Protein AF-A0A433XCE8-F1 (afdb_monomer)

Solvent-accessible surface area (backbone atoms only — not comparable to full-atom values): 31485 Å² total; per-residue (Å²): 140,58,84,80,73,66,66,45,72,66,54,50,48,50,54,52,51,53,50,48,53,51,51,49,53,52,45,51,51,52,45,55,48,36,56,51,26,46,56,50,13,53,55,25,44,76,70,67,38,55,70,62,14,48,54,23,37,50,55,30,67,71,46,79,85,56,96,69,63,56,68,59,46,50,54,51,48,61,74,36,39,69,58,53,50,51,51,54,51,47,52,53,46,32,51,51,33,70,69,43,47,69,89,35,72,70,36,49,54,50,44,52,50,45,50,52,53,50,52,52,52,46,63,70,40,60,41,91,90,39,93,49,26,68,58,49,51,54,53,46,62,72,66,39,34,69,58,45,43,46,53,47,50,51,48,36,48,51,49,36,51,50,50,53,51,48,26,62,75,71,70,48,81,87,78,65,65,43,59,62,56,59,70,61,57,59,34,75,74,54,71,32,60,70,49,33,53,52,55,51,48,53,54,49,49,56,47,54,49,49,51,42,50,52,30,46,74,69,70,34,54,69,60,28,53,50,48,44,50,51,55,48,50,56,31,55,78,68,74,44,92,62,70,61,48,60,54,47,54,52,52,54,48,52,53,50,43,51,46,22,58,74,71,64,36,44,43,57,29,17,39,54,45,37,53,51,47,52,45,36,58,76,66,71,55,88,61,74,62,56,58,49,45,55,51,51,53,53,47,52,56,50,50,25,54,50,28,45,78,71,68,40,36,70,61,17,38,52,49,38,61,32,36,30,65,50,48,88,32,67,66,60,38,50,54,43,53,51,53,41,34,71,77,41,28,60,54,52,47,38,72,69,46,69,91,59,63,75,40,69,65,38,60,54,62,73,49,55,73,15,51,36,34,22,36,30,25,40,89,79,41,30,37,38,41,28,37,22,39,92,87,67,54,69,48,72,29,51,37,71,58,51,67,86,95,50,54,77,75,47,56,48,71,39,68,89,75,31,40,52,82,33,41,23,45,30,39,35,24,51,47,94,88,38,73,25,24,43,36,34,28,34,40,49,99,79,35,37,45,65,36,42,73,50,39,17,65,45,72,45,73,50,97,87,66,28,37,43,30,33,37,26,71,65,85,35,53,92,34,36,19,35,25,42,76,75,87,71,36,53,41,84,74,47,69,49,77,77,68,85,40,48,81,48,59,50,76,52,50,87,80,42,66,72,38,50,33,26,32,61,39,40,27,78,45,78,51,99,90,35,40,31,26,56,33,80,99,47,55,32,37,44,48,51,96,62,94,82,71,77,42,79,43,35,40,28,29,32,34,50,97,55,63,46,78,44,74,60,90,97,43,80,42,79,26,49,30,32,42,41,76,46,78,99

Secondary structure (DSSP, 8-state):
--GGGS--HHHHHHHHHHHHHHHHHHHHHHHHHHHHHHHHHHHHHHTT-HHHHHHHHHHHHH--S---SHHHHHHHHHHTHHHHHHHHHHHHHHHHHHH--TT-HHHHHHHHHHHHHHHHHHHHH--TT-TTHHHHHHHHHHHTHHHHHHHHHHHHHHHHHHHHHHHHHHT--S--THHHHHHHS-HHHHTSHHHHHHHHHHHHHHHHHHHHHHHHHTT-HHHHHHHHHHHHHHHHHTT---HHHHHHHHHHHHHHHHHHHHTT-HHHHHHHHHHHHHHHHHTT---HHHHHHHHHHHHHHHHHHHHHHTT-HHHHHHHHHHHTTTS--HHHHHHHHHHHHHH-THHHHHHH-TTS--EEEEEEEEETTEEEEEEEE-TT-EEEEEEE-TT--EEEEEEEESSTTPPEEEEEE-TTT--SS--EEEEEE--SSSSEEEEEEEEETTEEEEEEEEEESEEEE-TTS-EEEES-SSTTTTSEEEEEE-SSSEEEEEE-PPPSSEE--GGGGGG-BTSEEEEEEEEEEEETTEEEEEETTEEEEEEESSPP-SEEEEEEEEEEEEEEEEEETTEEEEEEEEEEEEE-

pLDDT: mean 90.45, std 7.75, range [39.0, 98.5]

Radius of gyration: 60.63 Å; Cα contacts (8 Å, |Δi|>4): 881; chains: 1; bounding box: 101×101×177 Å

Nearest PDB structures (foldseek):
  4wnd-assembly1_A  TM=1.588E-01  e=4.595E-02  Homo sapiens
  6hc2-assembly4_S  TM=1.478E-01  e=8.464E-02  Homo sapiens
  7t7t-assembly1_A  TM=1.850E-01  e=3.465E-01  Citrus unshiu
  8glv-assembly1_Lf  TM=2.406E-01  e=1.559E+00  Chlamydomonas reinhardtii

Organism: NCBI:txid2496267

Mean predicted aligned error: 14.82 Å

Structure (mmCIF, N/CA/C/O backbone):
data_AF-A0A433XCE8-F1
#
_entry.id   AF-A0A433XCE8-F1
#
loop_
_atom_site.group_PDB
_atom_site.id
_atom_site.type_symbol
_atom_site.label_atom_id
_atom_site.label_alt_id
_atom_site.label_comp_id
_atom_site.label_asym_id
_atom_site.label_entity_id
_atom_site.label_seq_id
_atom_site.pdbx_PDB_ins_code
_atom_site.Cartn_x
_atom_site.Cartn_y
_atom_site.Cartn_z
_atom_site.occupancy
_atom_site.B_iso_or_equiv
_atom_site.auth_seq_id
_atom_site.auth_comp_id
_atom_site.auth_asym_id
_atom_site.auth_atom_id
_atom_site.pdbx_PDB_model_num
ATOM 1 N N . MET A 1 1 ? 33.746 55.255 -79.746 1.00 39.00 1 MET A N 1
ATOM 2 C CA . MET A 1 1 ? 34.676 54.628 -80.716 1.00 39.00 1 MET A CA 1
ATOM 3 C C . MET A 1 1 ? 35.437 53.525 -79.983 1.00 39.00 1 MET A C 1
ATOM 5 O O . MET A 1 1 ? 35.985 53.828 -78.944 1.00 39.00 1 MET A O 1
ATOM 9 N N . THR A 1 2 ? 35.481 52.243 -80.349 1.00 48.94 2 THR A N 1
ATOM 10 C CA . THR A 1 2 ? 34.931 51.529 -81.512 1.00 48.94 2 THR A CA 1
ATOM 11 C C . THR A 1 2 ? 34.993 50.013 -81.232 1.00 48.94 2 THR A C 1
ATOM 13 O O . THR A 1 2 ? 35.735 49.273 -81.867 1.00 48.94 2 THR A O 1
ATOM 16 N N . ILE A 1 3 ? 34.159 49.510 -80.310 1.00 53.22 3 ILE A N 1
ATOM 17 C CA . ILE A 1 3 ? 33.820 48.066 -80.275 1.00 53.22 3 ILE A CA 1
ATOM 18 C C . ILE A 1 3 ? 33.107 47.663 -81.588 1.00 53.22 3 ILE A C 1
ATOM 20 O O . ILE A 1 3 ? 33.183 46.521 -82.024 1.00 53.22 3 ILE A O 1
ATOM 24 N N . LYS A 1 4 ? 32.536 48.644 -82.306 1.00 51.12 4 LYS A N 1
ATOM 25 C CA . LYS A 1 4 ? 31.921 48.480 -83.630 1.00 51.12 4 LYS A CA 1
ATOM 26 C C . LYS A 1 4 ? 32.883 48.491 -84.843 1.00 51.12 4 LYS A C 1
ATOM 28 O O . LYS A 1 4 ? 32.434 48.100 -85.907 1.00 51.12 4 LYS A O 1
ATOM 33 N N . ASN A 1 5 ? 34.185 48.819 -84.706 1.00 52.44 5 ASN A N 1
ATOM 34 C CA . ASN A 1 5 ? 35.160 48.755 -85.831 1.00 52.44 5 ASN A CA 1
ATOM 35 C C . ASN A 1 5 ? 36.276 47.701 -85.661 1.00 52.44 5 ASN A C 1
ATOM 37 O O . ASN A 1 5 ? 37.230 47.690 -86.434 1.00 52.44 5 ASN A O 1
ATOM 41 N N . LYS A 1 6 ? 36.174 46.789 -84.683 1.00 52.31 6 LYS A N 1
ATOM 42 C CA . LYS A 1 6 ? 37.052 45.600 -84.586 1.00 52.31 6 LYS A CA 1
ATOM 43 C C . LYS A 1 6 ? 36.346 44.275 -84.904 1.00 52.31 6 LYS A C 1
ATOM 45 O O . LYS A 1 6 ? 36.988 43.231 -84.882 1.00 52.31 6 LYS A O 1
ATOM 50 N N . LEU A 1 7 ? 35.069 44.335 -85.279 1.00 53.19 7 LEU A N 1
ATOM 51 C CA . LEU A 1 7 ? 34.287 43.239 -85.856 1.00 53.19 7 LEU A CA 1
ATOM 52 C C . LEU A 1 7 ? 34.249 43.368 -87.388 1.00 53.19 7 LEU A C 1
ATOM 54 O O . LEU A 1 7 ? 33.196 43.459 -88.009 1.00 53.19 7 LEU A O 1
ATOM 58 N N . THR A 1 8 ? 35.417 43.409 -88.027 1.00 62.12 8 THR A N 1
ATOM 59 C CA . THR A 1 8 ? 35.483 43.083 -89.455 1.00 62.12 8 THR A CA 1
ATOM 60 C C . THR A 1 8 ? 35.272 41.578 -89.595 1.00 62.12 8 THR A C 1
ATOM 62 O O . THR A 1 8 ? 35.836 40.806 -88.817 1.00 62.12 8 THR A O 1
ATOM 65 N N . LEU A 1 9 ? 34.472 41.155 -90.581 1.00 60.28 9 LEU A N 1
ATOM 66 C CA . LEU A 1 9 ? 34.153 39.746 -90.866 1.00 60.28 9 LEU A CA 1
ATOM 67 C C . LEU A 1 9 ? 35.406 38.847 -90.776 1.00 60.28 9 LEU A C 1
ATOM 69 O O . LEU A 1 9 ? 35.380 37.780 -90.174 1.00 60.28 9 LEU A O 1
ATOM 73 N N . ARG A 1 10 ? 36.543 39.352 -91.271 1.00 69.81 10 ARG A N 1
ATOM 74 C CA . ARG A 1 10 ? 37.862 38.709 -91.221 1.00 69.81 10 ARG A CA 1
ATOM 75 C C . ARG A 1 10 ? 38.385 38.431 -89.806 1.00 69.81 10 ARG A C 1
ATOM 77 O O . ARG A 1 10 ? 38.878 37.339 -89.556 1.00 69.81 10 ARG A O 1
ATOM 84 N N . ASN A 1 11 ? 38.300 39.386 -88.882 1.00 70.62 11 ASN A N 1
ATOM 85 C CA . ASN A 1 11 ? 38.806 39.202 -87.517 1.00 70.62 11 ASN A CA 1
ATOM 86 C C . ASN A 1 11 ? 37.895 38.274 -86.700 1.00 70.62 11 ASN A C 1
ATOM 88 O O . ASN A 1 11 ? 38.397 37.490 -85.898 1.00 70.62 11 ASN A O 1
ATOM 92 N N . LEU A 1 12 ? 36.580 38.305 -86.953 1.00 74.56 12 LEU A N 1
ATOM 93 C CA . LEU A 1 12 ? 35.645 37.322 -86.402 1.00 74.56 12 LEU A CA 1
ATOM 94 C C . LEU A 1 12 ? 35.960 35.911 -86.931 1.00 74.56 12 LEU A C 1
ATOM 96 O O . LEU A 1 12 ? 36.031 34.976 -86.141 1.00 74.56 12 LEU A O 1
ATOM 100 N N . PHE A 1 13 ? 36.231 35.768 -88.236 1.00 78.69 13 PHE A N 1
ATOM 101 C CA . PHE A 1 13 ? 36.651 34.498 -88.838 1.00 78.69 13 PHE A CA 1
ATOM 102 C C . PHE A 1 13 ? 37.971 33.978 -88.268 1.00 78.69 13 PHE A C 1
ATOM 104 O O . PHE A 1 13 ? 38.070 32.788 -88.003 1.00 78.69 13 PHE A O 1
ATOM 111 N N . ILE A 1 14 ? 38.968 34.834 -88.022 1.00 81.00 14 ILE A N 1
ATOM 112 C CA . ILE A 1 14 ? 40.242 34.408 -87.416 1.00 81.00 14 ILE A CA 1
ATOM 113 C C . ILE A 1 14 ? 40.024 33.894 -85.987 1.00 81.00 14 ILE A C 1
ATOM 115 O O . ILE A 1 14 ? 40.557 32.846 -85.633 1.00 81.00 14 ILE A O 1
ATOM 119 N N . VAL A 1 15 ? 39.216 34.580 -85.174 1.00 81.81 15 VAL A N 1
ATOM 120 C CA . VAL A 1 15 ? 38.887 34.116 -83.814 1.00 81.81 15 VAL A CA 1
ATOM 121 C C . VAL A 1 15 ? 38.091 32.807 -83.852 1.00 81.81 15 VAL A C 1
ATOM 123 O O . VAL A 1 15 ? 38.405 31.892 -83.095 1.00 81.81 15 VAL A O 1
ATOM 126 N N . LEU A 1 16 ? 37.123 32.676 -84.765 1.00 81.75 16 LEU A N 1
ATOM 127 C CA . LEU A 1 16 ? 36.372 31.435 -84.990 1.00 81.75 16 LEU A CA 1
ATOM 128 C C . LEU A 1 16 ? 37.274 30.285 -85.451 1.00 81.75 16 LEU A C 1
ATOM 130 O O . LEU A 1 16 ? 37.146 29.182 -84.933 1.00 81.75 16 LEU A O 1
ATOM 134 N N . CYS A 1 17 ? 38.213 30.529 -86.366 1.00 82.94 17 CYS A N 1
ATOM 135 C CA . CYS A 1 17 ? 39.180 29.530 -86.822 1.00 82.94 17 CYS A CA 1
ATOM 136 C C . CYS A 1 17 ? 40.134 29.102 -85.702 1.00 82.94 17 CYS A C 1
ATOM 138 O O . CYS A 1 17 ? 40.384 27.911 -85.538 1.00 82.94 17 CYS A O 1
ATOM 140 N N . SER A 1 18 ? 40.627 30.041 -84.891 1.00 84.25 18 SER A N 1
ATOM 141 C CA . SER A 1 18 ? 41.446 29.723 -83.716 1.00 84.25 18 SER A CA 1
ATOM 142 C C . SER A 1 18 ? 40.657 28.922 -82.677 1.00 84.25 18 SER A C 1
ATOM 144 O O . SER A 1 18 ? 41.165 27.935 -82.149 1.00 84.25 18 SER A O 1
ATOM 146 N N . ALA A 1 19 ? 39.394 29.280 -82.427 1.00 82.56 19 ALA A N 1
ATOM 147 C CA . ALA A 1 19 ? 38.506 28.515 -81.554 1.00 82.56 19 ALA A CA 1
ATOM 148 C C . ALA A 1 19 ? 38.223 27.109 -82.113 1.00 82.56 19 ALA A C 1
ATOM 150 O O . ALA A 1 19 ? 38.264 26.139 -81.362 1.00 82.56 19 ALA A O 1
ATOM 151 N N . LEU A 1 20 ? 38.010 26.973 -83.426 1.00 83.06 20 LEU A N 1
ATOM 152 C CA . LEU A 1 20 ? 37.844 25.682 -84.101 1.00 83.06 20 LEU A CA 1
ATOM 153 C C . LEU A 1 20 ? 39.099 24.814 -83.988 1.00 83.06 20 LEU A C 1
ATOM 155 O O . LEU A 1 20 ? 38.979 23.629 -83.696 1.00 83.06 20 LEU A O 1
ATOM 159 N N . LEU A 1 21 ? 40.296 25.380 -84.156 1.00 85.94 21 LEU A N 1
ATOM 160 C CA . LEU A 1 21 ? 41.555 24.650 -83.975 1.00 85.94 21 LEU A CA 1
ATOM 161 C C . LEU A 1 21 ? 41.731 24.163 -82.533 1.00 85.94 21 LEU A C 1
ATOM 163 O O . LEU A 1 21 ? 42.124 23.016 -82.322 1.00 85.94 21 LEU A O 1
ATOM 167 N N . ILE A 1 22 ? 41.386 24.991 -81.544 1.00 85.69 22 ILE A N 1
ATOM 168 C CA . ILE A 1 22 ? 41.399 24.590 -80.131 1.00 85.69 22 ILE A CA 1
ATOM 169 C C . ILE A 1 22 ? 40.385 23.466 -79.887 1.00 85.69 22 ILE A C 1
ATOM 171 O O . ILE A 1 22 ? 40.733 22.451 -79.290 1.00 85.69 22 ILE A O 1
ATOM 175 N N . LEU A 1 23 ? 39.155 23.592 -80.393 1.00 84.75 23 LEU A N 1
ATOM 176 C CA . LEU A 1 23 ? 38.128 22.553 -80.272 1.00 84.75 23 LEU A CA 1
ATOM 177 C C . LEU A 1 23 ? 38.541 21.246 -80.962 1.00 84.75 23 LEU A C 1
ATOM 179 O O . LEU A 1 23 ? 38.270 20.171 -80.432 1.00 84.75 23 LEU A O 1
ATOM 183 N N . LEU A 1 24 ? 39.233 21.317 -82.102 1.00 84.12 24 LEU A N 1
ATOM 184 C CA . LEU A 1 24 ? 39.785 20.153 -82.800 1.00 84.12 24 LEU A CA 1
ATOM 185 C C . LEU A 1 24 ? 40.912 19.491 -82.004 1.00 84.12 24 LEU A C 1
ATOM 187 O O . LEU A 1 24 ? 40.929 18.266 -81.897 1.00 84.12 24 LEU A O 1
ATOM 191 N N . ALA A 1 25 ? 41.816 20.271 -81.406 1.00 84.06 25 ALA A N 1
ATOM 192 C CA . ALA A 1 25 ? 42.875 19.747 -80.545 1.00 84.06 25 ALA A CA 1
ATOM 193 C C . ALA A 1 25 ? 42.300 19.072 -79.287 1.00 84.06 25 ALA A C 1
ATOM 195 O O . ALA A 1 25 ? 42.691 17.954 -78.947 1.00 84.06 25 ALA A O 1
ATOM 196 N N . VAL A 1 26 ? 41.315 19.707 -78.643 1.00 85.88 26 VAL A N 1
ATOM 197 C CA . VAL A 1 26 ? 40.586 19.153 -77.490 1.00 85.88 26 VAL A CA 1
ATOM 198 C C . VAL A 1 26 ? 39.858 17.865 -77.880 1.00 85.88 26 VAL A C 1
ATOM 200 O O . VAL A 1 26 ? 40.014 16.842 -77.213 1.00 85.88 26 VAL A O 1
ATOM 203 N N . LYS A 1 27 ? 39.125 17.868 -78.999 1.00 87.38 27 LYS A N 1
ATOM 204 C CA . LYS A 1 27 ? 38.439 16.675 -79.512 1.00 87.38 27 LYS A CA 1
ATOM 205 C C . LYS A 1 27 ? 39.428 15.550 -79.823 1.00 87.38 27 LYS A C 1
ATOM 207 O O . LYS A 1 27 ? 39.199 14.416 -79.414 1.00 87.38 27 LYS A O 1
ATOM 212 N N . GLY A 1 28 ? 40.543 15.851 -80.488 1.00 84.81 28 GLY A N 1
ATOM 213 C CA . GLY A 1 28 ? 41.598 14.881 -80.797 1.00 84.81 28 GLY A CA 1
ATOM 214 C C . GLY A 1 28 ? 42.210 14.249 -79.544 1.00 84.81 28 GLY A C 1
ATOM 215 O O . GLY A 1 28 ? 42.428 13.036 -79.503 1.00 84.81 28 GLY A O 1
ATOM 216 N N . TYR A 1 29 ? 42.412 15.040 -78.487 1.00 88.12 29 TYR A N 1
ATOM 217 C CA . TYR A 1 29 ? 42.865 14.542 -77.190 1.00 88.12 29 TYR A CA 1
ATOM 218 C C . TYR A 1 29 ? 41.861 13.565 -76.558 1.00 88.12 29 TYR A C 1
ATOM 220 O O . TYR A 1 29 ? 42.245 12.454 -76.182 1.00 88.12 29 TYR A O 1
ATOM 228 N N . TYR A 1 30 ? 40.572 13.920 -76.508 1.00 86.56 30 TYR A N 1
ATOM 229 C CA . TYR A 1 30 ? 39.531 13.038 -75.967 1.00 86.56 30 TYR A CA 1
ATOM 230 C C . TYR A 1 30 ? 39.331 11.765 -76.797 1.00 86.56 30 TYR A C 1
ATOM 232 O O . TYR A 1 30 ? 39.074 10.706 -76.223 1.00 86.56 30 TYR A O 1
ATOM 240 N N . ILE A 1 31 ? 39.504 11.826 -78.121 1.00 86.25 31 ILE A N 1
ATOM 241 C CA . ILE A 1 31 ? 39.484 10.643 -78.996 1.00 86.25 31 ILE A CA 1
ATOM 242 C C . ILE A 1 31 ? 40.623 9.688 -78.632 1.00 86.25 31 ILE A C 1
ATOM 244 O O . ILE A 1 31 ? 40.384 8.501 -78.400 1.00 86.25 31 ILE A O 1
ATOM 248 N N . LYS A 1 32 ? 41.856 10.204 -78.521 1.00 89.38 32 LYS A N 1
ATOM 249 C CA . LYS A 1 32 ? 43.025 9.401 -78.135 1.00 89.38 32 LYS A CA 1
ATOM 250 C C . LYS A 1 32 ? 42.825 8.747 -76.767 1.00 89.38 32 LYS A C 1
ATOM 252 O O . LYS A 1 32 ? 43.149 7.573 -76.600 1.00 89.38 32 LYS A O 1
ATOM 257 N N . GLN A 1 33 ? 42.268 9.485 -75.806 1.00 89.00 33 GLN A N 1
ATOM 258 C CA . GLN A 1 33 ? 41.945 8.944 -74.486 1.00 89.00 33 GLN A CA 1
ATOM 259 C C . GLN A 1 33 ? 40.921 7.810 -74.554 1.00 89.00 33 GLN A C 1
ATOM 261 O O . GLN A 1 33 ? 41.145 6.775 -73.935 1.00 89.00 33 GLN A O 1
ATOM 266 N N . LYS A 1 34 ? 39.836 7.961 -75.325 1.00 89.75 34 LYS A N 1
ATOM 267 C CA . LYS A 1 34 ? 38.801 6.922 -75.441 1.00 89.75 34 LYS A CA 1
ATOM 268 C C . LYS A 1 34 ? 39.359 5.609 -75.994 1.00 89.75 34 LYS A C 1
ATOM 270 O O . LYS A 1 34 ? 39.099 4.554 -75.423 1.00 89.75 34 LYS A O 1
ATOM 275 N N . ILE A 1 35 ? 40.174 5.678 -77.050 1.00 88.75 35 ILE A N 1
ATOM 276 C CA . ILE A 1 35 ? 40.831 4.498 -77.638 1.00 88.75 35 ILE A CA 1
ATOM 277 C C . ILE A 1 35 ? 41.761 3.833 -76.612 1.00 88.75 35 ILE A C 1
ATOM 279 O O . ILE A 1 35 ? 41.726 2.613 -76.445 1.00 88.75 35 ILE A O 1
ATOM 283 N N . ALA A 1 36 ? 42.554 4.629 -75.887 1.00 90.56 36 ALA A N 1
ATOM 284 C CA . ALA A 1 36 ? 43.442 4.118 -74.846 1.00 90.56 36 ALA A CA 1
ATOM 285 C C . ALA A 1 36 ? 42.667 3.441 -73.702 1.00 90.56 36 ALA A C 1
ATOM 287 O O . ALA A 1 36 ? 43.055 2.362 -73.262 1.00 90.56 36 ALA A O 1
ATOM 288 N N . TRP A 1 37 ? 41.552 4.027 -73.254 1.00 92.25 37 TRP A N 1
ATOM 289 C CA . TRP A 1 37 ? 40.710 3.448 -72.204 1.00 92.25 37 TRP A CA 1
ATOM 290 C C . TRP A 1 37 ? 40.087 2.121 -72.628 1.00 92.25 37 TRP A C 1
ATOM 292 O O . TRP A 1 37 ? 40.119 1.181 -71.847 1.00 92.25 37 TRP A O 1
ATOM 302 N N . ILE A 1 38 ? 39.593 1.997 -73.862 1.00 91.38 38 ILE A N 1
ATOM 303 C CA . ILE A 1 38 ? 39.033 0.726 -74.356 1.00 91.38 38 ILE A CA 1
ATOM 304 C C . ILE A 1 38 ? 40.118 -0.355 -74.451 1.00 91.38 38 ILE A C 1
ATOM 306 O O . ILE A 1 38 ? 39.893 -1.487 -74.028 1.00 91.38 38 ILE A O 1
ATOM 310 N N . SER A 1 39 ? 41.313 -0.010 -74.942 1.00 90.69 39 SER A N 1
ATOM 311 C CA . SER A 1 39 ? 42.439 -0.954 -74.993 1.00 90.69 39 SER A CA 1
ATOM 312 C C . SER A 1 39 ? 42.856 -1.430 -73.600 1.00 90.69 39 SER A C 1
ATOM 314 O O . SER A 1 39 ? 43.201 -2.598 -73.420 1.00 90.69 39 SER A O 1
ATOM 316 N N . GLU A 1 40 ? 42.851 -0.530 -72.621 1.00 92.94 40 GLU A N 1
ATOM 317 C CA . GLU A 1 40 ? 43.211 -0.846 -71.244 1.00 92.94 40 GLU A CA 1
ATOM 318 C C . GLU A 1 40 ? 42.115 -1.668 -70.544 1.00 92.94 40 GLU A C 1
ATOM 320 O O . GLU A 1 40 ? 42.421 -2.607 -69.807 1.00 92.94 40 GLU A O 1
ATOM 325 N N . ALA A 1 41 ? 40.844 -1.388 -70.847 1.00 92.19 41 ALA A N 1
ATOM 326 C CA . ALA A 1 41 ? 39.700 -2.152 -70.363 1.00 92.19 41 ALA A CA 1
ATOM 327 C C . ALA A 1 41 ? 39.746 -3.615 -70.829 1.00 92.19 41 ALA A C 1
ATOM 329 O O . ALA A 1 41 ? 39.621 -4.522 -70.007 1.00 92.19 41 ALA A O 1
ATOM 330 N N . GLU A 1 42 ? 40.004 -3.860 -72.119 1.00 91.00 42 GLU A N 1
ATOM 331 C CA . GLU A 1 42 ? 40.078 -5.224 -72.668 1.00 91.00 42 GLU A CA 1
ATOM 332 C C . GLU A 1 42 ? 41.275 -6.001 -72.095 1.00 91.00 42 GLU A C 1
ATOM 334 O O . GLU A 1 42 ? 41.186 -7.199 -71.801 1.00 91.00 42 GLU A O 1
ATOM 339 N N . ARG A 1 43 ? 42.399 -5.306 -71.864 1.00 93.25 43 ARG A N 1
ATOM 340 C CA . ARG A 1 43 ? 43.580 -5.880 -71.206 1.00 93.25 43 ARG A CA 1
ATOM 341 C C . ARG A 1 43 ? 43.260 -6.337 -69.784 1.00 93.25 43 ARG A C 1
ATOM 343 O O . ARG A 1 43 ? 43.638 -7.449 -69.409 1.00 93.25 43 ARG A O 1
ATOM 350 N N . ALA A 1 44 ? 42.580 -5.500 -69.003 1.00 91.50 44 ALA A N 1
ATOM 351 C CA . ALA A 1 44 ? 42.156 -5.831 -67.644 1.00 91.50 44 ALA A CA 1
ATOM 352 C C . ALA A 1 44 ? 41.114 -6.965 -67.635 1.00 91.50 44 ALA A C 1
ATOM 354 O O . ALA A 1 44 ? 41.246 -7.920 -66.866 1.00 91.50 44 ALA A O 1
ATOM 355 N N . TYR A 1 45 ? 40.151 -6.932 -68.562 1.00 91.88 45 TYR A N 1
ATOM 356 C CA . TYR A 1 45 ? 39.119 -7.960 -68.709 1.00 91.88 45 TYR A CA 1
ATOM 357 C C . TYR A 1 45 ? 39.728 -9.340 -69.004 1.00 91.88 45 TYR A C 1
ATOM 359 O O . TYR A 1 45 ? 39.409 -10.324 -68.336 1.00 91.88 45 TYR A O 1
ATOM 367 N N . THR A 1 46 ? 40.692 -9.406 -69.928 1.00 91.38 46 THR A N 1
ATOM 368 C CA . THR A 1 46 ? 41.403 -10.649 -70.287 1.00 91.38 46 THR A CA 1
ATOM 369 C C . THR A 1 46 ? 42.206 -11.219 -69.114 1.00 91.38 46 THR A C 1
ATOM 371 O O . THR A 1 46 ? 42.274 -12.433 -68.927 1.00 91.38 46 THR A O 1
ATOM 374 N N . LYS A 1 47 ? 42.774 -10.349 -68.269 1.00 91.69 47 LYS A N 1
ATOM 375 C CA . LYS A 1 47 ? 43.488 -10.735 -67.038 1.00 91.69 47 LYS A CA 1
ATOM 376 C C . LYS A 1 47 ? 42.558 -11.137 -65.888 1.00 91.69 47 LYS A C 1
ATOM 378 O O . LYS A 1 47 ? 43.050 -11.457 -64.809 1.00 91.69 47 LYS A O 1
ATOM 383 N N . LYS A 1 48 ? 41.236 -11.131 -66.102 1.00 88.19 48 LYS A N 1
ATOM 384 C CA . LYS A 1 48 ? 40.203 -11.307 -65.069 1.00 88.19 48 LYS A CA 1
ATOM 385 C C . LYS A 1 48 ? 40.280 -10.258 -63.951 1.00 88.19 48 LYS A C 1
ATOM 387 O O . LYS A 1 48 ? 39.742 -10.482 -62.867 1.00 88.19 48 LYS A O 1
ATOM 392 N N . ASP A 1 49 ? 40.888 -9.102 -64.207 1.00 91.50 49 ASP A N 1
ATOM 393 C CA . ASP A 1 49 ? 40.795 -7.937 -63.324 1.00 91.50 49 ASP A CA 1
ATOM 394 C C . ASP A 1 49 ? 39.521 -7.157 -63.673 1.00 91.50 49 ASP A C 1
ATOM 396 O O . ASP A 1 49 ? 39.536 -6.130 -64.355 1.00 91.50 49 ASP A O 1
ATOM 400 N N . LEU A 1 50 ? 38.380 -7.718 -63.264 1.00 92.31 50 LEU A N 1
ATOM 401 C CA . LEU A 1 50 ? 37.062 -7.201 -63.635 1.00 92.31 50 LEU A CA 1
ATOM 402 C C . LEU A 1 50 ? 36.771 -5.826 -63.016 1.00 92.31 50 LEU A C 1
ATOM 404 O O . LEU A 1 50 ? 35.995 -5.064 -63.584 1.00 92.31 50 LEU A O 1
ATOM 408 N N . VAL A 1 51 ? 37.403 -5.494 -61.885 1.00 91.12 51 VAL A N 1
ATOM 409 C CA . VAL A 1 51 ? 37.258 -4.188 -61.219 1.00 91.12 51 VAL A CA 1
ATOM 410 C C . VAL A 1 51 ? 37.920 -3.099 -62.053 1.00 91.12 51 VAL A C 1
ATOM 412 O O . VAL A 1 51 ? 37.287 -2.087 -62.355 1.00 91.12 51 VAL A O 1
ATOM 415 N N . GLN A 1 52 ? 39.165 -3.324 -62.479 1.00 91.75 52 GLN A N 1
ATOM 416 C CA . GLN A 1 52 ? 39.876 -2.377 -63.332 1.00 91.75 52 GLN A CA 1
ATOM 417 C C . GLN A 1 52 ? 39.262 -2.305 -64.739 1.00 91.75 52 GLN A C 1
ATOM 419 O O . GLN A 1 52 ? 39.179 -1.221 -65.317 1.00 91.75 52 GLN A O 1
ATOM 424 N N . ALA A 1 53 ? 38.787 -3.432 -65.281 1.00 92.94 53 ALA A N 1
ATOM 425 C CA . ALA A 1 53 ? 38.086 -3.457 -66.563 1.00 92.94 53 ALA A CA 1
ATOM 426 C C . ALA A 1 53 ? 36.834 -2.569 -66.539 1.00 92.94 53 ALA A C 1
ATOM 428 O O . ALA A 1 53 ? 36.643 -1.745 -67.434 1.00 92.94 53 ALA A O 1
ATOM 429 N N . GLU A 1 54 ? 36.017 -2.691 -65.489 1.00 94.19 54 GLU A N 1
ATOM 430 C CA . GLU A 1 54 ? 34.808 -1.887 -65.296 1.00 94.19 54 GLU A CA 1
ATOM 431 C C . GLU A 1 54 ? 35.122 -0.387 -65.283 1.00 94.19 54 GLU A C 1
ATOM 433 O O . GLU A 1 54 ? 34.493 0.370 -66.018 1.00 94.19 54 GLU A O 1
ATOM 438 N N . GLU A 1 55 ? 36.159 0.045 -64.561 1.00 92.31 55 GLU A N 1
ATOM 439 C CA . GLU A 1 55 ? 36.555 1.460 -64.500 1.00 92.31 55 GLU A CA 1
ATOM 440 C C . GLU A 1 55 ? 36.911 2.047 -65.859 1.00 92.31 55 GLU A C 1
ATOM 442 O O . GLU A 1 55 ? 36.519 3.172 -66.187 1.00 92.31 55 GLU A O 1
ATOM 447 N N . TRP A 1 56 ? 37.680 1.303 -66.650 1.00 93.56 56 TRP A N 1
ATOM 448 C CA . TRP A 1 56 ? 38.109 1.766 -67.960 1.00 93.56 56 TRP A CA 1
ATOM 449 C C . TRP A 1 56 ? 36.963 1.764 -68.972 1.00 93.56 56 TRP A C 1
ATOM 451 O O . TRP A 1 56 ? 36.829 2.743 -69.712 1.00 93.56 56 TRP A O 1
ATOM 461 N N . TYR A 1 57 ? 36.081 0.756 -68.957 1.00 93.62 57 TYR A N 1
ATOM 462 C CA . TYR A 1 57 ? 34.872 0.776 -69.788 1.00 93.62 57 TYR A CA 1
ATOM 463 C C . TYR A 1 57 ? 33.912 1.907 -69.383 1.00 93.62 57 TYR A C 1
ATOM 465 O O . TYR A 1 57 ? 33.353 2.564 -70.261 1.00 93.62 57 TYR A O 1
ATOM 473 N N . GLN A 1 58 ? 33.762 2.215 -68.089 1.00 91.94 58 GLN A N 1
ATOM 474 C CA . GLN A 1 58 ? 32.962 3.361 -67.629 1.00 91.94 58 GLN A CA 1
ATOM 475 C C . GLN A 1 58 ? 33.537 4.697 -68.112 1.00 91.94 58 GLN A C 1
ATOM 477 O O . GLN A 1 58 ? 32.799 5.544 -68.622 1.00 91.94 58 GLN A O 1
ATOM 482 N N . LYS A 1 59 ? 34.860 4.891 -68.000 1.00 91.12 59 LYS A N 1
ATOM 483 C CA . LYS A 1 59 ? 35.542 6.085 -68.533 1.00 91.12 59 LYS A CA 1
ATOM 484 C C . LYS A 1 59 ? 35.333 6.209 -70.043 1.00 91.12 59 LYS A C 1
ATOM 486 O O . LYS A 1 59 ? 35.011 7.297 -70.521 1.00 91.12 59 LYS A O 1
ATOM 491 N N . ALA A 1 60 ? 35.453 5.104 -70.782 1.00 90.50 60 ALA A N 1
ATOM 492 C CA . ALA A 1 60 ? 35.192 5.062 -72.220 1.00 90.50 60 ALA A CA 1
ATOM 493 C C . ALA A 1 60 ? 33.745 5.446 -72.566 1.00 90.50 60 ALA A C 1
ATOM 495 O O . ALA A 1 60 ? 33.548 6.308 -73.424 1.00 90.50 60 ALA A O 1
ATOM 496 N N . ARG A 1 61 ? 32.752 4.888 -71.857 1.00 91.00 61 ARG A N 1
ATOM 497 C CA . ARG A 1 61 ? 31.322 5.199 -72.037 1.00 91.00 61 ARG A CA 1
ATOM 498 C C . ARG A 1 61 ? 31.000 6.670 -71.767 1.00 91.00 61 ARG A C 1
ATOM 500 O O . ARG A 1 61 ? 30.218 7.282 -72.489 1.00 91.00 61 ARG A O 1
ATOM 507 N N . ASN A 1 62 ? 31.602 7.258 -70.736 1.00 89.19 62 ASN A N 1
ATOM 508 C CA . ASN A 1 62 ? 31.327 8.646 -70.348 1.00 89.19 62 ASN A CA 1
ATOM 509 C C . ASN A 1 62 ? 31.931 9.676 -71.317 1.00 89.19 62 ASN A C 1
ATOM 511 O O . ASN A 1 62 ? 31.543 10.846 -71.304 1.00 89.19 62 ASN A O 1
ATOM 515 N N . ASN A 1 63 ? 32.857 9.264 -72.184 1.00 87.75 63 ASN A N 1
ATOM 516 C CA . ASN A 1 63 ? 33.428 10.127 -73.205 1.00 87.75 63 ASN A CA 1
ATOM 517 C C . ASN A 1 63 ? 32.545 10.165 -74.456 1.00 87.75 63 ASN A C 1
ATOM 519 O O . ASN A 1 63 ? 32.569 9.252 -75.279 1.00 87.75 63 ASN A O 1
ATOM 523 N N . ARG A 1 64 ? 31.800 11.263 -74.612 1.00 84.56 64 ARG A N 1
ATOM 524 C CA . ARG A 1 64 ? 30.862 11.486 -75.725 1.00 84.56 64 ARG A CA 1
ATOM 525 C C . ARG A 1 64 ? 31.468 12.220 -76.929 1.00 84.56 64 ARG A C 1
ATOM 527 O O . ARG A 1 64 ? 30.739 12.608 -77.832 1.00 84.56 64 ARG A O 1
ATOM 534 N N . TRP A 1 65 ? 32.784 12.444 -76.958 1.00 81.75 65 TRP A N 1
ATOM 535 C CA . TRP A 1 65 ? 33.431 13.201 -78.042 1.00 81.75 65 TRP A CA 1
ATOM 536 C C . TRP A 1 65 ? 33.555 12.418 -79.361 1.00 81.75 65 TRP A C 1
ATOM 538 O O . TRP A 1 65 ? 33.785 13.026 -80.411 1.00 81.75 65 TRP A O 1
ATOM 548 N N . LEU A 1 66 ? 33.412 11.089 -79.312 1.00 82.75 66 LEU A N 1
ATOM 549 C CA . LEU A 1 66 ? 33.423 10.181 -80.459 1.00 82.75 66 LEU A CA 1
ATOM 550 C C . LEU A 1 66 ? 32.618 8.920 -80.140 1.00 82.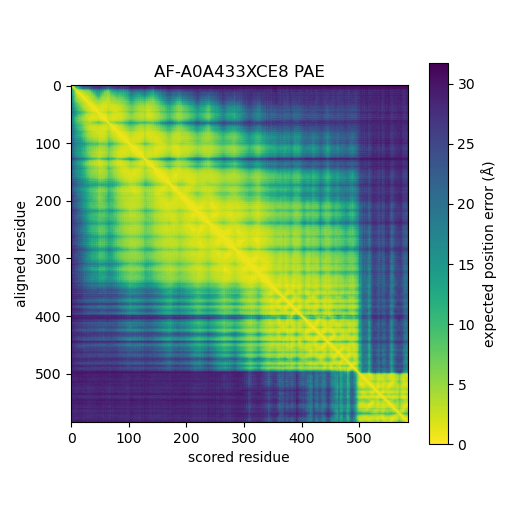75 66 LEU A C 1
ATOM 552 O O . LEU A 1 66 ? 32.783 8.353 -79.061 1.00 82.75 66 LEU A O 1
ATOM 556 N N . GLU A 1 67 ? 31.826 8.463 -81.104 1.00 82.19 67 GLU A N 1
ATOM 557 C CA . GLU A 1 67 ? 31.209 7.137 -81.101 1.00 82.19 67 GLU A CA 1
ATOM 558 C C . GLU A 1 67 ? 32.234 6.122 -81.623 1.00 82.19 67 GLU A C 1
ATOM 560 O O . GLU A 1 67 ? 32.585 6.114 -82.803 1.00 82.19 67 GLU A O 1
ATOM 565 N N . TYR A 1 68 ? 32.796 5.315 -80.728 1.00 82.31 68 TYR A N 1
ATOM 566 C CA . TYR A 1 68 ? 33.807 4.317 -81.062 1.00 82.31 68 TYR A CA 1
ATOM 567 C C . TYR A 1 68 ? 33.616 3.075 -80.197 1.00 82.31 68 TYR A C 1
ATOM 569 O O . TYR A 1 68 ? 33.798 3.129 -78.981 1.00 82.31 68 TYR A O 1
ATOM 577 N N . LYS A 1 69 ? 33.274 1.955 -80.853 1.00 87.38 69 LYS A N 1
ATOM 578 C CA . LYS A 1 69 ? 32.980 0.658 -80.218 1.00 87.38 69 LYS A CA 1
ATOM 579 C C . LYS A 1 69 ? 31.903 0.735 -79.122 1.00 87.38 69 LYS A C 1
ATOM 581 O O . LYS A 1 69 ? 31.962 -0.013 -78.152 1.00 87.38 69 LYS A O 1
ATOM 586 N N . GLU A 1 70 ? 30.910 1.614 -79.270 1.00 87.56 70 GLU A N 1
ATOM 587 C CA . GLU A 1 70 ? 29.878 1.816 -78.239 1.00 87.56 70 GLU A CA 1
ATOM 588 C C . GLU A 1 70 ? 29.123 0.526 -77.900 1.00 87.56 70 GLU A C 1
ATOM 590 O O . GLU A 1 70 ? 28.950 0.219 -76.725 1.00 87.56 70 GLU A O 1
ATOM 595 N N . ASP A 1 71 ? 28.737 -0.265 -78.904 1.00 89.12 71 ASP A N 1
ATOM 596 C CA . ASP A 1 71 ? 28.008 -1.522 -78.687 1.00 89.12 71 ASP A CA 1
ATOM 597 C C . ASP A 1 71 ? 28.842 -2.549 -77.912 1.00 89.12 71 ASP A C 1
ATOM 599 O O . ASP A 1 71 ? 28.337 -3.222 -77.017 1.00 89.12 71 ASP A O 1
ATOM 603 N N . GLU A 1 72 ? 30.141 -2.632 -78.206 1.00 88.31 72 GLU A N 1
ATOM 604 C CA . GLU A 1 72 ? 31.081 -3.527 -77.525 1.00 88.31 72 GLU A CA 1
ATOM 605 C C . GLU A 1 72 ? 31.326 -3.069 -76.081 1.00 88.31 72 GLU A C 1
ATOM 607 O O . GLU A 1 72 ? 31.270 -3.881 -75.158 1.00 88.31 72 GLU A O 1
ATOM 612 N N . VAL A 1 73 ? 31.519 -1.762 -75.864 1.00 89.62 73 VAL A N 1
ATOM 613 C CA . VAL A 1 73 ? 31.642 -1.167 -74.524 1.00 89.62 73 VAL A CA 1
ATOM 614 C C . VAL A 1 73 ? 30.371 -1.418 -73.711 1.00 89.62 73 VAL A C 1
ATOM 616 O O . VAL A 1 73 ? 30.457 -1.843 -72.559 1.00 89.62 73 VAL A O 1
ATOM 619 N N . ASN A 1 74 ? 29.192 -1.223 -74.303 1.00 90.25 74 ASN A N 1
ATOM 620 C CA . ASN A 1 74 ? 27.913 -1.465 -73.641 1.00 90.25 74 ASN A CA 1
ATOM 621 C C . ASN A 1 74 ? 27.713 -2.952 -73.320 1.00 90.25 74 ASN A C 1
ATOM 623 O O . ASN A 1 74 ? 27.366 -3.279 -72.187 1.00 90.25 74 ASN A O 1
ATOM 627 N N . ALA A 1 75 ? 28.004 -3.861 -74.255 1.00 91.00 75 ALA A N 1
ATOM 628 C CA . ALA A 1 75 ? 27.911 -5.303 -74.026 1.00 91.00 75 ALA A CA 1
ATOM 629 C C . ALA A 1 75 ? 28.860 -5.777 -72.910 1.00 91.00 75 ALA A C 1
ATOM 631 O O . ALA A 1 75 ? 28.473 -6.582 -72.059 1.00 91.00 75 ALA A O 1
ATOM 632 N N . ARG A 1 76 ? 30.092 -5.253 -72.865 1.00 90.25 76 ARG A N 1
ATOM 633 C CA . ARG A 1 76 ? 31.056 -5.545 -71.792 1.00 90.25 76 ARG A CA 1
ATOM 634 C C . ARG A 1 76 ? 30.604 -4.988 -70.447 1.00 90.25 76 ARG A C 1
ATOM 636 O O . ARG A 1 76 ? 30.703 -5.691 -69.445 1.00 90.25 76 ARG A O 1
ATOM 643 N N . LEU A 1 77 ? 30.046 -3.780 -70.414 1.00 90.94 77 LEU A N 1
ATOM 644 C CA . LEU A 1 77 ? 29.472 -3.208 -69.193 1.00 90.94 77 LEU A CA 1
ATOM 645 C C . LEU A 1 77 ? 28.245 -3.985 -68.700 1.00 90.94 77 LEU A C 1
ATOM 647 O O . LEU A 1 77 ? 28.096 -4.135 -67.494 1.00 90.94 77 LEU A O 1
ATOM 651 N N . MET A 1 78 ? 27.417 -4.541 -69.593 1.00 91.75 78 MET A N 1
ATOM 652 C CA . MET A 1 78 ? 26.328 -5.448 -69.199 1.00 91.75 78 MET A CA 1
ATOM 653 C C . MET A 1 78 ? 26.865 -6.726 -68.542 1.00 91.75 78 MET A C 1
ATOM 655 O O . MET A 1 78 ? 26.331 -7.172 -67.535 1.00 91.75 78 MET A O 1
ATOM 659 N N . GLN A 1 79 ? 27.960 -7.299 -69.051 1.00 90.19 79 GLN A N 1
ATOM 660 C CA . GLN A 1 79 ? 28.605 -8.461 -68.417 1.00 90.19 79 GLN A CA 1
ATOM 661 C C . GLN A 1 79 ? 29.249 -8.122 -67.061 1.00 90.19 79 GLN A C 1
ATOM 663 O O . GLN A 1 79 ? 29.352 -8.983 -66.185 1.00 90.19 79 GLN A O 1
ATOM 668 N N . LEU A 1 80 ? 29.696 -6.876 -66.890 1.00 93.38 80 LEU A N 1
ATOM 669 C CA . LEU A 1 80 ? 30.292 -6.353 -65.659 1.00 93.38 80 LEU A CA 1
ATOM 670 C C . LEU A 1 80 ? 29.258 -5.743 -64.700 1.00 93.38 80 LEU A C 1
ATOM 672 O O . LEU A 1 80 ? 29.652 -5.227 -63.654 1.00 93.38 80 LEU A O 1
ATOM 676 N N . GLU A 1 81 ? 27.959 -5.849 -65.000 1.00 92.31 81 GLU A N 1
ATOM 677 C CA . GLU A 1 81 ? 26.877 -5.295 -64.178 1.00 92.31 81 GLU A CA 1
ATOM 678 C C . GLU A 1 81 ? 27.013 -5.666 -62.688 1.00 92.31 81 GLU A C 1
ATOM 680 O O . GLU A 1 81 ? 26.925 -4.754 -61.862 1.00 92.31 81 GLU A O 1
ATOM 685 N N . PRO A 1 82 ? 27.332 -6.920 -62.291 1.00 92.56 82 PRO A N 1
ATOM 686 C CA . PRO A 1 82 ? 27.509 -7.244 -60.874 1.00 92.56 82 PRO A CA 1
ATOM 687 C C . PRO A 1 82 ? 28.651 -6.468 -60.201 1.00 92.56 82 PRO A C 1
ATOM 689 O O . PRO A 1 82 ? 28.541 -6.102 -59.033 1.00 92.56 82 PRO A O 1
ATOM 692 N N . ILE A 1 83 ? 29.740 -6.175 -60.922 1.00 93.25 83 ILE A N 1
ATOM 693 C CA . ILE A 1 83 ? 30.865 -5.377 -60.405 1.00 93.25 83 ILE A CA 1
ATOM 694 C C . ILE A 1 83 ? 30.448 -3.913 -60.252 1.00 93.25 83 ILE A C 1
ATOM 696 O O . ILE A 1 83 ? 30.707 -3.312 -59.208 1.00 93.25 83 ILE A O 1
ATOM 700 N N . THR A 1 84 ? 29.756 -3.358 -61.251 1.00 91.56 84 THR A N 1
ATOM 701 C CA . THR A 1 84 ? 29.194 -2.003 -61.184 1.00 91.56 84 THR A CA 1
ATOM 702 C C . THR A 1 84 ? 28.192 -1.874 -60.031 1.00 91.56 84 THR A C 1
ATOM 704 O O . THR A 1 84 ? 28.242 -0.893 -59.291 1.00 91.56 84 THR A O 1
ATOM 707 N N . GLU A 1 85 ? 27.323 -2.869 -59.814 1.00 93.06 85 GLU A N 1
ATOM 708 C CA . GLU A 1 85 ? 26.379 -2.885 -58.689 1.00 93.06 85 GLU A CA 1
ATOM 709 C C . GLU A 1 85 ? 27.117 -2.890 -57.345 1.00 93.06 85 GLU A C 1
ATOM 711 O O . GLU A 1 85 ? 26.795 -2.076 -56.477 1.00 93.06 85 GLU A O 1
ATOM 716 N N . ILE A 1 86 ? 28.118 -3.765 -57.171 1.00 93.69 86 ILE A N 1
ATOM 717 C CA . ILE A 1 86 ? 28.916 -3.831 -55.937 1.00 93.69 86 ILE A CA 1
ATOM 718 C C . ILE A 1 86 ? 29.588 -2.481 -55.667 1.00 93.69 86 ILE A C 1
ATOM 720 O O . ILE A 1 86 ? 29.464 -1.966 -54.558 1.00 93.69 86 ILE A O 1
ATOM 724 N N . LYS A 1 87 ? 30.260 -1.885 -56.661 1.00 93.12 87 LYS A N 1
ATOM 725 C CA . LYS A 1 87 ? 30.947 -0.593 -56.497 1.00 93.12 87 LYS A CA 1
ATOM 726 C C . LYS A 1 87 ? 29.984 0.531 -56.148 1.00 93.12 87 LYS A C 1
ATOM 728 O O . LYS A 1 87 ? 30.210 1.220 -55.161 1.00 93.12 87 LYS A O 1
ATOM 733 N N . ASN A 1 88 ? 28.902 0.690 -56.908 1.00 92.62 88 ASN A N 1
ATOM 734 C CA . ASN A 1 88 ? 27.955 1.784 -56.693 1.00 92.62 88 ASN A CA 1
ATOM 735 C C . ASN A 1 88 ? 27.247 1.662 -55.343 1.00 92.62 88 ASN A C 1
ATOM 737 O O . ASN A 1 88 ? 27.111 2.654 -54.629 1.00 92.62 88 ASN A O 1
ATOM 741 N N . ARG A 1 89 ? 26.825 0.449 -54.963 1.00 94.50 89 ARG A N 1
ATOM 742 C CA . ARG A 1 89 ? 26.179 0.236 -53.665 1.00 94.50 89 ARG A CA 1
ATOM 743 C C . ARG A 1 89 ? 27.153 0.424 -52.510 1.00 94.50 89 ARG A C 1
ATOM 745 O O . ARG A 1 89 ? 26.791 1.087 -51.549 1.00 94.50 89 ARG A O 1
ATOM 752 N N . LEU A 1 90 ? 28.373 -0.112 -52.589 1.00 94.69 90 LEU A N 1
ATOM 753 C CA . LEU A 1 90 ? 29.364 0.071 -51.524 1.00 94.69 90 LEU A CA 1
ATOM 754 C C . LEU A 1 90 ? 29.812 1.528 -51.396 1.00 94.69 90 LEU A C 1
ATOM 756 O O . LEU A 1 90 ? 29.915 1.997 -50.273 1.00 94.69 90 LEU A O 1
ATOM 760 N N . ALA A 1 91 ? 30.001 2.251 -52.503 1.00 93.06 91 ALA A N 1
ATOM 761 C CA . ALA A 1 91 ? 30.317 3.678 -52.474 1.00 93.06 91 ALA A CA 1
ATOM 762 C C . ALA A 1 91 ? 29.186 4.502 -51.838 1.00 93.06 91 ALA A C 1
ATOM 764 O O . ALA A 1 91 ? 29.448 5.332 -50.976 1.00 93.06 91 ALA A O 1
ATOM 765 N N . GLY A 1 92 ? 27.926 4.236 -52.205 1.00 93.25 92 GLY A N 1
ATOM 766 C CA . GLY A 1 92 ? 26.780 4.920 -51.599 1.00 93.25 92 GLY A CA 1
ATOM 767 C C . GLY A 1 92 ? 26.604 4.597 -50.112 1.00 93.25 92 GLY A C 1
ATOM 768 O O . GLY A 1 92 ? 26.285 5.479 -49.320 1.00 93.25 92 GLY A O 1
ATOM 769 N N . LEU A 1 93 ? 26.845 3.345 -49.710 1.00 95.00 93 LEU A N 1
ATOM 770 C CA . LEU A 1 93 ? 26.813 2.931 -48.303 1.00 95.00 93 LEU A CA 1
ATOM 771 C C . LEU A 1 93 ? 27.958 3.548 -47.493 1.00 95.00 93 LEU A C 1
ATOM 773 O O . LEU A 1 93 ? 27.754 3.935 -46.346 1.00 95.00 93 LEU A O 1
ATOM 777 N N . ASP A 1 94 ? 29.142 3.651 -48.090 1.00 93.94 94 ASP A N 1
ATOM 778 C CA . ASP A 1 94 ? 30.305 4.309 -47.503 1.00 93.94 94 ASP A CA 1
ATOM 779 C C . ASP A 1 94 ? 30.056 5.805 -47.278 1.00 93.94 94 ASP A C 1
ATOM 781 O O . ASP A 1 94 ? 30.235 6.313 -46.172 1.00 93.94 94 ASP A O 1
ATOM 785 N N . GLU A 1 95 ? 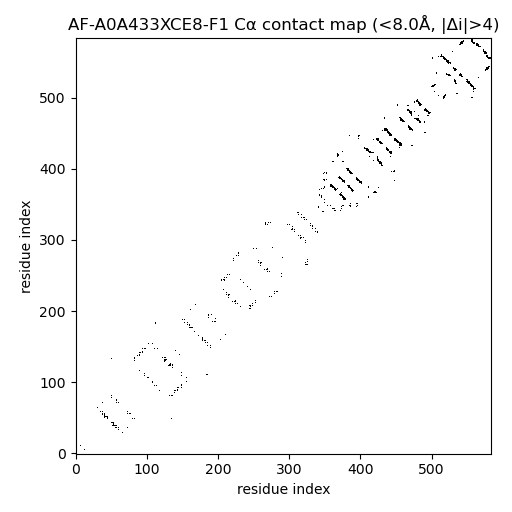29.551 6.501 -48.299 1.00 92.12 95 GLU A N 1
ATOM 786 C CA . GLU A 1 95 ? 29.169 7.911 -48.212 1.00 92.12 95 GLU A CA 1
ATOM 787 C C . GLU A 1 95 ? 28.073 8.135 -47.160 1.00 92.12 95 GLU A C 1
ATOM 789 O O . GLU A 1 95 ? 28.166 9.060 -46.347 1.00 92.12 95 GLU A O 1
ATOM 794 N N . ALA A 1 96 ? 27.061 7.264 -47.114 1.00 91.00 96 ALA A N 1
ATOM 795 C CA . ALA A 1 96 ? 26.006 7.314 -46.104 1.00 91.00 96 ALA A CA 1
ATOM 796 C C . ALA A 1 96 ? 26.557 7.121 -44.682 1.00 91.00 96 ALA A C 1
ATOM 798 O O . ALA A 1 96 ? 26.167 7.850 -43.770 1.00 91.00 96 ALA A O 1
ATOM 799 N N . ALA A 1 97 ? 27.486 6.181 -44.483 1.00 93.19 97 ALA A N 1
ATOM 800 C CA . ALA A 1 97 ? 28.136 5.988 -43.191 1.00 93.19 97 ALA A CA 1
ATOM 801 C C . ALA A 1 97 ? 28.962 7.219 -42.793 1.00 93.19 97 ALA A C 1
ATOM 803 O O . ALA A 1 97 ? 28.819 7.729 -41.684 1.00 93.19 97 ALA A O 1
ATOM 804 N N . GLN A 1 98 ? 29.791 7.744 -43.695 1.00 92.25 98 GLN A N 1
ATOM 805 C CA . GLN A 1 98 ? 30.663 8.885 -43.403 1.00 92.25 98 GLN A CA 1
ATOM 806 C C . GLN A 1 98 ? 29.877 10.172 -43.110 1.00 92.25 98 GLN A C 1
ATOM 808 O O . GLN A 1 98 ? 30.215 10.895 -42.166 1.00 92.25 98 GLN A O 1
ATOM 813 N N . SER A 1 99 ? 28.809 10.425 -43.872 1.00 92.25 99 SER A N 1
ATOM 814 C CA . SER A 1 99 ? 27.953 11.611 -43.736 1.00 92.25 99 SER A CA 1
ATOM 815 C C . SER A 1 99 ? 26.995 11.563 -42.543 1.00 92.25 99 SER A C 1
ATOM 817 O O . SER A 1 99 ? 26.482 12.610 -42.150 1.00 92.25 99 SER A O 1
ATOM 819 N N . ALA A 1 100 ? 26.775 10.393 -41.929 1.00 94.12 100 ALA A N 1
ATOM 820 C CA . ALA A 1 100 ? 25.913 10.274 -40.758 1.00 94.12 100 ALA A CA 1
ATOM 821 C C . ALA A 1 100 ? 26.448 11.124 -39.593 1.00 94.12 100 ALA A C 1
ATOM 823 O O . ALA A 1 100 ? 27.574 10.923 -39.114 1.00 94.12 100 ALA A O 1
ATOM 824 N N . SER A 1 101 ? 25.629 12.068 -39.126 1.00 93.69 101 SER A N 1
ATOM 825 C CA . SER A 1 101 ? 25.956 12.896 -37.968 1.00 93.69 101 SER A CA 1
ATOM 826 C C . SER A 1 101 ? 25.658 12.138 -36.671 1.00 93.69 101 SER A C 1
ATOM 828 O O . SER A 1 101 ? 24.514 11.713 -36.487 1.00 93.69 101 SER A O 1
ATOM 830 N N . PRO A 1 102 ? 26.626 12.002 -35.741 1.00 89.69 102 PRO A N 1
ATOM 831 C CA . PRO A 1 102 ? 26.403 11.310 -34.472 1.00 89.69 102 PRO A CA 1
ATOM 832 C C . PRO A 1 102 ? 25.338 11.999 -33.605 1.00 89.69 102 PRO A C 1
ATOM 834 O O . PRO A 1 102 ? 24.728 11.346 -32.763 1.00 89.69 102 PRO A O 1
ATOM 837 N N . ASP A 1 103 ? 25.038 13.278 -33.846 1.00 91.06 103 ASP A N 1
ATOM 838 C CA . ASP A 1 103 ? 24.058 14.065 -33.086 1.00 91.06 103 ASP A CA 1
ATOM 839 C C . ASP A 1 103 ? 22.616 13.958 -33.618 1.00 91.06 103 ASP A C 1
ATOM 841 O O . ASP A 1 103 ? 21.690 14.514 -33.030 1.00 91.06 103 ASP A O 1
ATOM 845 N N . SER A 1 104 ? 22.393 13.211 -34.704 1.00 93.81 104 SER A N 1
ATOM 846 C CA . SER A 1 104 ? 21.100 13.112 -35.390 1.00 93.81 104 SER A CA 1
ATOM 847 C C . SER A 1 104 ? 20.466 11.730 -35.226 1.00 93.81 104 SER A C 1
ATOM 849 O O . SER A 1 104 ? 20.982 10.719 -35.698 1.00 93.81 104 SER A O 1
ATOM 851 N N . ASP A 1 105 ? 19.299 11.670 -34.583 1.00 92.00 105 ASP A N 1
ATOM 852 C CA . ASP A 1 105 ? 18.533 10.420 -34.432 1.00 92.00 105 ASP A CA 1
ATOM 853 C C . ASP A 1 105 ? 18.010 9.881 -35.774 1.00 92.00 105 ASP A C 1
ATOM 855 O O . ASP A 1 105 ? 17.900 8.667 -35.981 1.00 92.00 105 ASP A O 1
ATOM 859 N N . ALA A 1 106 ? 17.705 10.786 -36.707 1.00 94.00 106 ALA A N 1
ATOM 860 C CA . ALA A 1 106 ? 17.317 10.420 -38.061 1.00 94.00 106 ALA A CA 1
ATOM 861 C C . ALA A 1 106 ? 18.484 9.743 -38.791 1.00 94.00 106 ALA A C 1
ATOM 863 O O . ALA A 1 106 ? 18.282 8.741 -39.478 1.00 94.00 106 ALA A O 1
ATOM 864 N N . ASP A 1 107 ? 19.707 10.243 -38.604 1.00 95.69 107 ASP A N 1
ATOM 865 C CA . ASP A 1 107 ? 20.886 9.651 -39.232 1.00 95.69 107 ASP A CA 1
ATOM 866 C C . ASP A 1 107 ? 21.313 8.352 -38.546 1.00 95.69 107 ASP A C 1
ATOM 868 O O . ASP A 1 107 ? 21.772 7.450 -39.239 1.00 95.69 107 ASP A O 1
ATOM 872 N N . PHE A 1 108 ? 21.053 8.177 -37.243 1.00 96.38 108 PHE A N 1
ATOM 873 C CA . PHE A 1 108 ? 21.176 6.866 -36.593 1.00 96.38 108 PHE A CA 1
ATOM 874 C C . PHE A 1 108 ? 20.283 5.819 -37.270 1.00 96.38 108 PHE A C 1
ATOM 876 O O . PHE A 1 108 ? 20.744 4.738 -37.634 1.00 96.38 108 PHE A O 1
ATOM 883 N N . THR A 1 109 ? 19.009 6.155 -37.494 1.00 95.00 109 THR A N 1
ATOM 884 C CA . THR A 1 109 ? 18.048 5.244 -38.138 1.00 95.00 109 THR A CA 1
ATOM 885 C C . THR A 1 109 ? 18.497 4.885 -39.557 1.00 95.00 109 THR A C 1
ATOM 887 O O . THR A 1 109 ? 18.483 3.714 -39.941 1.00 95.00 109 THR A O 1
ATOM 890 N N . LYS A 1 110 ? 18.965 5.878 -40.327 1.00 94.50 110 LYS A N 1
ATOM 891 C CA . LYS A 1 110 ? 19.544 5.647 -41.659 1.00 94.50 110 LYS A CA 1
ATOM 892 C C . LYS A 1 110 ? 20.803 4.783 -41.599 1.00 94.50 110 LYS A C 1
ATOM 894 O O . LYS A 1 110 ? 20.973 3.934 -42.465 1.00 94.50 110 LYS A O 1
ATOM 899 N N . LEU A 1 111 ? 21.663 4.964 -40.596 1.00 95.69 111 LEU A N 1
ATOM 900 C CA . LEU A 1 111 ? 22.881 4.171 -40.422 1.00 95.69 111 LEU A CA 1
ATOM 901 C C . LEU A 1 111 ? 22.552 2.700 -40.131 1.00 95.69 111 LEU A C 1
ATOM 903 O O . LEU A 1 111 ? 23.134 1.811 -40.749 1.00 95.69 111 LEU A O 1
ATOM 907 N N . VAL A 1 112 ? 21.592 2.430 -39.241 1.00 95.44 112 VAL A N 1
ATOM 908 C CA . VAL A 1 112 ? 21.116 1.064 -38.957 1.00 95.44 112 VAL A CA 1
ATOM 909 C C . VAL A 1 112 ? 20.559 0.413 -40.226 1.00 95.44 112 VAL A C 1
ATOM 911 O O . VAL A 1 112 ? 20.925 -0.720 -40.548 1.00 95.44 112 VAL A O 1
ATOM 914 N N . GLN A 1 113 ? 19.738 1.140 -40.992 1.00 95.00 113 GLN A N 1
ATOM 915 C CA . GLN A 1 113 ? 19.213 0.649 -42.268 1.00 95.00 113 GLN A CA 1
ATOM 916 C C . GLN A 1 113 ? 20.332 0.397 -43.289 1.00 95.00 113 GLN A C 1
ATOM 918 O O . GLN A 1 113 ? 20.386 -0.677 -43.884 1.00 95.00 113 GLN A O 1
ATOM 923 N N . GLY A 1 114 ? 21.271 1.332 -43.442 1.00 95.31 114 GLY A N 1
ATOM 924 C CA . GLY A 1 114 ? 22.421 1.188 -44.335 1.00 95.31 114 GLY A CA 1
ATOM 925 C C . GLY A 1 114 ? 23.294 -0.015 -43.973 1.00 95.31 114 GLY A C 1
ATOM 926 O O . GLY A 1 114 ? 23.765 -0.733 -44.852 1.00 95.31 114 GLY A O 1
ATOM 927 N N . TYR A 1 115 ? 23.449 -0.317 -42.683 1.00 95.19 115 TYR A N 1
ATOM 928 C CA . TYR A 1 115 ? 24.158 -1.519 -42.252 1.00 95.19 115 TYR A CA 1
ATOM 929 C C . TYR A 1 115 ? 23.396 -2.808 -42.597 1.00 95.19 115 TYR A C 1
ATOM 931 O O . TYR A 1 115 ? 24.002 -3.807 -42.995 1.00 95.19 115 TYR A O 1
ATOM 939 N N . SER A 1 116 ? 22.065 -2.801 -42.487 1.00 93.69 116 SER A N 1
ATOM 940 C CA . SER A 1 116 ? 21.221 -3.912 -42.948 1.00 93.69 116 SER A CA 1
ATOM 941 C C . SER A 1 116 ? 21.371 -4.143 -44.457 1.00 93.69 116 SER A C 1
ATOM 943 O O . SER A 1 116 ? 21.556 -5.280 -44.912 1.00 93.69 116 SER A O 1
ATOM 945 N N . ASP A 1 117 ? 21.401 -3.061 -45.237 1.00 94.44 117 ASP A N 1
ATOM 946 C CA . ASP A 1 117 ? 21.613 -3.102 -46.685 1.00 94.44 117 ASP A CA 1
ATOM 947 C C . ASP A 1 117 ? 23.020 -3.619 -47.032 1.00 94.44 117 ASP A C 1
ATOM 949 O O . ASP A 1 117 ? 23.169 -4.454 -47.931 1.00 94.44 117 ASP A O 1
ATOM 953 N N . LEU A 1 118 ? 24.046 -3.212 -46.272 1.00 94.06 118 LEU A N 1
ATOM 954 C CA . LEU A 1 118 ? 25.411 -3.740 -46.371 1.00 94.06 118 LEU A CA 1
ATOM 955 C C . LEU A 1 118 ? 25.452 -5.246 -46.089 1.00 94.06 118 LEU A C 1
ATOM 957 O O . LEU A 1 118 ? 26.072 -6.000 -46.840 1.00 94.06 118 LEU A O 1
ATOM 961 N N . SER A 1 119 ? 24.783 -5.707 -45.030 1.00 91.56 119 SER A N 1
ATOM 962 C CA . SER A 1 119 ? 24.707 -7.132 -44.682 1.00 91.56 119 SER A CA 1
ATOM 963 C C . SER A 1 119 ? 24.002 -7.939 -45.777 1.00 91.56 119 SER A C 1
ATOM 965 O O . SER A 1 119 ? 24.478 -9.005 -46.175 1.00 91.56 119 SER A O 1
ATOM 967 N N . THR A 1 120 ? 22.919 -7.399 -46.338 1.00 92.69 120 THR A N 1
ATOM 968 C CA . THR A 1 120 ? 22.190 -7.999 -47.465 1.00 92.69 120 THR A CA 1
ATOM 969 C C . THR A 1 120 ? 23.075 -8.103 -48.706 1.00 92.69 120 THR A C 1
ATOM 971 O O . THR A 1 120 ? 23.147 -9.163 -49.334 1.00 92.69 120 THR A O 1
ATOM 974 N N . LEU A 1 121 ? 23.807 -7.035 -49.036 1.00 93.06 121 LEU A N 1
ATOM 975 C CA . LEU A 1 121 ? 24.739 -7.011 -50.163 1.00 93.06 121 LEU A CA 1
ATOM 976 C C . LEU A 1 121 ? 25.883 -8.013 -49.971 1.00 93.06 121 LEU A C 1
ATOM 978 O O . LEU A 1 121 ? 26.203 -8.775 -50.888 1.00 93.06 121 LEU A O 1
ATOM 982 N N . ARG A 1 122 ? 26.447 -8.072 -48.759 1.00 91.56 122 ARG A N 1
ATOM 983 C CA . ARG A 1 122 ? 27.446 -9.070 -48.369 1.00 91.56 122 ARG A CA 1
ATOM 984 C C . ARG A 1 122 ? 26.900 -10.478 -48.585 1.00 91.56 122 ARG A C 1
ATOM 986 O O . ARG A 1 122 ? 27.541 -11.267 -49.266 1.00 91.56 122 ARG A O 1
ATOM 993 N N . ASN A 1 123 ? 25.705 -10.788 -48.088 1.00 90.38 123 ASN A N 1
ATOM 994 C CA . ASN A 1 123 ? 25.097 -12.116 -48.226 1.00 90.38 123 ASN A CA 1
ATOM 995 C C . ASN A 1 123 ? 24.792 -12.490 -49.690 1.00 90.38 123 ASN A C 1
ATOM 997 O O . ASN A 1 123 ? 24.876 -13.665 -50.056 1.00 90.38 123 ASN A O 1
ATOM 1001 N N . LYS A 1 124 ? 24.483 -11.507 -50.547 1.00 91.75 124 LYS A N 1
ATOM 1002 C CA . LYS A 1 124 ? 24.287 -11.712 -51.993 1.00 91.75 124 LYS A CA 1
ATOM 1003 C C . LYS A 1 124 ? 25.584 -12.154 -52.683 1.00 91.75 124 LYS A C 1
ATOM 1005 O O . LYS A 1 124 ? 25.550 -13.109 -53.459 1.00 91.75 124 LYS A O 1
ATOM 1010 N N . TYR A 1 125 ? 26.710 -11.504 -52.377 1.00 91.38 125 TYR A N 1
ATOM 1011 C CA . TYR A 1 125 ? 27.963 -11.648 -53.135 1.00 91.38 125 TYR A CA 1
ATOM 1012 C C . TYR A 1 125 ? 29.065 -12.483 -52.457 1.00 91.38 125 TYR A C 1
ATOM 1014 O O . TYR A 1 125 ? 29.992 -12.930 -53.131 1.00 91.38 125 TYR A O 1
ATOM 1022 N N . MET A 1 126 ? 28.959 -12.771 -51.158 1.00 88.38 126 MET A N 1
ATOM 1023 C CA . MET A 1 126 ? 29.934 -13.554 -50.378 1.00 88.38 126 MET A CA 1
ATOM 1024 C C . MET A 1 126 ? 29.522 -15.018 -50.153 1.00 88.38 126 MET A C 1
ATOM 1026 O O . MET A 1 126 ? 29.905 -15.626 -49.155 1.00 88.38 126 MET A O 1
ATOM 1030 N N . LYS A 1 127 ? 28.756 -15.611 -51.075 1.00 85.62 127 LYS A N 1
ATOM 1031 C CA . LYS A 1 127 ? 28.421 -17.044 -51.019 1.00 85.62 127 LYS A CA 1
ATOM 1032 C C . LYS A 1 127 ? 29.670 -17.905 -51.242 1.00 85.62 127 LYS A C 1
ATOM 1034 O O . LYS A 1 127 ? 30.503 -17.586 -52.092 1.00 85.62 127 LYS A O 1
ATOM 1039 N N . THR A 1 128 ? 29.787 -19.013 -50.512 1.00 76.94 128 THR A N 1
ATOM 1040 C CA . THR A 1 128 ? 30.890 -19.978 -50.657 1.00 76.94 128 THR A CA 1
ATOM 1041 C C . THR A 1 128 ? 30.987 -20.472 -52.103 1.00 76.94 128 THR A C 1
ATOM 1043 O O . THR A 1 128 ? 30.004 -20.956 -52.654 1.00 76.94 128 THR A O 1
ATOM 1046 N N . GLY A 1 129 ? 32.159 -20.319 -52.732 1.00 74.12 129 GLY A N 1
ATOM 1047 C CA . GLY A 1 129 ? 32.380 -20.682 -54.140 1.00 74.12 129 GLY A CA 1
ATOM 1048 C C . GLY A 1 129 ? 31.784 -19.710 -55.171 1.00 74.12 129 GLY A C 1
ATOM 1049 O O . GLY A 1 129 ? 31.830 -19.988 -56.365 1.00 74.12 129 GLY A O 1
ATOM 1050 N N . GLY A 1 130 ? 31.229 -18.572 -54.742 1.00 84.12 130 GLY A N 1
ATOM 1051 C CA . GLY A 1 130 ? 30.636 -17.584 -55.641 1.00 84.12 130 GLY A CA 1
ATOM 1052 C C . GLY A 1 130 ? 31.672 -16.876 -56.519 1.00 84.12 130 GLY A C 1
ATOM 1053 O O . GLY A 1 130 ? 32.684 -16.380 -56.021 1.00 84.12 130 GLY A O 1
ATOM 1054 N N . GLN A 1 131 ? 31.367 -16.747 -57.815 1.00 87.06 131 GLN A N 1
ATOM 1055 C CA . GLN A 1 131 ? 32.218 -16.107 -58.831 1.00 87.06 131 GLN A CA 1
ATOM 1056 C C . GLN A 1 131 ? 32.645 -14.668 -58.476 1.00 87.06 131 GLN A C 1
ATOM 1058 O O . GLN A 1 131 ? 33.704 -14.221 -58.908 1.00 87.06 131 GLN A O 1
ATOM 1063 N N . TYR A 1 132 ? 31.847 -13.954 -57.673 1.00 89.50 132 TYR A N 1
ATOM 1064 C CA . TYR A 1 132 ? 32.077 -12.546 -57.330 1.00 89.50 132 TYR A CA 1
ATOM 1065 C C . TYR A 1 132 ? 32.626 -12.302 -55.913 1.00 89.50 132 TYR A C 1
ATOM 1067 O O . TYR A 1 132 ? 32.853 -11.152 -55.538 1.00 89.50 132 TYR A O 1
ATOM 1075 N N . SER A 1 133 ? 32.877 -13.352 -55.119 1.00 90.31 133 SER A N 1
ATOM 1076 C CA . SER A 1 133 ? 33.269 -13.198 -53.707 1.00 90.31 133 SER A CA 1
ATOM 1077 C C . SER A 1 133 ? 34.627 -12.506 -53.528 1.00 90.31 133 SER A C 1
ATOM 1079 O O . SER A 1 133 ? 34.771 -11.650 -52.654 1.00 90.31 133 SER A O 1
ATOM 1081 N N . SER A 1 134 ? 35.621 -12.837 -54.357 1.00 89.62 134 SER A N 1
ATOM 1082 C CA . SER A 1 134 ? 36.945 -12.196 -54.321 1.00 89.62 134 SER A CA 1
ATOM 1083 C C . SER A 1 134 ? 36.870 -10.712 -54.685 1.00 89.62 134 SER A C 1
ATOM 1085 O O . SER A 1 134 ? 37.456 -9.885 -53.988 1.00 89.62 134 SER A O 1
ATOM 1087 N N . TYR A 1 135 ? 36.095 -10.366 -55.717 1.00 91.00 135 TYR A N 1
ATOM 1088 C CA . TYR A 1 135 ? 35.903 -8.980 -56.145 1.00 91.00 135 TYR A CA 1
ATOM 1089 C C . TYR A 1 135 ? 35.139 -8.160 -55.102 1.00 91.00 135 TYR A C 1
ATOM 1091 O O . TYR A 1 135 ? 35.537 -7.036 -54.810 1.00 91.00 135 TYR A O 1
ATOM 1099 N N . TYR A 1 136 ? 34.105 -8.728 -54.468 1.00 92.38 136 TYR A N 1
ATOM 1100 C CA . TYR A 1 136 ? 33.419 -8.065 -53.355 1.00 92.38 136 TYR A CA 1
ATOM 1101 C C . TYR A 1 136 ? 34.391 -7.726 -52.220 1.00 92.38 136 TYR A C 1
ATOM 1103 O O . TYR A 1 136 ? 34.394 -6.594 -51.744 1.00 92.38 136 TYR A O 1
ATOM 1111 N N . LYS A 1 137 ? 35.248 -8.675 -51.808 1.00 89.75 137 LYS A N 1
ATOM 1112 C CA . LYS A 1 137 ? 36.267 -8.428 -50.773 1.00 89.75 137 LYS A CA 1
ATOM 1113 C C . LYS A 1 137 ? 37.216 -7.305 -51.183 1.00 89.75 137 LYS A C 1
ATOM 1115 O O . LYS A 1 137 ? 37.432 -6.393 -50.396 1.00 89.75 137 LYS A O 1
ATOM 1120 N N . GLN A 1 138 ? 37.730 -7.344 -52.413 1.00 90.50 138 GLN A N 1
ATOM 1121 C CA . GLN A 1 138 ? 38.632 -6.317 -52.938 1.00 90.50 138 GLN A CA 1
ATOM 1122 C C . GLN A 1 138 ? 37.992 -4.921 -52.899 1.00 90.50 138 GLN A C 1
ATOM 1124 O O . GLN A 1 138 ? 38.590 -3.990 -52.365 1.00 90.50 138 GLN A O 1
ATOM 1129 N N . ILE A 1 139 ? 36.768 -4.782 -53.419 1.00 91.44 139 ILE A N 1
ATOM 1130 C CA . ILE A 1 139 ? 36.057 -3.498 -53.470 1.00 91.44 139 ILE A CA 1
ATOM 1131 C C . ILE A 1 139 ? 35.701 -3.027 -52.052 1.00 91.44 139 ILE A C 1
ATOM 1133 O O . ILE A 1 139 ? 35.986 -1.890 -51.686 1.00 91.44 139 ILE A O 1
ATOM 1137 N N . SER A 1 140 ? 35.132 -3.907 -51.222 1.00 91.06 140 SER A N 1
ATOM 1138 C CA . SER A 1 140 ? 34.739 -3.587 -49.844 1.00 91.06 140 SER A CA 1
ATOM 1139 C C . SER A 1 140 ? 35.923 -3.166 -48.976 1.00 91.06 140 SER A C 1
ATOM 1141 O O . SER A 1 140 ? 35.769 -2.248 -48.171 1.00 91.06 140 SER A O 1
ATOM 1143 N N . SER A 1 141 ? 37.087 -3.804 -49.127 1.00 88.25 141 SER A N 1
ATOM 1144 C CA . SER A 1 141 ? 38.312 -3.406 -48.427 1.00 88.25 141 SER A CA 1
ATOM 1145 C C . SER A 1 141 ? 38.870 -2.080 -48.940 1.00 88.25 141 SER A C 1
ATOM 1147 O O . SER A 1 141 ? 39.399 -1.312 -48.143 1.00 88.25 141 SER A O 1
ATOM 1149 N N . GLY A 1 142 ? 38.722 -1.783 -50.237 1.00 88.62 142 GLY A N 1
ATOM 1150 C CA . GLY A 1 142 ? 39.129 -0.501 -50.818 1.00 88.62 142 GLY A CA 1
ATOM 1151 C C . GLY A 1 142 ? 38.380 0.691 -50.217 1.00 88.62 142 GLY A C 1
ATOM 1152 O O . GLY A 1 142 ? 39.003 1.699 -49.896 1.00 88.62 142 GLY A O 1
ATOM 1153 N N . TYR A 1 143 ? 37.070 0.551 -50.000 1.00 88.62 143 TYR A N 1
ATOM 1154 C CA . TYR A 1 143 ? 36.242 1.599 -49.390 1.00 88.62 143 TYR A CA 1
ATOM 1155 C C . TYR A 1 143 ? 36.266 1.610 -47.854 1.00 88.62 143 TYR A C 1
ATOM 1157 O O . TYR A 1 143 ? 35.831 2.582 -47.254 1.00 88.62 143 TYR A O 1
ATOM 1165 N N . LYS A 1 144 ? 36.734 0.539 -47.195 1.00 90.75 144 LYS A N 1
ATOM 1166 C CA . LYS A 1 144 ? 36.659 0.375 -45.726 1.00 90.75 144 LYS A CA 1
ATOM 1167 C C . LYS A 1 144 ? 35.244 0.563 -45.148 1.00 90.75 144 LYS A C 1
ATOM 1169 O O . LYS A 1 144 ? 35.090 0.934 -43.988 1.00 90.75 144 LYS A O 1
ATOM 1174 N N . VAL A 1 145 ? 34.211 0.238 -45.935 1.00 89.44 145 VAL A N 1
ATOM 1175 C CA . VAL A 1 145 ? 32.794 0.494 -45.604 1.00 89.44 145 VAL A CA 1
ATOM 1176 C C . VAL A 1 145 ? 32.439 -0.014 -44.208 1.00 89.44 145 VAL A C 1
ATOM 1178 O O . VAL A 1 145 ? 31.900 0.722 -43.389 1.00 89.44 145 VAL A O 1
ATOM 1181 N N . THR A 1 146 ? 32.790 -1.268 -43.909 1.00 88.88 146 THR A N 1
ATOM 1182 C CA . THR A 1 146 ? 32.521 -1.879 -42.602 1.00 88.88 146 THR A CA 1
ATOM 1183 C C . THR A 1 146 ? 33.155 -1.084 -41.461 1.00 88.88 146 THR A C 1
ATOM 1185 O O . THR A 1 146 ? 32.478 -0.841 -40.468 1.00 88.88 146 THR A O 1
ATOM 1188 N N . ASP A 1 147 ? 34.407 -0.643 -41.602 1.00 91.06 147 ASP A N 1
ATOM 1189 C CA . ASP A 1 147 ? 35.118 0.088 -40.548 1.00 91.06 147 ASP A CA 1
ATOM 1190 C C . ASP A 1 147 ? 34.450 1.440 -40.271 1.00 91.06 147 ASP A C 1
ATOM 1192 O O . ASP A 1 147 ? 34.277 1.808 -39.110 1.00 91.06 147 ASP A O 1
ATOM 1196 N N . HIS A 1 148 ? 33.996 2.147 -41.311 1.00 93.50 148 HIS A N 1
ATOM 1197 C CA . HIS A 1 148 ? 33.270 3.410 -41.150 1.00 93.50 148 HIS A CA 1
ATOM 1198 C C . HIS A 1 148 ? 31.912 3.224 -40.459 1.00 93.50 148 HIS A C 1
ATOM 1200 O O . HIS A 1 148 ? 31.568 4.013 -39.579 1.00 93.50 148 HIS A O 1
ATOM 1206 N N . PHE A 1 149 ? 31.159 2.163 -40.776 1.00 94.56 149 PHE A N 1
ATOM 1207 C CA . PHE A 1 149 ? 29.937 1.837 -40.026 1.00 94.56 149 PHE A CA 1
ATOM 1208 C C . PHE A 1 149 ? 30.237 1.549 -38.551 1.00 94.56 149 PHE A C 1
ATOM 1210 O O . PHE A 1 149 ? 29.541 2.061 -37.676 1.00 94.56 149 PHE A O 1
ATOM 1217 N N . LEU A 1 150 ? 31.268 0.746 -38.262 1.00 93.38 150 LEU A N 1
ATOM 1218 C CA . LEU A 1 150 ? 31.643 0.398 -36.888 1.00 93.38 150 LEU A CA 1
ATOM 1219 C C . LEU A 1 150 ? 32.098 1.624 -36.085 1.00 93.38 150 LEU A C 1
ATOM 1221 O O . LEU A 1 150 ? 31.693 1.777 -34.933 1.00 93.38 150 LEU A O 1
ATOM 1225 N N . ASP A 1 151 ? 32.885 2.516 -36.688 1.00 94.19 151 ASP A N 1
ATOM 1226 C CA . ASP A 1 151 ? 33.301 3.766 -36.047 1.00 94.19 151 ASP A CA 1
ATOM 1227 C C . ASP A 1 151 ? 32.101 4.676 -35.749 1.00 94.19 151 ASP A C 1
ATOM 1229 O O . ASP A 1 151 ? 31.977 5.217 -34.650 1.00 94.19 151 ASP A O 1
ATOM 1233 N N . LYS A 1 152 ? 31.142 4.775 -36.674 1.00 94.81 152 LYS A N 1
ATOM 1234 C CA . LYS A 1 152 ? 29.920 5.557 -36.447 1.00 94.81 152 LYS A CA 1
ATOM 1235 C C . LYS A 1 152 ? 29.029 4.947 -35.374 1.00 94.81 152 LYS A C 1
ATOM 1237 O O . LYS A 1 152 ? 28.535 5.687 -34.525 1.00 94.81 152 LYS A O 1
ATOM 1242 N N . PHE A 1 153 ? 28.866 3.623 -35.339 1.00 96.50 153 PHE A N 1
ATOM 1243 C CA . PHE A 1 153 ? 28.149 2.963 -34.243 1.00 96.50 153 PHE A CA 1
ATOM 1244 C C . PHE A 1 153 ? 28.798 3.235 -32.889 1.00 96.50 153 PHE A C 1
ATOM 1246 O O . PHE A 1 153 ? 28.076 3.503 -31.933 1.00 96.50 153 PHE A O 1
ATOM 1253 N N . LYS A 1 154 ? 30.133 3.263 -32.813 1.00 95.62 154 LYS A N 1
ATOM 1254 C CA . LYS A 1 154 ? 30.854 3.647 -31.593 1.00 95.62 154 LYS A CA 1
ATOM 1255 C C . LYS A 1 154 ? 30.529 5.075 -31.151 1.00 95.62 154 LYS A C 1
ATOM 1257 O O . LYS A 1 154 ? 30.281 5.305 -29.970 1.00 95.62 154 LYS A O 1
ATOM 1262 N N . GLN A 1 155 ? 30.503 6.031 -32.080 1.00 96.00 155 GLN A N 1
ATOM 1263 C CA . GLN A 1 155 ? 30.156 7.424 -31.770 1.00 96.00 155 GLN A CA 1
ATOM 1264 C C . GLN A 1 155 ? 28.701 7.555 -31.283 1.00 96.00 155 GLN A C 1
ATOM 1266 O O . GLN A 1 155 ? 28.442 8.225 -30.282 1.00 96.00 155 GLN A O 1
ATOM 1271 N N . PHE A 1 156 ? 27.755 6.872 -31.938 1.00 97.00 156 PHE A N 1
ATOM 1272 C CA . PHE A 1 156 ? 26.354 6.835 -31.505 1.00 97.00 156 PHE A CA 1
ATOM 1273 C C . PHE A 1 156 ? 26.179 6.150 -30.145 1.00 97.00 156 PHE A C 1
ATOM 1275 O O . PHE A 1 156 ? 25.479 6.683 -29.286 1.00 97.00 156 PHE A O 1
ATOM 1282 N N . GLU A 1 157 ? 26.840 5.012 -29.913 1.00 96.25 157 GLU A N 1
ATOM 1283 C CA . GLU A 1 157 ? 26.849 4.337 -28.611 1.00 96.25 157 GLU A CA 1
ATOM 1284 C C . GLU A 1 157 ? 27.343 5.289 -27.521 1.00 96.25 157 GLU A C 1
ATOM 1286 O O . GLU A 1 157 ? 26.667 5.459 -26.508 1.00 96.25 157 GLU A O 1
ATOM 1291 N N . GLN A 1 158 ? 28.473 5.967 -27.746 1.00 95.88 158 GLN A N 1
ATOM 1292 C CA . GLN A 1 158 ? 29.020 6.927 -26.792 1.00 95.88 158 GLN A CA 1
ATOM 1293 C C . GLN A 1 158 ? 28.016 8.042 -26.479 1.00 95.88 158 GLN A C 1
ATOM 1295 O O . GLN A 1 158 ? 27.776 8.324 -25.305 1.00 95.88 158 GLN A O 1
ATOM 1300 N N . ARG A 1 159 ? 27.372 8.629 -27.497 1.00 95.94 159 ARG A N 1
ATOM 1301 C CA . ARG A 1 159 ? 26.333 9.652 -27.299 1.00 95.94 159 ARG A CA 1
ATOM 1302 C C . ARG A 1 159 ? 25.161 9.122 -26.475 1.00 95.94 159 ARG A C 1
ATOM 1304 O O . ARG A 1 159 ? 24.733 9.798 -25.542 1.00 95.94 159 ARG A O 1
ATOM 1311 N N . PHE A 1 160 ? 24.642 7.937 -26.788 1.00 96.69 160 PHE A N 1
ATOM 1312 C CA . PHE A 1 160 ? 23.498 7.357 -26.076 1.00 96.69 160 PHE A CA 1
ATOM 1313 C C . PHE A 1 160 ? 23.839 6.970 -24.635 1.00 96.69 160 PHE A C 1
ATOM 1315 O O . PHE A 1 160 ? 23.020 7.183 -23.742 1.00 96.69 160 PHE A O 1
ATOM 1322 N N . ILE A 1 161 ? 25.053 6.479 -24.376 1.00 95.38 161 ILE A N 1
ATOM 1323 C CA . ILE A 1 161 ? 25.544 6.235 -23.014 1.00 95.38 161 ILE A CA 1
ATOM 1324 C C . ILE A 1 161 ? 25.710 7.555 -22.251 1.00 95.38 161 ILE A C 1
ATOM 1326 O O . ILE A 1 161 ? 25.273 7.651 -21.108 1.00 95.38 161 ILE A O 1
ATOM 1330 N N . THR A 1 162 ? 26.251 8.604 -22.878 1.00 94.81 162 THR A N 1
ATOM 1331 C CA . THR A 1 162 ? 26.330 9.941 -22.266 1.00 94.81 162 THR A CA 1
ATOM 1332 C C . THR A 1 162 ? 24.945 10.525 -21.988 1.00 94.81 162 THR A C 1
ATOM 1334 O O . THR A 1 162 ? 24.733 11.111 -20.930 1.00 94.81 162 THR A O 1
ATOM 1337 N N . GLN A 1 163 ? 23.975 10.349 -22.889 1.00 94.69 163 GLN A N 1
ATOM 1338 C CA . GLN A 1 163 ? 22.583 10.742 -22.655 1.00 94.69 163 GLN A CA 1
ATOM 1339 C C . GLN A 1 163 ? 21.995 10.000 -21.446 1.00 94.69 163 GLN A C 1
ATOM 1341 O O . GLN A 1 163 ? 21.398 10.622 -20.569 1.00 94.69 163 GLN A O 1
ATOM 1346 N N . MET A 1 164 ? 22.206 8.686 -21.376 1.00 95.25 164 MET A N 1
ATOM 1347 C CA . MET A 1 164 ? 21.771 7.841 -20.266 1.00 95.25 164 MET A CA 1
ATOM 1348 C C . MET A 1 164 ? 22.385 8.287 -18.927 1.00 95.25 164 MET A C 1
ATOM 1350 O O . MET A 1 164 ? 21.661 8.438 -17.943 1.00 95.25 164 MET A O 1
ATOM 1354 N N . ASP A 1 165 ? 23.696 8.538 -18.875 1.00 94.31 165 ASP A N 1
ATOM 1355 C CA . ASP A 1 165 ? 24.373 9.020 -17.663 1.00 94.31 165 ASP A CA 1
ATOM 1356 C C . ASP A 1 165 ? 23.891 10.438 -17.272 1.00 94.31 165 ASP A C 1
ATOM 1358 O O . ASP A 1 165 ? 23.580 10.678 -16.104 1.00 94.31 165 ASP A O 1
ATOM 1362 N N . ASN A 1 166 ? 23.715 11.346 -18.242 1.00 94.81 166 ASN A N 1
ATOM 1363 C CA . ASN A 1 166 ? 23.179 12.697 -18.013 1.00 94.81 166 ASN A CA 1
ATOM 1364 C C . ASN A 1 166 ? 21.768 12.677 -17.410 1.00 94.81 166 ASN A C 1
ATOM 1366 O O . ASN A 1 166 ? 21.461 13.497 -16.543 1.00 94.81 166 ASN A O 1
ATOM 1370 N N . ASN A 1 167 ? 20.907 11.754 -17.847 1.00 95.12 167 ASN A N 1
ATOM 1371 C CA . ASN A 1 167 ? 19.565 11.600 -17.288 1.00 95.12 167 ASN A CA 1
ATOM 1372 C C . ASN A 1 167 ? 19.608 11.247 -15.794 1.00 95.12 167 ASN A C 1
ATOM 1374 O O . ASN A 1 167 ? 18.818 11.781 -15.015 1.00 95.12 167 ASN A O 1
ATOM 1378 N N . VAL A 1 168 ? 20.546 10.387 -15.378 1.00 94.12 168 VAL A N 1
ATOM 1379 C CA . VAL A 1 168 ? 20.743 10.024 -13.963 1.00 94.12 168 VAL A CA 1
ATOM 1380 C C . VAL A 1 168 ? 21.315 11.191 -13.166 1.00 94.12 168 VAL A C 1
ATOM 1382 O O . VAL A 1 168 ? 20.860 11.447 -12.050 1.00 94.12 168 VAL A O 1
ATOM 1385 N N . GLU A 1 169 ? 22.302 11.898 -13.717 1.00 93.81 169 GLU A N 1
ATOM 1386 C CA . GLU A 1 169 ? 22.962 13.024 -13.048 1.00 93.81 169 GLU A CA 1
ATOM 1387 C C . GLU A 1 169 ? 21.993 14.192 -12.821 1.00 93.81 169 GLU A C 1
ATOM 1389 O O . GLU A 1 169 ? 21.875 14.707 -11.709 1.00 93.81 169 GLU A O 1
ATOM 1394 N N . LYS A 1 170 ? 21.234 14.560 -13.858 1.00 93.31 170 LYS A N 1
ATOM 1395 C CA . LYS A 1 170 ? 20.271 15.673 -13.826 1.00 93.31 170 LYS A CA 1
ATOM 1396 C C . LYS A 1 170 ? 18.906 15.281 -13.265 1.00 93.31 170 LYS A C 1
ATOM 1398 O O . LYS A 1 170 ? 18.064 16.152 -13.061 1.00 93.31 170 LYS A O 1
ATOM 1403 N N . ARG A 1 171 ? 18.680 13.988 -13.005 1.00 91.50 171 ARG A N 1
ATOM 1404 C CA . ARG A 1 171 ? 17.395 13.412 -12.566 1.00 91.50 171 ARG A CA 1
ATOM 1405 C C . ARG A 1 171 ? 16.240 13.707 -13.532 1.00 91.50 171 ARG A C 1
ATOM 1407 O O . ARG A 1 171 ? 15.102 13.914 -13.113 1.00 91.50 171 ARG A O 1
ATOM 1414 N N . THR A 1 172 ? 16.531 13.741 -14.829 1.00 90.38 172 THR A N 1
ATOM 1415 C CA . THR A 1 172 ? 15.561 14.022 -15.893 1.00 90.38 172 THR A CA 1
ATOM 1416 C C . THR A 1 172 ? 15.310 12.762 -16.706 1.00 90.38 172 THR A C 1
ATOM 1418 O O . THR A 1 172 ? 16.185 12.311 -17.437 1.00 90.38 172 THR A O 1
ATOM 1421 N N . TYR A 1 173 ? 14.102 12.211 -16.604 1.00 91.31 173 TYR A N 1
ATOM 1422 C CA . TYR A 1 173 ? 13.748 10.904 -17.175 1.00 91.31 173 TYR A CA 1
ATOM 1423 C C . TYR A 1 173 ? 12.732 10.984 -18.323 1.00 91.31 173 TYR A C 1
ATOM 1425 O O . TYR A 1 173 ? 12.021 10.023 -18.590 1.00 91.31 173 TYR A O 1
ATOM 1433 N N . GLN A 1 174 ? 12.627 12.147 -18.970 1.00 87.12 174 GLN A N 1
ATOM 1434 C CA . GLN A 1 174 ? 11.627 12.405 -20.013 1.00 87.12 174 GLN A CA 1
ATOM 1435 C C . GLN A 1 174 ? 11.973 11.725 -21.344 1.00 87.12 174 GLN A C 1
ATOM 1437 O O . GLN A 1 174 ? 11.078 11.240 -22.029 1.00 87.12 174 GLN A O 1
ATOM 1442 N N . ASP A 1 175 ? 13.261 11.671 -21.697 1.00 88.94 175 ASP A N 1
ATOM 1443 C CA . ASP A 1 175 ? 13.741 11.011 -22.912 1.00 88.94 175 ASP A CA 1
ATOM 1444 C C . ASP A 1 175 ? 14.627 9.812 -22.561 1.00 88.94 175 ASP A C 1
ATOM 1446 O O . ASP A 1 175 ? 15.803 9.961 -22.228 1.00 88.94 175 ASP A O 1
ATOM 1450 N N . GLU A 1 176 ? 14.051 8.614 -22.658 1.00 93.44 176 GLU A N 1
ATOM 1451 C CA . GLU A 1 176 ? 14.767 7.337 -22.537 1.00 93.44 176 GLU A CA 1
ATOM 1452 C C . GLU A 1 176 ? 14.888 6.595 -23.880 1.00 93.44 176 GLU A C 1
ATOM 1454 O O . GLU A 1 176 ? 15.101 5.379 -23.922 1.00 93.44 176 GLU A O 1
ATOM 1459 N N . SER A 1 177 ? 14.775 7.317 -25.002 1.00 91.62 177 SER A N 1
ATOM 1460 C CA . SER A 1 177 ? 14.863 6.735 -26.349 1.00 91.62 177 SER A CA 1
ATOM 1461 C C . SER A 1 177 ? 16.200 6.033 -26.616 1.00 91.62 177 SER A C 1
ATOM 1463 O O . SER A 1 177 ? 16.253 5.105 -27.429 1.00 91.62 177 SER A O 1
ATOM 1465 N N . PHE A 1 178 ? 17.259 6.408 -25.885 1.00 93.56 178 PHE A N 1
ATOM 1466 C CA . PHE A 1 178 ? 18.573 5.763 -25.926 1.00 93.56 178 PHE A CA 1
ATOM 1467 C C . PHE A 1 178 ? 18.499 4.242 -25.722 1.00 93.56 178 PHE A C 1
ATOM 1469 O O . PHE A 1 178 ? 19.297 3.523 -26.315 1.00 93.56 178 PHE A O 1
ATOM 1476 N N . ARG A 1 179 ? 17.534 3.720 -24.945 1.00 92.06 179 ARG A N 1
ATOM 1477 C CA . ARG A 1 179 ? 17.406 2.272 -24.682 1.00 92.06 179 ARG A CA 1
ATOM 1478 C C . ARG A 1 179 ? 17.164 1.483 -25.963 1.00 92.06 179 ARG A C 1
ATOM 1480 O O . ARG A 1 179 ? 17.896 0.545 -26.266 1.00 92.06 179 ARG A O 1
ATOM 1487 N N . ASN A 1 180 ? 16.142 1.883 -26.720 1.00 91.12 180 ASN A N 1
ATOM 1488 C CA . ASN A 1 180 ? 15.787 1.230 -27.977 1.00 91.12 180 ASN A CA 1
ATOM 1489 C C . ASN A 1 180 ? 16.897 1.428 -29.017 1.00 91.12 180 ASN A C 1
ATOM 1491 O O . ASN A 1 180 ? 17.274 0.488 -29.706 1.00 91.12 180 ASN A O 1
ATOM 1495 N N . LYS A 1 181 ? 17.482 2.630 -29.080 1.00 93.94 181 LYS A N 1
ATOM 1496 C CA . LYS A 1 181 ? 18.570 2.929 -30.020 1.00 93.94 181 LYS A CA 1
ATOM 1497 C C . LYS A 1 181 ? 19.809 2.067 -29.755 1.00 93.94 181 LYS A C 1
ATOM 1499 O O . LYS A 1 181 ? 20.332 1.459 -30.680 1.00 93.94 181 LYS A O 1
ATOM 1504 N N . LEU A 1 182 ? 20.225 1.910 -28.497 1.00 94.94 182 LEU A N 1
ATOM 1505 C CA . LEU A 1 182 ? 21.325 1.011 -28.125 1.00 94.94 182 LEU A CA 1
ATOM 1506 C C . LEU A 1 182 ? 21.029 -0.453 -28.492 1.00 94.94 182 LEU A C 1
ATOM 1508 O O . LEU A 1 182 ? 21.905 -1.155 -28.989 1.00 94.94 182 LEU A O 1
ATOM 1512 N N . LEU A 1 183 ? 19.783 -0.906 -28.321 1.00 92.25 183 LEU A N 1
ATOM 1513 C CA . LEU A 1 183 ? 19.356 -2.254 -28.714 1.00 92.25 183 LEU A CA 1
ATOM 1514 C C . LEU A 1 183 ? 19.304 -2.475 -30.236 1.00 92.25 183 LEU A C 1
ATOM 1516 O O . LEU A 1 183 ? 19.291 -3.628 -30.663 1.00 92.25 183 LEU A O 1
ATOM 1520 N N . GLN A 1 184 ? 19.296 -1.419 -31.049 1.00 93.31 184 GLN A N 1
ATOM 1521 C CA . GLN A 1 184 ? 19.342 -1.512 -32.514 1.00 93.31 184 GLN A CA 1
ATOM 1522 C C . GLN A 1 184 ? 20.769 -1.578 -33.071 1.00 93.31 184 GLN A C 1
ATOM 1524 O O . GLN A 1 184 ? 20.941 -1.888 -34.250 1.00 93.31 184 GLN A O 1
ATOM 1529 N N . ILE A 1 185 ? 21.796 -1.315 -32.251 1.00 94.38 185 ILE A N 1
ATOM 1530 C CA . ILE A 1 185 ? 23.187 -1.442 -32.692 1.00 94.38 185 ILE A CA 1
ATOM 1531 C C . ILE A 1 185 ? 23.474 -2.925 -33.002 1.00 94.38 185 ILE A C 1
ATOM 1533 O O . ILE A 1 185 ? 23.258 -3.779 -32.134 1.00 94.38 185 ILE A O 1
ATOM 1537 N N . PRO A 1 186 ? 23.957 -3.258 -34.215 1.00 92.62 186 PRO A N 1
ATOM 1538 C CA . PRO A 1 186 ? 24.150 -4.642 -34.640 1.00 92.62 186 PRO A CA 1
ATOM 1539 C C . PRO A 1 186 ? 25.136 -5.424 -33.763 1.00 92.62 186 PRO A C 1
ATOM 1541 O O . PRO A 1 186 ? 26.180 -4.910 -33.365 1.00 92.62 186 PRO A O 1
ATOM 1544 N N . GLU A 1 187 ? 24.879 -6.718 -33.558 1.00 92.44 187 GLU A N 1
ATOM 1545 C CA . GLU A 1 187 ? 25.778 -7.622 -32.817 1.00 92.44 187 GLU A CA 1
ATOM 1546 C C . GLU A 1 187 ? 27.208 -7.676 -33.364 1.00 92.44 187 GLU A C 1
ATOM 1548 O O . GLU A 1 187 ? 28.159 -7.873 -32.608 1.00 92.44 187 GLU A O 1
ATOM 1553 N N . ALA A 1 188 ? 27.373 -7.452 -34.668 1.00 89.12 188 ALA A N 1
ATOM 1554 C CA . ALA A 1 188 ? 28.663 -7.470 -35.338 1.00 89.12 188 ALA A CA 1
ATOM 1555 C C . ALA A 1 188 ? 29.615 -6.389 -34.804 1.00 89.12 188 ALA A C 1
ATOM 1557 O O . ALA A 1 188 ? 30.823 -6.611 -34.800 1.00 89.12 188 ALA A O 1
ATOM 1558 N N . TYR A 1 189 ? 29.087 -5.264 -34.307 1.00 93.38 189 TYR A N 1
ATOM 1559 C CA . TYR A 1 189 ? 29.886 -4.236 -33.638 1.00 93.38 189 TYR A CA 1
ATOM 1560 C C . TYR A 1 189 ? 30.456 -4.729 -32.302 1.00 93.38 189 TYR A C 1
ATOM 1562 O O . TYR A 1 189 ? 31.626 -4.510 -31.998 1.00 93.38 189 TYR A O 1
ATOM 1570 N N . TYR A 1 190 ? 29.669 -5.494 -31.547 1.00 92.88 190 TYR A N 1
ATOM 1571 C CA . TYR A 1 190 ? 30.090 -6.100 -30.281 1.00 92.88 190 TYR A CA 1
ATOM 1572 C C . TYR A 1 190 ? 30.887 -7.404 -30.464 1.00 92.88 190 TYR A C 1
ATOM 1574 O O . TYR A 1 190 ? 31.426 -7.963 -29.505 1.00 92.88 190 TYR A O 1
ATOM 1582 N N . GLY A 1 191 ? 30.951 -7.916 -31.693 1.00 92.06 191 GLY A N 1
ATOM 1583 C CA . GLY A 1 191 ? 31.591 -9.172 -32.073 1.00 92.06 191 GLY A CA 1
ATOM 1584 C C . GLY A 1 191 ? 30.728 -10.424 -31.871 1.00 92.06 191 GLY A C 1
ATOM 1585 O O . GLY A 1 191 ? 31.045 -11.457 -32.453 1.00 92.06 191 GLY A O 1
ATOM 1586 N N . SER A 1 192 ? 29.661 -10.360 -31.070 1.00 93.00 192 SER A N 1
ATOM 1587 C CA . SER A 1 192 ? 28.623 -11.397 -30.969 1.00 93.00 192 SER A CA 1
ATOM 1588 C C . SER A 1 192 ? 27.398 -10.889 -30.209 1.00 93.00 192 SER A C 1
ATOM 1590 O O . SER A 1 192 ? 27.519 -9.989 -29.372 1.00 93.00 192 SER A O 1
ATOM 1592 N N . GLU A 1 193 ? 26.239 -11.524 -30.412 1.00 91.94 193 GLU A N 1
ATOM 1593 C CA . GLU A 1 193 ? 25.024 -11.229 -29.640 1.00 91.94 193 GLU A CA 1
ATOM 1594 C C . GLU A 1 193 ? 25.244 -11.351 -28.126 1.00 91.94 193 GLU A C 1
ATOM 1596 O O . GLU A 1 193 ? 24.815 -10.498 -27.353 1.00 91.94 193 GLU A O 1
ATOM 1601 N N . ALA A 1 194 ? 25.993 -12.367 -27.685 1.00 91.94 194 ALA A N 1
ATOM 1602 C CA . ALA A 1 194 ? 26.295 -12.557 -26.267 1.00 91.94 194 ALA A CA 1
ATOM 1603 C C . ALA A 1 194 ? 27.091 -11.378 -25.677 1.00 91.94 194 ALA A C 1
ATOM 1605 O O . ALA A 1 194 ? 26.795 -10.919 -24.573 1.00 91.94 194 ALA A O 1
ATOM 1606 N N . LYS A 1 195 ? 28.083 -10.855 -26.415 1.00 94.25 195 LYS A N 1
ATOM 1607 C CA . LYS A 1 195 ? 28.860 -9.680 -25.989 1.00 94.25 195 LYS A CA 1
ATOM 1608 C C . LYS A 1 195 ? 28.017 -8.409 -26.009 1.00 94.25 195 LYS A C 1
ATOM 1610 O O . LYS A 1 195 ? 28.130 -7.605 -25.084 1.00 94.25 195 LYS A O 1
ATOM 1615 N N . ARG A 1 196 ? 27.150 -8.257 -27.015 1.00 94.06 196 ARG A N 1
ATOM 1616 C CA . ARG A 1 196 ? 26.194 -7.148 -27.110 1.00 94.06 196 ARG A CA 1
ATOM 1617 C C . ARG A 1 196 ? 25.287 -7.102 -25.891 1.00 94.06 196 ARG A C 1
ATOM 1619 O O . ARG A 1 196 ? 25.277 -6.107 -25.170 1.00 94.06 196 ARG A O 1
ATOM 1626 N N . LEU A 1 197 ? 24.573 -8.194 -25.626 1.00 92.12 197 LEU A N 1
ATOM 1627 C CA . LEU A 1 197 ? 23.638 -8.277 -24.508 1.00 92.12 197 LEU A CA 1
ATOM 1628 C C . LEU A 1 197 ? 24.342 -8.085 -23.164 1.00 92.12 197 LEU A C 1
ATOM 1630 O O . LEU A 1 197 ? 23.801 -7.393 -22.306 1.00 92.12 197 LEU A O 1
ATOM 1634 N N . ALA A 1 198 ? 25.552 -8.623 -22.980 1.00 91.81 198 ALA A N 1
ATOM 1635 C CA . ALA A 1 198 ? 26.326 -8.421 -21.757 1.00 91.81 198 ALA A CA 1
ATOM 1636 C C . ALA A 1 198 ? 26.710 -6.945 -21.541 1.00 91.81 198 ALA A C 1
ATOM 1638 O O . ALA A 1 198 ? 26.513 -6.422 -20.441 1.00 91.81 198 ALA A O 1
ATOM 1639 N N . SER A 1 199 ? 27.213 -6.267 -22.582 1.00 91.69 199 SER A N 1
ATOM 1640 C CA . SER A 1 199 ? 27.600 -4.849 -22.511 1.00 91.69 199 SER A CA 1
ATOM 1641 C C . SER A 1 199 ? 26.392 -3.956 -22.215 1.00 91.69 199 SER A C 1
ATOM 1643 O O . SER A 1 199 ? 26.390 -3.188 -21.249 1.00 91.69 199 SER A O 1
ATOM 1645 N N . LEU A 1 200 ? 25.314 -4.127 -22.986 1.00 94.12 200 LEU A N 1
ATOM 1646 C CA . LEU A 1 200 ? 24.096 -3.332 -22.837 1.00 94.12 200 LEU A CA 1
ATOM 1647 C C . LEU A 1 200 ? 23.411 -3.589 -21.491 1.00 94.12 200 LEU A C 1
ATOM 1649 O O . LEU A 1 200 ? 23.020 -2.642 -20.814 1.00 94.12 200 LEU A O 1
ATOM 1653 N N . SER A 1 201 ? 23.332 -4.846 -21.044 1.00 93.25 201 SER A N 1
ATOM 1654 C CA . SER A 1 201 ? 22.736 -5.183 -19.743 1.00 93.25 201 SER A CA 1
ATOM 1655 C C . SER A 1 201 ? 23.501 -4.559 -18.577 1.00 93.25 201 SER A C 1
ATOM 1657 O O . SER A 1 201 ? 22.885 -4.150 -17.594 1.00 93.25 201 SER A O 1
ATOM 1659 N N . ALA A 1 202 ? 24.830 -4.448 -18.664 1.00 93.25 202 ALA A N 1
ATOM 1660 C CA . ALA A 1 202 ? 25.626 -3.775 -17.640 1.00 93.25 202 ALA A CA 1
ATOM 1661 C C . ALA A 1 202 ? 25.310 -2.269 -17.567 1.00 93.25 202 ALA A C 1
ATOM 1663 O O . ALA A 1 202 ? 25.079 -1.744 -16.473 1.00 93.25 202 ALA A O 1
ATOM 1664 N N . ALA A 1 203 ? 25.239 -1.599 -18.722 1.00 94.56 203 ALA A N 1
ATOM 1665 C CA . ALA A 1 203 ? 24.880 -0.184 -18.835 1.00 94.56 203 ALA A CA 1
ATOM 1666 C C . ALA A 1 203 ? 23.463 0.088 -18.298 1.00 94.56 203 ALA A C 1
ATOM 1668 O O . ALA A 1 203 ? 23.261 0.916 -17.406 1.00 94.56 203 ALA A O 1
ATOM 1669 N N . PHE A 1 204 ? 22.497 -0.699 -18.762 1.00 95.88 204 PHE A N 1
ATOM 1670 C CA . PHE A 1 204 ? 21.103 -0.657 -18.339 1.00 95.88 204 PHE A CA 1
ATOM 1671 C C . PHE A 1 204 ? 20.922 -0.913 -16.847 1.00 95.88 204 PHE A C 1
ATOM 1673 O O . PHE A 1 204 ? 20.254 -0.140 -16.164 1.00 95.88 204 PHE A O 1
ATOM 1680 N N . LYS A 1 205 ? 21.594 -1.926 -16.294 1.00 96.38 205 LYS A N 1
ATOM 1681 C CA . LYS A 1 205 ? 21.559 -2.208 -14.856 1.00 96.38 205 LYS A CA 1
ATOM 1682 C C . LYS A 1 205 ? 22.031 -1.023 -14.017 1.00 96.38 205 LYS A C 1
ATOM 1684 O O . LYS A 1 205 ? 21.407 -0.733 -12.992 1.00 96.38 205 LYS A O 1
ATOM 1689 N N . LYS A 1 206 ? 23.117 -0.353 -14.421 1.00 95.62 206 LYS A N 1
ATOM 1690 C CA . LYS A 1 206 ? 23.642 0.841 -13.733 1.00 95.62 206 LYS A CA 1
ATOM 1691 C C . LYS A 1 206 ? 22.612 1.973 -13.746 1.00 95.62 206 LYS A C 1
ATOM 1693 O O . LYS A 1 206 ? 22.344 2.554 -12.692 1.00 95.62 206 LYS A O 1
ATOM 1698 N N . TYR A 1 207 ? 22.015 2.243 -14.906 1.00 96.62 207 TYR A N 1
ATOM 1699 C CA . TYR A 1 207 ? 20.992 3.274 -15.069 1.00 96.62 207 TYR A CA 1
ATOM 1700 C C . TYR A 1 207 ? 19.737 2.979 -14.244 1.00 96.62 207 TYR A C 1
ATOM 1702 O O . TYR A 1 207 ? 19.357 3.776 -13.388 1.00 96.62 207 TYR A O 1
ATOM 1710 N N . ASP A 1 208 ? 19.135 1.804 -14.441 1.00 97.06 208 ASP A N 1
ATOM 1711 C CA . ASP A 1 208 ? 17.875 1.416 -13.802 1.00 97.06 208 ASP A CA 1
ATOM 1712 C C . ASP A 1 208 ? 18.008 1.414 -12.281 1.00 97.06 208 ASP A C 1
ATOM 1714 O O . ASP A 1 208 ? 17.153 1.936 -11.569 1.00 97.06 208 ASP A O 1
ATOM 1718 N N . THR A 1 209 ? 19.116 0.867 -11.770 1.00 97.31 209 THR A N 1
ATOM 1719 C CA . THR A 1 209 ? 19.362 0.833 -10.325 1.00 97.31 209 THR A CA 1
ATOM 1720 C C . THR A 1 209 ? 19.496 2.244 -9.763 1.00 97.31 209 THR A C 1
ATOM 1722 O O . THR A 1 209 ? 18.915 2.535 -8.717 1.00 97.31 209 THR A O 1
ATOM 1725 N N . SER A 1 210 ? 20.199 3.136 -10.465 1.00 96.88 210 SER A N 1
ATOM 1726 C CA . SER A 1 210 ? 20.340 4.538 -10.058 1.00 96.88 210 SER A CA 1
ATOM 1727 C C . SER A 1 210 ? 18.999 5.271 -10.065 1.00 96.88 210 SER A C 1
ATOM 1729 O O . SER A 1 210 ? 18.653 5.895 -9.062 1.00 96.88 210 SER A O 1
ATOM 1731 N N . LYS A 1 211 ? 18.207 5.141 -11.138 1.00 97.25 211 LYS A N 1
ATOM 1732 C CA . LYS A 1 211 ? 16.882 5.770 -11.258 1.00 97.25 211 LYS A CA 1
ATOM 1733 C C . LYS A 1 211 ? 15.941 5.314 -10.143 1.00 97.25 211 LYS A C 1
ATOM 1735 O O . LYS A 1 211 ? 15.381 6.149 -9.436 1.00 97.25 211 LYS A O 1
ATOM 1740 N N . LEU A 1 212 ? 15.816 4.002 -9.923 1.00 97.94 212 LEU A N 1
ATOM 1741 C CA . LEU A 1 212 ? 14.961 3.460 -8.860 1.00 97.94 212 LEU A CA 1
ATOM 1742 C C . LEU A 1 212 ? 15.428 3.903 -7.466 1.00 97.94 212 LEU A C 1
ATOM 1744 O O . LEU A 1 212 ? 14.603 4.282 -6.635 1.00 97.94 212 LEU A O 1
ATOM 1748 N N . THR A 1 213 ? 16.742 3.920 -7.221 1.00 97.06 213 THR A N 1
ATOM 1749 C CA . THR A 1 213 ? 17.307 4.374 -5.938 1.00 97.06 213 THR A CA 1
ATOM 1750 C C . THR A 1 213 ? 17.000 5.849 -5.685 1.00 97.06 213 THR A C 1
ATOM 1752 O O . THR A 1 213 ? 16.600 6.208 -4.581 1.00 97.06 213 THR A O 1
ATOM 1755 N N . GLN A 1 214 ? 17.131 6.708 -6.698 1.00 96.00 214 GLN A N 1
ATOM 1756 C CA . GLN A 1 214 ? 16.822 8.133 -6.567 1.00 96.00 214 GLN A CA 1
ATOM 1757 C C . GLN A 1 214 ? 15.330 8.392 -6.331 1.00 96.00 214 GLN A C 1
ATOM 1759 O O . GLN A 1 214 ? 14.993 9.218 -5.485 1.00 96.00 214 GLN A O 1
ATOM 1764 N N . LEU A 1 215 ? 14.442 7.674 -7.029 1.00 96.06 215 LEU A N 1
ATOM 1765 C CA . LEU A 1 215 ? 12.996 7.759 -6.793 1.00 96.06 215 LEU A CA 1
ATOM 1766 C C . LEU A 1 215 ? 12.649 7.341 -5.359 1.00 96.06 215 LEU A C 1
ATOM 1768 O O . LEU A 1 215 ? 11.915 8.048 -4.671 1.00 96.06 215 LEU A O 1
ATOM 1772 N N . SER A 1 216 ? 13.238 6.242 -4.878 1.00 95.69 216 SER A N 1
ATOM 1773 C CA . SER A 1 216 ? 13.059 5.786 -3.497 1.00 95.69 216 SER A CA 1
ATOM 1774 C C . SER A 1 216 ? 13.575 6.809 -2.480 1.00 95.69 216 SER A C 1
ATOM 1776 O O . SER A 1 216 ? 12.884 7.104 -1.510 1.00 95.69 216 SER A O 1
ATOM 1778 N N . ALA A 1 217 ? 14.765 7.377 -2.697 1.00 93.56 217 ALA A N 1
ATOM 1779 C CA . ALA A 1 217 ? 15.355 8.382 -1.808 1.00 93.56 217 ALA A CA 1
ATOM 1780 C C . ALA A 1 217 ? 14.568 9.705 -1.793 1.00 93.56 217 ALA A C 1
ATOM 1782 O O . ALA A 1 217 ? 14.588 10.420 -0.796 1.00 93.56 217 ALA A O 1
ATOM 1783 N N . GLY A 1 218 ? 13.857 10.024 -2.879 1.00 93.25 218 GLY A N 1
ATOM 1784 C CA . GLY A 1 218 ? 12.943 11.165 -2.963 1.00 93.25 218 GLY A CA 1
ATOM 1785 C C . GLY A 1 218 ? 11.568 10.932 -2.327 1.00 93.25 218 GLY A C 1
ATOM 1786 O O . GLY A 1 218 ? 10.696 11.779 -2.487 1.00 93.25 218 GLY A O 1
ATOM 1787 N N . GLY A 1 219 ? 11.338 9.789 -1.666 1.00 92.56 219 GLY A N 1
ATOM 1788 C CA . GLY A 1 219 ? 10.033 9.431 -1.095 1.00 92.56 219 GLY A CA 1
ATOM 1789 C C . GLY A 1 219 ? 8.971 9.068 -2.141 1.00 92.56 219 GLY A C 1
ATOM 1790 O O . GLY A 1 219 ? 7.796 8.946 -1.811 1.00 92.56 219 GLY A O 1
ATOM 1791 N N . MET A 1 220 ? 9.358 8.877 -3.406 1.00 94.62 220 MET A N 1
ATOM 1792 C CA . MET A 1 220 ? 8.444 8.580 -4.513 1.00 94.62 220 MET A CA 1
ATOM 1793 C C . MET A 1 220 ? 8.237 7.067 -4.665 1.00 94.62 220 MET A C 1
ATOM 1795 O O . MET A 1 220 ? 8.543 6.485 -5.708 1.00 94.62 220 MET A O 1
ATOM 1799 N N . PHE A 1 221 ? 7.748 6.412 -3.609 1.00 96.44 221 PHE A N 1
ATOM 1800 C CA . PHE A 1 221 ? 7.651 4.950 -3.534 1.00 96.44 221 PHE A CA 1
ATOM 1801 C C . PHE A 1 221 ? 6.782 4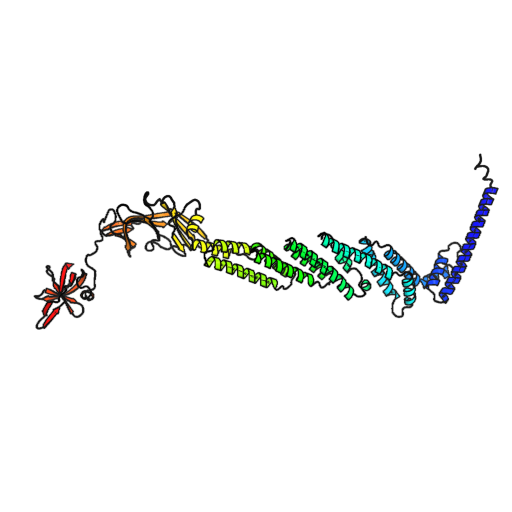.341 -4.645 1.00 96.44 221 PHE A C 1
ATOM 1803 O O . PHE A 1 221 ? 7.238 3.462 -5.381 1.00 96.44 221 PHE A O 1
ATOM 1810 N N . THR A 1 222 ? 5.565 4.854 -4.831 1.00 95.50 222 THR A N 1
ATOM 1811 C CA . THR A 1 222 ? 4.644 4.408 -5.886 1.00 95.50 222 THR A CA 1
ATOM 1812 C C . THR A 1 222 ? 5.262 4.586 -7.274 1.00 95.50 222 THR A C 1
ATOM 1814 O O . THR A 1 222 ? 5.224 3.674 -8.100 1.00 95.50 222 THR A O 1
ATOM 1817 N N . SER A 1 223 ? 5.895 5.739 -7.528 1.00 95.81 223 SER A N 1
ATOM 1818 C CA . SER A 1 223 ? 6.571 6.020 -8.799 1.00 95.81 223 SER A CA 1
ATOM 1819 C C . SER A 1 223 ? 7.740 5.068 -9.040 1.00 95.81 223 SER A C 1
ATOM 1821 O O . SER A 1 223 ? 7.900 4.582 -10.153 1.00 95.81 223 SER A O 1
ATOM 1823 N N . MET A 1 224 ? 8.521 4.743 -8.005 1.00 97.69 224 MET A N 1
ATOM 1824 C CA . MET A 1 224 ? 9.612 3.768 -8.084 1.00 97.69 224 MET A CA 1
ATOM 1825 C C . MET A 1 224 ? 9.102 2.384 -8.516 1.00 97.69 224 MET A C 1
ATOM 1827 O O . MET A 1 224 ? 9.668 1.781 -9.428 1.00 97.69 224 MET A O 1
ATOM 1831 N N . LEU A 1 225 ? 7.998 1.899 -7.938 1.00 97.69 225 LEU A N 1
ATOM 1832 C CA . LEU A 1 225 ? 7.407 0.611 -8.324 1.00 97.69 225 LEU A CA 1
ATOM 1833 C C . LEU A 1 225 ? 6.793 0.632 -9.732 1.00 97.69 225 LEU A C 1
ATOM 1835 O O . LEU A 1 225 ? 6.950 -0.333 -10.485 1.00 97.69 225 LEU A O 1
ATOM 1839 N N . ASN A 1 226 ? 6.132 1.728 -10.111 1.00 96.38 226 ASN A N 1
ATOM 1840 C CA . ASN A 1 226 ? 5.580 1.901 -11.457 1.00 96.38 226 ASN A CA 1
ATOM 1841 C C . ASN A 1 226 ? 6.687 1.911 -12.518 1.00 96.38 226 ASN A C 1
ATOM 1843 O O . ASN A 1 226 ? 6.585 1.213 -13.525 1.00 96.38 226 ASN A O 1
ATOM 1847 N N . GLU A 1 227 ? 7.777 2.633 -12.267 1.00 95.81 227 GLU A N 1
ATOM 1848 C CA . GLU A 1 227 ? 8.951 2.669 -13.142 1.00 95.81 227 GLU A CA 1
ATOM 1849 C C . GLU A 1 227 ? 9.615 1.297 -13.265 1.00 95.81 227 GLU A C 1
ATOM 1851 O O . GLU A 1 227 ? 9.930 0.860 -14.370 1.00 95.81 227 GLU A O 1
ATOM 1856 N N . ALA A 1 228 ? 9.742 0.552 -12.163 1.00 97.00 228 ALA A N 1
ATOM 1857 C CA . ALA A 1 228 ? 10.232 -0.823 -12.213 1.00 97.00 228 ALA A CA 1
ATOM 1858 C C . ALA A 1 228 ? 9.344 -1.722 -13.098 1.00 97.00 228 ALA A C 1
ATOM 1860 O O . ALA A 1 228 ? 9.851 -2.571 -13.837 1.00 97.00 228 ALA A O 1
ATOM 1861 N N . LEU A 1 229 ? 8.021 -1.538 -13.060 1.00 95.50 229 LEU A N 1
ATOM 1862 C CA . LEU A 1 229 ? 7.092 -2.278 -13.916 1.00 95.50 229 LEU A CA 1
ATOM 1863 C C . LEU A 1 229 ? 7.242 -1.891 -15.396 1.00 95.50 229 LEU A C 1
ATOM 1865 O O . LEU A 1 229 ? 7.301 -2.780 -16.248 1.00 95.50 229 LEU A O 1
ATOM 1869 N N . ILE A 1 230 ? 7.358 -0.593 -15.696 1.00 94.25 230 ILE A N 1
ATOM 1870 C CA . ILE A 1 230 ? 7.577 -0.069 -17.055 1.00 94.25 230 ILE A CA 1
ATOM 1871 C C . ILE A 1 230 ? 8.882 -0.619 -17.636 1.00 94.25 230 ILE A C 1
ATOM 1873 O O . ILE A 1 230 ? 8.863 -1.243 -18.697 1.00 94.25 230 ILE A O 1
ATOM 1877 N N . MET A 1 231 ? 10.001 -0.468 -16.919 1.00 94.38 231 MET A N 1
ATOM 1878 C CA . MET A 1 231 ? 11.316 -0.960 -17.352 1.00 94.38 231 MET A CA 1
ATOM 1879 C C . MET A 1 231 ? 11.286 -2.455 -17.648 1.00 94.38 231 MET A C 1
ATOM 1881 O O . MET A 1 231 ? 11.856 -2.922 -18.633 1.00 94.38 231 MET A O 1
ATOM 1885 N N . ARG A 1 232 ? 10.592 -3.226 -16.809 1.00 92.88 232 ARG A N 1
ATOM 1886 C CA . ARG A 1 232 ? 10.481 -4.662 -17.019 1.00 92.88 232 ARG A CA 1
ATOM 1887 C C . ARG A 1 232 ? 9.740 -4.990 -18.310 1.00 92.88 232 ARG A C 1
ATOM 1889 O O . ARG A 1 232 ? 10.161 -5.911 -19.006 1.00 92.88 232 ARG A O 1
ATOM 1896 N N . ASN A 1 233 ? 8.638 -4.302 -18.595 1.00 91.75 233 ASN A N 1
ATOM 1897 C CA . ASN A 1 233 ? 7.880 -4.539 -19.821 1.00 91.75 233 ASN A CA 1
ATOM 1898 C C . ASN A 1 233 ? 8.725 -4.190 -21.049 1.00 91.75 233 ASN A C 1
ATOM 1900 O O . ASN A 1 233 ? 8.826 -5.018 -21.945 1.00 91.75 233 ASN A O 1
ATOM 1904 N N . ILE A 1 234 ? 9.447 -3.063 -21.014 1.00 91.19 234 ILE A N 1
ATOM 1905 C CA . ILE A 1 234 ? 10.382 -2.665 -22.079 1.00 91.19 234 ILE A CA 1
ATOM 1906 C C . ILE A 1 234 ? 11.394 -3.780 -22.376 1.00 91.19 234 ILE A C 1
ATOM 1908 O O . ILE A 1 234 ? 11.568 -4.165 -23.530 1.00 91.19 234 ILE A O 1
ATOM 1912 N N . TYR A 1 235 ? 12.049 -4.338 -21.354 1.00 92.38 235 TYR A N 1
ATOM 1913 C CA . TYR A 1 235 ? 13.028 -5.405 -21.588 1.00 92.38 235 TYR A CA 1
ATOM 1914 C C . TYR A 1 235 ? 12.400 -6.723 -22.007 1.00 92.38 235 TYR A C 1
ATOM 1916 O O . TYR A 1 235 ? 12.967 -7.422 -22.841 1.00 92.38 235 TYR A O 1
ATOM 1924 N N . LYS A 1 236 ? 11.228 -7.056 -21.465 1.00 90.69 236 LYS A N 1
ATOM 1925 C CA . LYS A 1 236 ? 10.495 -8.250 -21.876 1.00 90.69 236 LYS A CA 1
ATOM 1926 C C . LYS A 1 236 ? 10.140 -8.186 -23.363 1.00 90.69 236 LYS A C 1
ATOM 1928 O O . LYS A 1 236 ? 10.342 -9.176 -24.060 1.00 90.69 236 LYS A O 1
ATOM 1933 N N . ASP A 1 237 ? 9.665 -7.038 -23.836 1.00 90.06 237 ASP A N 1
ATOM 1934 C CA . ASP A 1 237 ? 9.304 -6.820 -25.241 1.00 90.06 237 ASP A CA 1
ATOM 1935 C C . ASP A 1 237 ? 10.545 -6.829 -26.149 1.00 90.06 237 ASP A C 1
ATOM 1937 O O . ASP A 1 237 ? 10.482 -7.290 -27.285 1.00 90.06 237 ASP A O 1
ATOM 1941 N N . ALA A 1 238 ? 11.696 -6.404 -25.620 1.00 87.06 238 ALA A N 1
ATOM 1942 C CA . ALA A 1 238 ? 12.991 -6.482 -26.291 1.00 87.06 238 ALA A CA 1
ATOM 1943 C C . ALA A 1 238 ? 13.693 -7.854 -26.182 1.00 87.06 238 ALA A C 1
ATOM 1945 O O . ALA A 1 238 ? 14.801 -8.006 -26.694 1.00 87.06 238 ALA A O 1
ATOM 1946 N N . GLY A 1 239 ? 13.104 -8.842 -25.497 1.00 87.06 239 GLY A N 1
ATOM 1947 C CA . GLY A 1 239 ? 13.723 -10.157 -25.283 1.00 87.06 239 GLY A CA 1
ATOM 1948 C C . GLY A 1 239 ? 14.959 -10.149 -24.369 1.00 87.06 239 GLY A C 1
ATOM 1949 O O . GLY A 1 239 ? 15.760 -11.079 -24.418 1.00 87.06 239 GLY A O 1
ATOM 1950 N N . VAL A 1 240 ? 15.132 -9.118 -23.537 1.00 88.44 240 VAL A N 1
ATOM 1951 C CA . VAL A 1 240 ? 16.264 -8.966 -22.611 1.00 88.44 240 VAL A CA 1
ATOM 1952 C C . VAL A 1 240 ? 15.876 -9.447 -21.213 1.00 88.44 240 VAL A C 1
ATOM 1954 O O . VAL A 1 240 ? 14.907 -8.978 -20.610 1.00 88.44 240 VAL A O 1
ATOM 1957 N N . GLU A 1 241 ? 16.667 -10.355 -20.643 1.00 89.94 241 GLU A N 1
ATOM 1958 C CA . GLU A 1 241 ? 16.497 -10.766 -19.250 1.00 89.94 241 GLU A CA 1
ATOM 1959 C C . GLU A 1 241 ? 17.049 -9.702 -18.291 1.00 89.94 241 GLU A C 1
ATOM 1961 O O . GLU A 1 241 ? 18.259 -9.519 -18.166 1.00 89.94 241 GLU A O 1
ATOM 1966 N N . ALA A 1 242 ? 16.153 -9.027 -17.564 1.00 93.00 242 ALA A N 1
ATOM 1967 C CA . ALA A 1 242 ? 16.498 -7.958 -16.624 1.00 93.00 242 ALA A CA 1
ATOM 1968 C C . ALA A 1 242 ? 16.197 -8.311 -15.149 1.00 93.00 242 ALA A C 1
ATOM 1970 O O . ALA A 1 242 ? 15.364 -7.664 -14.501 1.00 93.00 242 ALA A O 1
ATOM 1971 N N . PRO A 1 243 ? 16.862 -9.326 -14.554 1.00 93.38 243 PRO A N 1
ATOM 1972 C CA . PRO A 1 243 ? 16.593 -9.748 -13.176 1.00 93.38 243 PRO A CA 1
ATOM 1973 C C . PRO A 1 243 ? 16.936 -8.672 -12.132 1.00 93.38 243 PRO A C 1
ATOM 1975 O O . PRO A 1 243 ? 16.412 -8.707 -11.013 1.00 93.38 243 PRO A O 1
ATOM 1978 N N . TRP A 1 244 ? 17.794 -7.703 -12.479 1.00 95.62 244 TRP A N 1
ATOM 1979 C CA . TRP A 1 244 ? 18.179 -6.613 -11.579 1.00 95.62 244 TRP A CA 1
ATOM 1980 C C . TRP A 1 244 ? 17.008 -5.702 -11.220 1.00 95.62 244 TRP A C 1
ATOM 1982 O O . TRP A 1 244 ? 16.958 -5.265 -10.079 1.00 95.62 244 TRP A O 1
ATOM 1992 N N . ILE A 1 245 ? 16.042 -5.471 -12.117 1.00 95.75 245 ILE A N 1
ATOM 1993 C CA . ILE A 1 245 ? 14.891 -4.599 -11.826 1.00 95.75 245 ILE A CA 1
ATOM 1994 C C . ILE A 1 245 ? 14.134 -5.118 -10.613 1.00 95.75 245 ILE A C 1
ATOM 1996 O O . ILE A 1 245 ? 13.943 -4.399 -9.637 1.00 95.75 245 ILE A O 1
ATOM 2000 N N . LYS A 1 246 ? 13.722 -6.391 -10.669 1.00 94.06 246 LYS A N 1
ATOM 2001 C CA . LYS A 1 246 ? 12.968 -7.018 -9.584 1.00 94.06 246 LYS A CA 1
ATOM 2002 C C . LYS A 1 246 ? 13.778 -6.983 -8.291 1.00 94.06 246 LYS A C 1
ATOM 2004 O O . LYS A 1 246 ? 13.243 -6.609 -7.254 1.00 94.06 246 LYS A O 1
ATOM 2009 N N . LYS A 1 247 ? 15.059 -7.367 -8.358 1.00 95.81 247 LYS A N 1
ATOM 2010 C CA . LYS A 1 247 ? 15.942 -7.409 -7.186 1.00 95.81 247 LYS A CA 1
ATOM 2011 C C . LYS A 1 247 ? 16.094 -6.027 -6.544 1.00 95.81 247 LYS A C 1
ATOM 2013 O O . LYS A 1 247 ? 16.022 -5.924 -5.325 1.00 95.81 247 LYS A O 1
ATOM 2018 N N . THR A 1 248 ? 16.274 -4.984 -7.350 1.00 97.38 248 THR A N 1
ATOM 2019 C CA . THR A 1 248 ? 16.415 -3.605 -6.873 1.00 97.38 248 THR A CA 1
ATOM 2020 C C . THR A 1 248 ? 15.105 -3.082 -6.290 1.00 97.38 248 THR A C 1
ATOM 2022 O O . THR A 1 248 ? 15.114 -2.597 -5.165 1.00 97.38 248 THR A O 1
ATOM 2025 N N . ALA A 1 249 ? 13.979 -3.235 -6.993 1.00 97.25 249 ALA A N 1
ATOM 2026 C CA . ALA A 1 249 ? 12.671 -2.798 -6.501 1.00 97.25 249 ALA A CA 1
ATOM 2027 C C . ALA A 1 249 ? 12.296 -3.487 -5.178 1.00 97.25 249 ALA A C 1
ATOM 2029 O O . ALA A 1 249 ? 11.860 -2.828 -4.241 1.00 97.25 249 ALA A O 1
ATOM 2030 N N . GLU A 1 250 ? 12.525 -4.800 -5.069 1.00 97.25 250 GLU A N 1
ATOM 2031 C CA . GLU A 1 250 ? 12.289 -5.552 -3.832 1.00 97.25 250 GLU A CA 1
ATOM 2032 C C . GLU A 1 250 ? 13.220 -5.107 -2.698 1.00 97.25 250 GLU A C 1
ATOM 2034 O O . GLU A 1 250 ? 12.763 -4.928 -1.573 1.00 97.25 250 GLU A O 1
ATOM 2039 N N . SER A 1 251 ? 14.505 -4.874 -2.984 1.00 97.88 251 SER A N 1
ATOM 2040 C CA . SER A 1 251 ? 15.466 -4.403 -1.980 1.00 97.88 251 SER A CA 1
ATOM 2041 C C . SER A 1 251 ? 15.129 -3.006 -1.457 1.00 97.88 251 SER A C 1
ATOM 2043 O O . SER A 1 251 ? 15.231 -2.771 -0.256 1.00 97.88 251 SER A O 1
ATOM 2045 N N . LEU A 1 252 ? 14.749 -2.076 -2.336 1.00 98.25 252 LEU A N 1
ATOM 2046 C CA . LEU A 1 252 ? 14.346 -0.724 -1.942 1.00 98.25 252 LEU A CA 1
ATOM 2047 C C . LEU A 1 252 ? 13.020 -0.759 -1.175 1.00 98.25 252 LEU A C 1
ATOM 2049 O O . LEU A 1 252 ? 12.878 -0.080 -0.160 1.00 98.25 252 LEU A O 1
ATOM 2053 N N . ALA A 1 253 ? 12.078 -1.606 -1.600 1.00 98.06 253 ALA A N 1
ATOM 2054 C CA . ALA A 1 253 ? 10.823 -1.787 -0.889 1.00 98.06 253 ALA A CA 1
ATOM 2055 C C . ALA A 1 253 ? 11.014 -2.349 0.522 1.00 98.06 253 ALA A C 1
ATOM 2057 O O . ALA A 1 253 ? 10.420 -1.835 1.467 1.00 98.06 253 ALA A O 1
ATOM 2058 N N . ASP A 1 254 ? 11.876 -3.354 0.684 1.00 98.25 254 ASP A N 1
ATOM 2059 C CA . ASP A 1 254 ? 12.221 -3.904 1.997 1.00 98.25 254 ASP A CA 1
ATOM 2060 C C . ASP A 1 254 ? 12.829 -2.828 2.912 1.00 98.25 254 ASP A C 1
ATOM 2062 O O . ASP A 1 254 ? 12.433 -2.720 4.072 1.00 98.25 254 ASP A O 1
ATOM 2066 N N . GLN A 1 255 ? 13.720 -1.977 2.390 1.00 97.81 255 GLN A N 1
ATOM 2067 C CA . GLN A 1 255 ? 14.303 -0.865 3.152 1.00 97.81 255 GLN A CA 1
ATOM 2068 C C . GLN A 1 255 ? 13.249 0.144 3.622 1.00 97.81 255 GLN A C 1
ATOM 2070 O O . GLN A 1 255 ? 13.231 0.486 4.806 1.00 97.81 255 GLN A O 1
ATOM 2075 N N . VAL A 1 256 ? 12.362 0.591 2.728 1.00 97.94 256 VAL A N 1
ATOM 2076 C CA . VAL A 1 256 ? 11.296 1.552 3.060 1.00 97.94 256 VAL A CA 1
ATOM 2077 C C . VAL A 1 256 ? 10.340 0.963 4.094 1.00 97.94 256 VAL A C 1
ATOM 2079 O O . VAL A 1 256 ? 10.144 1.557 5.148 1.00 97.94 256 VAL A O 1
ATOM 2082 N N . LEU A 1 257 ? 9.844 -0.257 3.875 1.00 98.19 257 LEU A N 1
ATOM 2083 C CA . LEU A 1 257 ? 8.907 -0.916 4.792 1.00 98.19 257 LEU A CA 1
ATOM 2084 C C . LEU A 1 257 ? 9.506 -1.150 6.182 1.00 98.19 257 LEU A C 1
ATOM 2086 O O . LEU A 1 257 ? 8.827 -0.990 7.197 1.00 98.19 257 LEU A O 1
ATOM 2090 N N . ARG A 1 258 ? 10.787 -1.532 6.255 1.00 98.12 258 ARG A N 1
ATOM 2091 C CA . ARG A 1 258 ? 11.494 -1.660 7.537 1.00 98.12 258 ARG A CA 1
ATOM 2092 C C . ARG A 1 258 ? 11.680 -0.314 8.217 1.00 98.12 258 ARG A C 1
ATOM 2094 O O . ARG A 1 258 ? 11.588 -0.254 9.442 1.00 98.12 258 ARG A O 1
ATOM 2101 N N . SER A 1 259 ? 11.953 0.737 7.447 1.00 97.31 259 SER A N 1
ATOM 2102 C CA . SER A 1 259 ? 12.049 2.098 7.967 1.00 97.31 259 SER A CA 1
ATOM 2103 C C . SER A 1 259 ? 10.718 2.543 8.565 1.00 97.31 259 SER A C 1
ATOM 2105 O O . SER A 1 259 ? 10.713 2.974 9.713 1.00 97.31 259 SER A O 1
ATOM 2107 N N . ASP A 1 260 ? 9.604 2.347 7.854 1.00 97.88 260 ASP A N 1
ATOM 2108 C CA . ASP A 1 260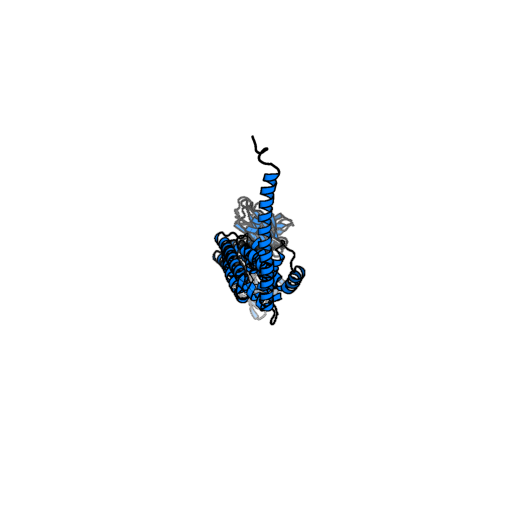 ? 8.260 2.705 8.328 1.00 97.88 260 ASP A CA 1
ATOM 2109 C C . ASP A 1 260 ? 7.919 2.023 9.658 1.00 97.88 260 ASP A C 1
ATOM 2111 O O . ASP A 1 260 ? 7.398 2.651 10.575 1.00 97.88 260 ASP A O 1
ATOM 2115 N N . LEU A 1 261 ? 8.258 0.738 9.802 1.00 97.44 261 LEU A N 1
ATOM 2116 C CA . LEU A 1 261 ? 8.058 0.014 11.060 1.00 97.44 261 LEU A CA 1
ATOM 2117 C C . LEU A 1 261 ? 8.980 0.514 12.176 1.00 97.44 261 LEU A C 1
ATOM 2119 O O . LEU A 1 261 ? 8.548 0.607 13.322 1.00 97.44 261 LEU A O 1
ATOM 2123 N N . LYS A 1 262 ? 10.245 0.822 11.862 1.00 97.44 262 LYS A N 1
ATOM 2124 C CA . LYS A 1 262 ? 11.224 1.320 12.840 1.00 97.44 262 LYS A CA 1
ATOM 2125 C C . LYS A 1 262 ? 10.842 2.700 13.376 1.00 97.44 262 LYS A C 1
ATOM 2127 O O . LYS A 1 262 ? 11.104 2.980 14.540 1.00 97.44 262 LYS A O 1
ATOM 2132 N N . THR A 1 263 ? 10.259 3.552 12.537 1.00 96.69 263 THR A N 1
ATOM 2133 C CA . THR A 1 263 ? 9.792 4.895 12.909 1.00 96.69 263 THR A CA 1
ATOM 2134 C C . THR A 1 263 ? 8.348 4.910 13.412 1.00 96.69 263 THR A C 1
ATOM 2136 O O . THR A 1 263 ? 7.809 5.985 13.648 1.00 96.69 263 THR A O 1
ATOM 2139 N N . GLU A 1 264 ? 7.723 3.738 13.575 1.00 96.94 264 GLU A N 1
ATOM 2140 C CA . GLU A 1 264 ? 6.316 3.577 13.968 1.00 96.94 264 GLU A CA 1
ATOM 2141 C C . GLU A 1 264 ? 5.312 4.297 13.047 1.00 96.94 264 GLU A C 1
ATOM 2143 O O . GLU A 1 264 ? 4.175 4.573 13.430 1.00 96.94 264 GLU A O 1
ATOM 2148 N N . ASN A 1 265 ? 5.691 4.556 11.792 1.00 97.44 265 ASN A N 1
ATOM 2149 C CA . ASN A 1 265 ? 4.805 5.113 10.777 1.00 97.44 265 ASN A CA 1
ATOM 2150 C C . ASN A 1 265 ? 3.941 4.004 10.153 1.00 97.44 265 ASN A C 1
ATOM 2152 O O . ASN A 1 265 ? 4.114 3.602 8.999 1.00 97.44 265 ASN A O 1
ATOM 2156 N N . TYR A 1 266 ? 3.005 3.475 10.944 1.00 97.94 266 TYR A N 1
ATOM 2157 C CA . TYR A 1 266 ? 2.169 2.339 10.546 1.00 97.94 266 TYR A CA 1
ATOM 2158 C C . TYR A 1 266 ? 1.267 2.646 9.340 1.00 97.94 266 TYR A C 1
ATOM 2160 O O . TYR A 1 266 ? 1.000 1.743 8.545 1.00 97.94 266 TYR A O 1
ATOM 2168 N N . THR A 1 267 ? 0.867 3.909 9.159 1.00 98.00 267 THR A N 1
ATOM 2169 C CA . THR A 1 267 ? 0.110 4.372 7.986 1.00 98.00 267 THR A CA 1
ATOM 2170 C C . THR A 1 267 ? 0.925 4.249 6.704 1.00 98.00 267 THR A C 1
ATOM 2172 O O . THR A 1 267 ? 0.444 3.671 5.725 1.00 98.00 267 THR A O 1
ATOM 2175 N N . ALA A 1 268 ? 2.179 4.718 6.711 1.00 97.38 268 ALA A N 1
ATOM 2176 C CA . ALA A 1 268 ? 3.082 4.550 5.573 1.00 97.38 268 ALA A CA 1
ATOM 2177 C C . ALA A 1 268 ? 3.365 3.067 5.304 1.00 97.38 268 ALA A C 1
ATOM 2179 O O . ALA A 1 268 ? 3.203 2.618 4.170 1.00 97.38 268 ALA A O 1
ATOM 2180 N N . PHE A 1 269 ? 3.657 2.281 6.350 1.00 98.44 269 PHE A N 1
ATOM 2181 C CA . PHE A 1 269 ? 3.877 0.837 6.218 1.00 98.44 269 PHE A CA 1
ATOM 2182 C C . PHE A 1 269 ? 2.695 0.132 5.535 1.00 98.44 269 PHE A C 1
ATOM 2184 O O . PHE A 1 2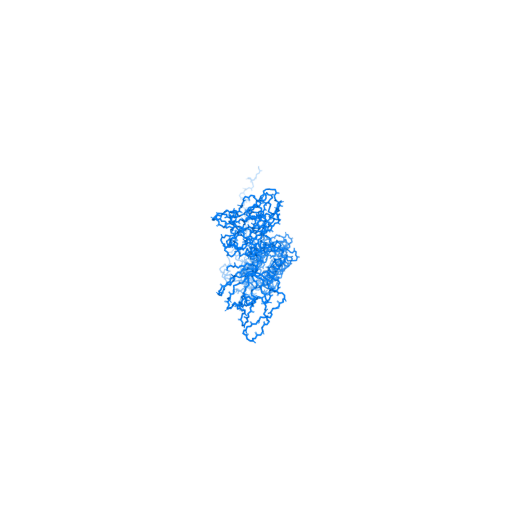69 ? 2.886 -0.690 4.636 1.00 98.44 269 PHE A O 1
ATOM 2191 N N . ALA A 1 270 ? 1.464 0.448 5.945 1.00 98.12 270 ALA A N 1
ATOM 2192 C CA . ALA A 1 270 ? 0.260 -0.154 5.386 1.00 98.12 270 ALA A CA 1
ATOM 2193 C C . ALA A 1 270 ? 0.047 0.232 3.913 1.00 98.12 270 ALA A C 1
ATOM 2195 O O . ALA A 1 270 ? -0.255 -0.639 3.090 1.00 98.12 270 ALA A O 1
ATOM 2196 N N . SER A 1 271 ? 0.259 1.508 3.575 1.00 97.31 271 SER A N 1
ATOM 2197 C CA . SER A 1 271 ? 0.162 2.013 2.201 1.00 97.31 271 SER A CA 1
ATOM 2198 C C . SER A 1 271 ? 1.228 1.394 1.293 1.00 97.31 271 SER A C 1
ATOM 2200 O O . SER A 1 271 ? 0.893 0.703 0.328 1.00 97.31 271 SER A O 1
ATOM 2202 N N . HIS A 1 272 ? 2.510 1.535 1.646 1.00 98.00 272 HIS A N 1
ATOM 2203 C CA . HIS A 1 272 ? 3.630 0.971 0.888 1.00 98.00 272 HIS A CA 1
ATOM 2204 C C . HIS A 1 272 ? 3.524 -0.556 0.771 1.00 98.00 272 HIS A C 1
ATOM 2206 O O . HIS A 1 272 ? 3.805 -1.136 -0.280 1.00 98.00 272 HIS A O 1
ATOM 2212 N N . GLY A 1 273 ? 3.061 -1.230 1.830 1.00 98.06 273 GLY A N 1
ATOM 2213 C CA . GLY A 1 273 ? 2.856 -2.674 1.833 1.00 98.06 273 GLY A CA 1
ATOM 2214 C C . GLY A 1 273 ? 1.810 -3.112 0.809 1.00 98.06 273 GLY A C 1
ATOM 2215 O O . GLY A 1 273 ? 2.007 -4.107 0.107 1.00 98.06 273 GLY A O 1
ATOM 2216 N N . ARG A 1 274 ? 0.712 -2.360 0.678 1.00 97.69 274 ARG A N 1
ATOM 2217 C CA . ARG A 1 274 ? -0.327 -2.620 -0.327 1.00 97.69 274 ARG A CA 1
ATOM 2218 C C . ARG A 1 274 ? 0.174 -2.347 -1.739 1.00 97.69 274 ARG A C 1
ATOM 2220 O O . ARG A 1 274 ? -0.032 -3.177 -2.623 1.00 97.69 274 ARG A O 1
ATOM 2227 N N . GLU A 1 275 ? 0.857 -1.228 -1.948 1.00 97.31 275 GLU A N 1
ATOM 2228 C CA . GLU A 1 275 ? 1.431 -0.871 -3.249 1.00 97.31 275 GLU A CA 1
ATOM 2229 C C . GLU A 1 275 ? 2.440 -1.916 -3.730 1.00 97.31 275 GLU A C 1
ATOM 2231 O O . GLU A 1 275 ? 2.389 -2.338 -4.886 1.00 97.31 275 GLU A O 1
ATOM 2236 N N . PHE A 1 276 ? 3.292 -2.424 -2.837 1.00 97.94 276 PHE A N 1
ATOM 2237 C CA . PHE A 1 276 ? 4.227 -3.492 -3.179 1.00 97.94 276 PHE A CA 1
ATOM 2238 C C . PHE A 1 276 ? 3.512 -4.803 -3.541 1.00 97.94 276 PHE A C 1
ATOM 2240 O O . PHE A 1 276 ? 3.879 -5.462 -4.516 1.00 97.94 276 PHE A O 1
ATOM 2247 N N . VAL A 1 277 ? 2.463 -5.186 -2.803 1.00 96.94 277 VAL A N 1
ATOM 2248 C CA . VAL A 1 277 ? 1.644 -6.363 -3.151 1.00 96.94 277 VAL A CA 1
ATOM 2249 C C . VAL A 1 277 ? 1.004 -6.194 -4.534 1.00 96.94 277 VAL A C 1
ATOM 2251 O O . VAL A 1 277 ? 1.069 -7.120 -5.347 1.00 96.94 277 VAL A O 1
ATOM 2254 N N . ASN A 1 278 ? 0.467 -5.012 -4.842 1.00 96.00 278 ASN A N 1
ATOM 2255 C CA . ASN A 1 278 ? -0.106 -4.697 -6.154 1.00 96.00 278 ASN A CA 1
ATOM 2256 C C . ASN A 1 278 ? 0.946 -4.736 -7.272 1.00 96.00 278 ASN A C 1
ATOM 2258 O O . ASN A 1 278 ? 0.666 -5.243 -8.362 1.00 96.00 278 ASN A O 1
ATOM 2262 N N . PHE A 1 279 ? 2.163 -4.249 -7.011 1.00 95.94 279 PHE A N 1
ATOM 2263 C CA . PHE A 1 279 ? 3.291 -4.360 -7.935 1.00 95.94 279 PHE A CA 1
ATOM 2264 C C . PHE A 1 279 ? 3.608 -5.827 -8.234 1.00 95.94 279 PHE A C 1
ATOM 2266 O O . PHE A 1 279 ? 3.650 -6.221 -9.397 1.00 95.94 279 PHE A O 1
ATOM 2273 N N . VAL A 1 280 ? 3.765 -6.666 -7.207 1.00 95.75 280 VAL A N 1
ATOM 2274 C CA . VAL A 1 280 ? 4.075 -8.098 -7.364 1.00 95.75 280 VAL A CA 1
ATOM 2275 C C . VAL A 1 280 ? 2.999 -8.820 -8.186 1.00 95.75 280 VAL A C 1
ATOM 2277 O O . VAL A 1 280 ? 3.337 -9.627 -9.059 1.00 95.75 280 VAL A O 1
ATOM 2280 N N . GLN A 1 281 ? 1.721 -8.494 -7.959 1.00 94.56 281 GLN A N 1
ATOM 2281 C CA . GLN A 1 281 ? 0.585 -9.023 -8.721 1.00 94.56 281 GLN A CA 1
ATOM 2282 C C . GLN A 1 281 ? 0.591 -8.555 -10.181 1.00 94.56 281 GLN A C 1
ATOM 2284 O O . GLN A 1 281 ? 0.550 -9.390 -11.085 1.00 94.56 281 GLN A O 1
ATOM 2289 N N . SER A 1 282 ? 0.711 -7.246 -10.420 1.00 93.62 282 SER A N 1
ATOM 2290 C CA . SER A 1 282 ? 0.757 -6.650 -11.766 1.00 93.62 282 SER A CA 1
ATOM 2291 C C . SER A 1 282 ? 1.927 -7.192 -12.578 1.00 93.62 282 SER A C 1
ATOM 2293 O O . SER A 1 282 ? 1.796 -7.547 -13.749 1.00 93.62 282 SER A O 1
ATOM 2295 N N . ALA A 1 283 ? 3.076 -7.341 -11.924 1.00 90.06 283 ALA A N 1
ATOM 2296 C CA . ALA A 1 283 ? 4.259 -7.904 -12.531 1.00 90.06 283 ALA A CA 1
ATOM 2297 C C . ALA A 1 283 ? 4.168 -9.448 -12.637 1.00 90.06 283 ALA A C 1
ATOM 2299 O O . ALA A 1 283 ? 4.984 -10.065 -13.314 1.00 90.06 283 ALA A O 1
ATOM 2300 N N . LYS A 1 284 ? 3.201 -10.134 -12.021 1.00 91.12 284 LYS A N 1
ATOM 2301 C CA . LYS A 1 284 ? 3.106 -11.610 -12.036 1.00 91.12 284 LYS A CA 1
ATOM 2302 C C . LYS A 1 284 ? 4.406 -12.289 -11.572 1.00 91.12 284 LYS A C 1
ATOM 2304 O O . LYS A 1 284 ? 4.895 -13.225 -12.204 1.00 91.12 284 LYS A O 1
ATOM 2309 N N . VAL A 1 285 ? 5.013 -11.780 -10.499 1.00 88.06 285 VAL A N 1
ATOM 2310 C CA . VAL A 1 285 ? 6.226 -12.359 -9.886 1.00 88.06 285 VAL A CA 1
ATOM 2311 C C . VAL A 1 285 ? 5.924 -12.875 -8.491 1.00 88.06 285 VAL A C 1
ATOM 2313 O O . VAL A 1 285 ? 4.926 -12.517 -7.885 1.00 88.06 285 VAL A O 1
ATOM 2316 N N . LYS A 1 286 ? 6.801 -13.730 -7.964 1.00 91.94 286 LYS A N 1
ATOM 2317 C CA . LYS A 1 286 ? 6.789 -14.110 -6.548 1.00 91.94 286 LYS A CA 1
ATOM 2318 C C . LYS A 1 286 ? 7.843 -13.308 -5.799 1.00 91.94 286 LYS A C 1
ATOM 2320 O O . LYS A 1 286 ? 8.953 -13.150 -6.314 1.00 91.94 286 LYS A O 1
ATOM 2325 N N . SER A 1 287 ? 7.517 -12.845 -4.598 1.00 94.62 287 SER A N 1
ATOM 2326 C CA . SER A 1 287 ? 8.442 -12.116 -3.731 1.00 94.62 287 SER A CA 1
ATOM 2327 C C . SER A 1 287 ? 8.250 -12.531 -2.267 1.00 94.62 287 SER A C 1
ATOM 2329 O O . SER A 1 287 ? 7.113 -12.472 -1.783 1.00 94.62 287 SER A O 1
ATOM 2331 N N . PRO A 1 288 ? 9.314 -12.930 -1.543 1.00 94.94 288 PRO A N 1
ATOM 2332 C CA . PRO A 1 288 ? 9.236 -13.241 -0.113 1.00 94.94 288 PRO A CA 1
ATOM 2333 C C . PRO A 1 288 ? 8.806 -12.033 0.733 1.00 94.94 288 PRO A C 1
ATOM 2335 O O . PRO A 1 288 ? 8.205 -12.213 1.794 1.00 94.94 288 PRO A O 1
ATOM 2338 N N . LEU A 1 289 ? 9.033 -10.807 0.247 1.00 96.75 289 LEU A N 1
ATOM 2339 C CA . LEU A 1 289 ? 8.648 -9.579 0.941 1.00 96.75 289 LEU A CA 1
ATOM 2340 C C . LEU A 1 289 ? 7.127 -9.481 1.158 1.00 96.75 289 LEU A C 1
ATOM 2342 O O . LEU A 1 289 ? 6.688 -8.964 2.180 1.00 96.75 289 LEU A O 1
ATOM 2346 N N . THR A 1 290 ? 6.308 -10.074 0.281 1.00 97.06 290 THR A N 1
ATOM 2347 C CA . THR A 1 290 ? 4.847 -10.154 0.489 1.00 97.06 290 THR A CA 1
ATOM 2348 C C . THR A 1 290 ? 4.472 -10.933 1.756 1.00 97.06 290 THR A C 1
ATOM 2350 O O . THR A 1 290 ? 3.597 -10.508 2.514 1.00 97.06 290 THR A O 1
ATOM 2353 N N . GLY A 1 291 ? 5.177 -12.035 2.039 1.00 97.12 291 GLY A N 1
ATOM 2354 C CA . GLY A 1 291 ? 5.001 -12.817 3.263 1.00 97.12 291 GLY A CA 1
ATOM 2355 C C . GLY A 1 291 ? 5.474 -12.060 4.505 1.00 97.12 291 GLY A C 1
ATOM 2356 O O . GLY A 1 291 ? 4.811 -12.098 5.545 1.00 97.12 291 GLY A O 1
ATOM 2357 N N . TYR A 1 292 ? 6.575 -11.312 4.388 1.00 97.56 292 TYR A N 1
ATOM 2358 C CA . TYR A 1 292 ? 7.044 -10.423 5.452 1.00 97.56 292 TYR A CA 1
ATOM 2359 C C . TYR A 1 292 ? 6.005 -9.341 5.787 1.00 97.56 292 TYR A C 1
ATOM 2361 O O . TYR A 1 292 ? 5.636 -9.220 6.956 1.00 97.56 292 TYR A O 1
ATOM 2369 N N . ILE A 1 293 ? 5.471 -8.628 4.786 1.00 98.31 293 ILE A N 1
ATOM 2370 C CA . ILE A 1 293 ? 4.438 -7.590 4.965 1.00 98.31 293 ILE A CA 1
ATOM 2371 C C . ILE A 1 293 ? 3.221 -8.167 5.695 1.00 98.31 293 ILE A C 1
ATOM 2373 O O . ILE A 1 293 ? 2.812 -7.639 6.728 1.00 98.31 293 ILE A O 1
ATOM 2377 N N . SER A 1 294 ? 2.690 -9.298 5.217 1.00 97.75 294 SER A N 1
ATOM 2378 C CA . SER A 1 294 ? 1.535 -9.960 5.839 1.00 97.75 294 SER A CA 1
ATOM 2379 C C . SER A 1 294 ? 1.809 -10.368 7.292 1.00 97.75 294 SER A C 1
ATOM 2381 O O . SER A 1 294 ? 0.929 -10.272 8.152 1.00 97.75 294 SER A O 1
ATOM 2383 N N . THR A 1 295 ? 3.032 -10.820 7.583 1.00 98.31 295 THR A N 1
ATOM 2384 C CA . THR A 1 295 ? 3.445 -11.206 8.938 1.00 98.31 295 THR A CA 1
ATOM 2385 C C . THR A 1 295 ? 3.502 -9.996 9.866 1.00 98.31 295 THR A C 1
ATOM 2387 O O . THR A 1 295 ? 2.979 -10.065 10.979 1.00 98.31 295 THR A O 1
ATOM 2390 N N . GLN A 1 296 ? 4.106 -8.885 9.432 1.00 98.25 296 GLN A N 1
ATOM 2391 C CA . GLN A 1 296 ? 4.184 -7.674 10.254 1.00 98.25 296 GLN A CA 1
ATOM 2392 C C . GLN A 1 296 ? 2.807 -7.039 10.454 1.00 98.25 296 GLN A C 1
ATOM 2394 O O . GLN A 1 296 ? 2.462 -6.721 11.587 1.00 98.25 296 GLN A O 1
ATOM 2399 N N . TYR A 1 297 ? 1.971 -6.973 9.414 1.00 98.31 297 TYR A N 1
ATOM 2400 C CA . TYR A 1 297 ? 0.581 -6.527 9.542 1.00 98.31 297 TYR A CA 1
ATOM 2401 C C . TYR A 1 297 ? -0.177 -7.339 10.606 1.00 98.31 297 TYR A C 1
ATOM 2403 O O . TYR A 1 297 ? -0.760 -6.781 11.533 1.00 98.31 297 TYR A O 1
ATOM 2411 N N . SER A 1 298 ? -0.067 -8.671 10.560 1.00 98.19 298 SER A N 1
ATOM 2412 C CA . SER A 1 298 ? -0.690 -9.551 11.560 1.00 98.19 298 SER A CA 1
ATOM 2413 C C . SER A 1 298 ? -0.161 -9.309 12.981 1.00 98.19 298 SER A C 1
ATOM 2415 O O . SER A 1 298 ? -0.903 -9.446 13.954 1.00 98.19 298 SER A O 1
ATOM 2417 N N . ARG A 1 299 ? 1.121 -8.952 13.131 1.00 98.25 299 ARG A N 1
ATOM 2418 C CA . ARG A 1 299 ? 1.708 -8.586 14.430 1.00 98.25 299 ARG A CA 1
ATOM 2419 C C . ARG A 1 299 ? 1.160 -7.259 14.949 1.00 98.25 299 ARG A C 1
ATOM 2421 O O . ARG A 1 299 ? 0.880 -7.181 16.141 1.00 98.25 299 ARG A O 1
ATOM 2428 N N . LEU A 1 300 ? 0.959 -6.262 14.087 1.00 98.31 300 LEU A N 1
ATOM 2429 C CA . LEU A 1 300 ? 0.358 -4.979 14.467 1.00 98.31 300 LEU A CA 1
ATOM 2430 C C . LEU A 1 300 ? -1.090 -5.160 14.944 1.00 98.31 300 LEU A C 1
ATOM 2432 O O . LEU A 1 300 ? -1.441 -4.651 16.005 1.00 98.31 300 LEU A O 1
ATOM 2436 N N . LEU A 1 301 ? -1.890 -5.989 14.262 1.00 98.19 301 LEU A N 1
ATOM 2437 C CA . LEU A 1 301 ? -3.246 -6.319 14.729 1.00 98.19 301 LEU A CA 1
ATOM 2438 C C . LEU A 1 301 ? -3.240 -7.023 16.096 1.00 98.19 301 LEU A C 1
ATOM 2440 O O . LEU A 1 301 ? -4.067 -6.727 16.959 1.00 98.19 301 LEU A O 1
ATOM 2444 N N . LYS A 1 302 ? -2.290 -7.942 16.327 1.00 98.25 302 LYS A N 1
ATOM 2445 C CA . LYS A 1 302 ? -2.114 -8.585 17.642 1.00 98.25 302 LYS A CA 1
ATOM 2446 C C . LYS A 1 302 ? -1.673 -7.585 18.716 1.00 98.25 302 LYS A C 1
ATOM 2448 O O . LYS A 1 302 ? -2.156 -7.683 19.840 1.00 98.25 302 LYS A O 1
ATOM 2453 N N . LYS A 1 303 ? -0.798 -6.628 18.381 1.00 98.00 303 LYS A N 1
ATOM 2454 C CA . LYS A 1 303 ? -0.377 -5.538 19.278 1.00 98.00 303 LYS A CA 1
ATOM 2455 C C . LYS A 1 303 ? -1.585 -4.693 19.697 1.00 98.00 303 LYS A C 1
ATOM 2457 O O . LYS A 1 303 ? -1.795 -4.536 20.894 1.00 98.00 303 LYS A O 1
ATOM 2462 N N . ALA A 1 304 ? -2.426 -4.268 18.751 1.00 98.06 304 ALA A N 1
ATOM 2463 C CA . ALA A 1 304 ? -3.663 -3.531 19.041 1.00 98.06 304 ALA A CA 1
ATOM 2464 C C . ALA A 1 304 ? -4.626 -4.334 19.936 1.00 98.06 304 ALA A C 1
ATOM 2466 O O . ALA A 1 304 ? -5.147 -3.821 20.923 1.00 98.06 304 ALA A O 1
ATOM 2467 N N . LYS A 1 305 ? -4.796 -5.635 19.673 1.00 97.88 305 LYS A N 1
ATOM 2468 C CA . LYS A 1 305 ? -5.626 -6.504 20.524 1.00 97.88 305 LYS A CA 1
ATOM 2469 C C . LYS A 1 305 ? -5.101 -6.601 21.964 1.00 97.88 305 LYS A C 1
ATOM 2471 O O . LYS A 1 305 ? -5.890 -6.625 22.905 1.00 97.88 305 LYS A O 1
ATOM 2476 N N . LEU A 1 306 ? -3.782 -6.664 22.148 1.00 97.75 306 LEU A N 1
ATOM 2477 C CA . LEU A 1 306 ? -3.163 -6.660 23.478 1.00 97.75 306 LEU A CA 1
ATOM 2478 C C . LEU A 1 306 ? -3.334 -5.311 24.190 1.00 97.75 306 LEU A C 1
ATOM 2480 O O . LEU A 1 306 ? -3.551 -5.307 25.396 1.00 97.75 306 LEU A O 1
ATOM 2484 N N . MET A 1 307 ? -3.283 -4.195 23.458 1.00 98.12 307 MET A N 1
ATOM 2485 C CA . MET A 1 307 ? -3.567 -2.856 23.995 1.00 98.12 307 MET A CA 1
ATOM 2486 C C . MET A 1 307 ? -4.997 -2.778 24.555 1.00 98.12 307 MET A C 1
ATOM 2488 O O . MET A 1 307 ? -5.183 -2.338 25.685 1.00 98.12 307 MET A O 1
ATOM 2492 N N . ILE A 1 308 ? -5.996 -3.320 23.844 1.00 97.69 308 ILE A N 1
ATOM 2493 C CA . ILE A 1 308 ? -7.382 -3.427 24.352 1.00 97.69 308 ILE A CA 1
ATOM 2494 C C . ILE A 1 308 ? -7.430 -4.211 25.665 1.00 97.69 308 ILE A C 1
ATOM 2496 O O . ILE A 1 308 ? -8.059 -3.769 26.622 1.00 97.69 308 ILE A O 1
ATOM 2500 N N . ALA A 1 309 ? -6.744 -5.356 25.737 1.00 95.81 309 ALA A N 1
ATOM 2501 C CA . ALA A 1 309 ? -6.712 -6.177 26.949 1.00 95.81 309 ALA A CA 1
ATOM 2502 C C . ALA A 1 309 ? -6.055 -5.469 28.152 1.00 95.81 309 ALA A C 1
ATOM 2504 O O . ALA A 1 309 ? -6.305 -5.853 29.291 1.00 95.81 309 ALA A O 1
ATOM 2505 N N . ARG A 1 310 ? -5.233 -4.440 27.908 1.00 96.56 310 ARG A N 1
ATOM 2506 C CA . ARG A 1 310 ? -4.595 -3.595 28.931 1.00 96.56 310 ARG A CA 1
ATOM 2507 C C . ARG A 1 310 ? -5.379 -2.318 29.250 1.00 96.56 310 ARG A C 1
ATOM 2509 O O . ARG A 1 310 ? -4.940 -1.546 30.092 1.00 96.56 310 ARG A O 1
ATOM 2516 N N . GLY A 1 311 ? -6.512 -2.080 28.587 1.00 95.75 311 GLY A N 1
ATOM 2517 C CA . GLY A 1 311 ? -7.295 -0.848 28.729 1.00 95.75 311 GLY A CA 1
ATOM 2518 C C . GLY A 1 311 ? -6.778 0.339 27.906 1.00 95.75 311 GLY A C 1
ATOM 2519 O O . GLY A 1 311 ? -7.315 1.438 28.004 1.00 95.75 311 GLY A O 1
ATOM 2520 N N . GLU A 1 312 ? -5.776 0.141 27.045 1.00 97.69 312 GLU A N 1
ATOM 2521 C CA . GLU A 1 312 ? -5.195 1.167 26.165 1.00 97.69 312 GLU A CA 1
ATOM 2522 C C . GLU A 1 312 ? -6.047 1.349 24.887 1.00 97.69 312 GLU A C 1
ATOM 2524 O O . GLU A 1 312 ? -5.565 1.252 23.755 1.00 97.69 312 GLU A O 1
ATOM 2529 N N . PHE A 1 313 ? -7.354 1.576 25.048 1.00 97.50 313 PHE A N 1
ATOM 2530 C CA . PHE A 1 313 ? -8.322 1.528 23.945 1.00 97.50 313 PHE A CA 1
ATOM 2531 C C . PHE A 1 313 ? -8.058 2.556 22.842 1.00 97.50 313 PHE A C 1
ATOM 2533 O O . PHE A 1 313 ? -8.120 2.221 21.659 1.00 97.50 313 PHE A O 1
ATOM 2540 N N . GLN A 1 314 ? -7.737 3.799 23.211 1.00 96.88 314 GLN A N 1
ATOM 2541 C CA . GLN A 1 314 ? -7.474 4.866 22.244 1.00 96.88 314 GLN A CA 1
ATOM 2542 C C . GLN A 1 314 ? -6.271 4.535 21.350 1.00 96.88 314 GLN A C 1
ATOM 2544 O O . GLN A 1 314 ? -6.332 4.717 20.136 1.00 96.88 314 GLN A O 1
ATOM 2549 N N . GLN A 1 315 ? -5.199 4.000 21.940 1.00 97.50 315 GLN A N 1
ATOM 2550 C CA . GLN A 1 315 ? -3.992 3.609 21.209 1.00 97.50 315 GLN A CA 1
ATOM 2551 C C . GLN A 1 315 ? -4.259 2.404 20.300 1.00 97.50 315 GLN A C 1
ATOM 2553 O O . GLN A 1 315 ? -3.790 2.374 19.163 1.00 97.50 315 GLN A O 1
ATOM 2558 N N . ALA A 1 316 ? -5.061 1.439 20.764 1.00 98.25 316 ALA A N 1
ATOM 2559 C CA . ALA A 1 316 ? -5.476 0.300 19.951 1.00 98.25 316 ALA A CA 1
ATOM 2560 C C . ALA A 1 316 ? -6.288 0.726 18.718 1.00 98.25 316 ALA A C 1
ATOM 2562 O O . ALA A 1 316 ? -6.007 0.260 17.614 1.00 98.25 316 ALA A O 1
ATOM 2563 N N . ILE A 1 317 ? -7.268 1.621 18.897 1.00 98.12 317 ILE A N 1
ATOM 2564 C CA . ILE A 1 317 ? -8.089 2.164 17.804 1.00 98.12 317 ILE A CA 1
ATOM 2565 C C . ILE A 1 317 ? -7.207 2.907 16.801 1.00 98.12 317 ILE A C 1
ATOM 2567 O O . ILE A 1 317 ? -7.265 2.597 15.613 1.00 98.12 317 ILE A O 1
ATOM 2571 N N . ALA A 1 318 ? -6.335 3.801 17.277 1.00 98.00 318 ALA A N 1
ATOM 2572 C CA . ALA A 1 318 ? -5.412 4.536 16.415 1.00 98.00 318 ALA A CA 1
ATOM 2573 C C . ALA A 1 318 ? -4.500 3.594 15.609 1.00 98.00 318 ALA A C 1
ATOM 2575 O O . ALA A 1 318 ? -4.247 3.836 14.430 1.00 98.00 318 ALA A O 1
ATOM 2576 N N . LEU A 1 319 ? -4.040 2.487 16.206 1.00 98.38 319 LEU A N 1
ATOM 2577 C CA . LEU A 1 319 ? -3.241 1.486 15.500 1.00 98.38 319 LEU A CA 1
ATOM 2578 C C . LEU A 1 319 ? -4.056 0.728 14.439 1.00 98.38 319 LEU A C 1
ATOM 2580 O O . LEU A 1 319 ? -3.543 0.508 13.343 1.00 98.38 319 LEU A O 1
ATOM 2584 N N . TYR A 1 320 ? -5.307 0.344 14.723 1.00 98.50 320 TYR A N 1
ATOM 2585 C CA . TYR A 1 320 ? -6.183 -0.277 13.721 1.00 98.50 320 TYR A CA 1
ATOM 2586 C C . TYR A 1 320 ? -6.472 0.658 12.546 1.00 98.50 320 TYR A C 1
ATOM 2588 O O . TYR A 1 320 ? -6.409 0.219 11.396 1.00 98.50 320 TYR A O 1
ATOM 2596 N N . GLU A 1 321 ? -6.749 1.930 12.822 1.00 98.19 321 GLU A N 1
ATOM 2597 C CA . GLU A 1 321 ? -6.988 2.957 11.804 1.00 98.19 321 GLU A CA 1
ATOM 2598 C C . GLU A 1 321 ? -5.726 3.211 10.968 1.00 98.19 321 GLU A C 1
ATOM 2600 O O . GLU A 1 321 ? -5.797 3.238 9.740 1.00 98.19 321 GLU A O 1
ATOM 2605 N N . ALA A 1 322 ? -4.552 3.294 11.603 1.00 97.88 322 ALA A N 1
ATOM 2606 C CA . ALA A 1 322 ? -3.284 3.486 10.902 1.00 97.88 322 ALA A CA 1
ATOM 2607 C C . ALA A 1 322 ? -2.987 2.351 9.909 1.00 97.88 322 ALA A C 1
ATOM 2609 O O . ALA A 1 322 ? -2.479 2.595 8.818 1.00 97.88 322 ALA A O 1
ATOM 2610 N N . VAL A 1 323 ? -3.335 1.101 10.234 1.00 98.06 323 VAL A N 1
ATOM 2611 C CA . VAL A 1 323 ? -3.073 -0.036 9.334 1.00 98.06 323 VAL A CA 1
ATOM 2612 C C . VAL A 1 323 ? -4.192 -0.313 8.318 1.00 98.06 323 VAL A C 1
ATOM 2614 O O . VAL A 1 323 ? -4.032 -1.195 7.468 1.00 98.06 323 VAL A O 1
ATOM 2617 N N . ALA A 1 324 ? -5.292 0.448 8.345 1.00 97.25 324 ALA A N 1
ATOM 2618 C CA . ALA A 1 324 ? -6.463 0.246 7.4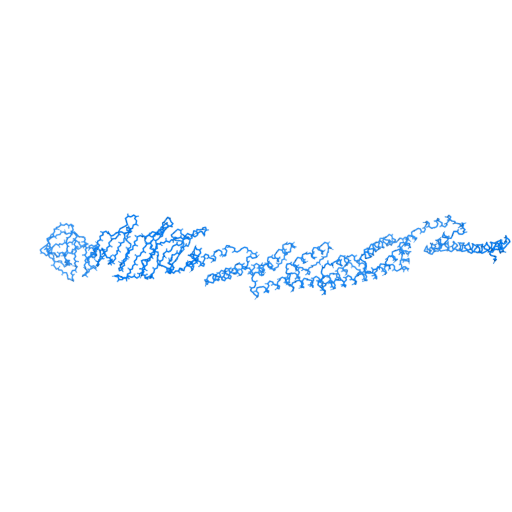83 1.00 97.25 324 ALA A CA 1
ATOM 2619 C C . ALA A 1 324 ? -6.152 0.370 5.976 1.00 97.25 324 ALA A C 1
ATOM 2621 O O . ALA A 1 324 ? -6.820 -0.231 5.134 1.00 97.25 324 ALA A O 1
ATOM 2622 N N . GLY A 1 325 ? -5.093 1.110 5.616 1.00 94.12 325 GLY A N 1
ATOM 2623 C CA . GLY A 1 325 ? -4.654 1.276 4.225 1.00 94.12 325 GLY A CA 1
ATOM 2624 C C . GLY A 1 325 ? -4.263 -0.038 3.536 1.00 94.12 325 GLY A C 1
ATOM 2625 O O . GLY A 1 325 ? -4.409 -0.158 2.315 1.00 94.12 325 GLY A O 1
ATOM 2626 N N . TYR A 1 326 ? -3.827 -1.040 4.309 1.00 96.88 326 TYR A N 1
ATOM 2627 C CA . TYR A 1 326 ? -3.452 -2.361 3.801 1.00 96.88 326 TYR A CA 1
ATOM 2628 C C . TYR A 1 326 ? -4.669 -3.271 3.597 1.00 96.88 326 TYR A C 1
ATOM 2630 O O . TYR A 1 326 ? -4.808 -3.894 2.541 1.00 96.88 326 TYR A O 1
ATOM 2638 N N . ARG A 1 327 ? -5.544 -3.346 4.607 1.00 95.38 327 ARG A N 1
ATOM 2639 C CA . ARG A 1 327 ? -6.816 -4.086 4.623 1.00 95.38 327 ARG A CA 1
ATOM 2640 C C . ARG A 1 327 ? -7.780 -3.399 5.583 1.00 95.38 327 ARG A C 1
ATOM 2642 O O . ARG A 1 327 ? -7.330 -2.846 6.581 1.00 95.38 327 ARG A O 1
ATOM 2649 N N . ASP A 1 328 ? -9.073 -3.506 5.290 1.00 96.25 328 ASP A N 1
ATOM 2650 C CA . ASP A 1 328 ? -10.139 -2.950 6.123 1.00 96.25 328 ASP A CA 1
ATOM 2651 C C . ASP A 1 328 ? -10.069 -3.478 7.567 1.00 96.25 328 ASP A C 1
ATOM 2653 O O . ASP A 1 328 ? -9.968 -4.686 7.781 1.00 96.25 328 ASP A O 1
ATOM 2657 N N . THR A 1 329 ? -10.109 -2.554 8.528 1.00 97.75 329 THR A N 1
ATOM 2658 C CA . THR A 1 329 ? -10.095 -2.798 9.980 1.00 97.75 329 THR A CA 1
ATOM 2659 C C . THR A 1 329 ? -11.333 -2.224 10.678 1.00 97.75 329 THR A C 1
ATOM 2661 O O . THR A 1 329 ? -11.363 -2.084 11.903 1.00 97.75 329 THR A O 1
ATOM 2664 N N . SER A 1 330 ? -12.377 -1.866 9.918 1.00 96.69 330 SER A N 1
ATOM 2665 C CA . SER A 1 330 ? -13.584 -1.216 10.450 1.00 96.69 330 SER A CA 1
ATOM 2666 C C . SER A 1 330 ? -14.266 -2.047 11.539 1.00 96.69 330 SER A C 1
ATOM 2668 O O . SER A 1 330 ? -14.763 -1.497 12.524 1.00 96.69 330 SER A O 1
ATOM 2670 N N . LYS A 1 331 ? -14.250 -3.379 11.399 1.00 95.88 331 LYS A N 1
ATOM 2671 C CA . LYS A 1 331 ? -14.793 -4.301 12.402 1.00 95.88 331 LYS A CA 1
ATOM 2672 C C . LYS A 1 331 ? -13.980 -4.256 13.696 1.00 95.88 331 LYS A C 1
ATOM 2674 O O . LYS A 1 331 ? -14.555 -4.112 14.768 1.00 95.88 331 LYS A O 1
ATOM 2679 N N . GLU A 1 332 ? -12.658 -4.334 13.604 1.00 97.81 332 GLU A N 1
ATOM 2680 C CA . GLU A 1 332 ? -11.750 -4.282 14.749 1.00 97.81 332 GLU A CA 1
ATOM 2681 C C . GLU A 1 332 ? -11.863 -2.952 15.503 1.00 97.81 332 GLU A C 1
ATOM 2683 O O . GLU A 1 332 ? -11.866 -2.940 16.734 1.00 97.81 332 GLU A O 1
ATOM 2688 N N . VAL A 1 333 ? -12.019 -1.838 14.781 1.00 97.44 333 VAL A N 1
ATOM 2689 C CA . VAL A 1 333 ? -12.274 -0.517 15.376 1.00 97.44 333 VAL A CA 1
ATOM 2690 C C . VAL A 1 333 ? -13.620 -0.489 16.105 1.00 97.44 333 VAL A C 1
ATOM 2692 O O . VAL A 1 333 ? -13.692 0.019 17.226 1.00 97.44 333 VAL A O 1
ATOM 2695 N N . ALA A 1 334 ? -14.683 -1.032 15.505 1.00 93.62 334 ALA A N 1
ATOM 2696 C CA . ALA A 1 334 ? -15.999 -1.105 16.138 1.00 93.62 334 ALA A CA 1
ATOM 2697 C C . ALA A 1 334 ? -15.969 -1.963 17.415 1.00 93.62 334 ALA A C 1
ATOM 2699 O O . ALA A 1 334 ? -16.434 -1.518 18.467 1.00 93.62 334 ALA A O 1
ATOM 2700 N N . ASP A 1 335 ? -15.338 -3.137 17.354 1.00 94.12 335 ASP A N 1
ATOM 2701 C CA . ASP A 1 335 ? -15.172 -4.041 18.495 1.00 94.12 335 ASP A CA 1
ATOM 2702 C C . ASP A 1 335 ? -14.345 -3.379 19.617 1.00 94.12 335 ASP A C 1
ATOM 2704 O O . ASP A 1 335 ? -14.686 -3.488 20.798 1.00 94.12 335 ASP A O 1
ATOM 2708 N N . ALA A 1 336 ? -13.293 -2.628 19.269 1.00 96.62 336 ALA A N 1
ATOM 2709 C CA . ALA A 1 336 ? -12.481 -1.871 20.224 1.00 96.62 336 ALA A CA 1
ATOM 2710 C C . ALA A 1 336 ? -13.269 -0.737 20.900 1.00 96.62 336 ALA A C 1
ATOM 2712 O O . ALA A 1 336 ? -13.177 -0.560 22.117 1.00 96.62 336 ALA A O 1
ATOM 2713 N N . LYS A 1 337 ? -14.072 0.015 20.133 1.00 93.75 337 LYS A N 1
ATOM 2714 C CA . LYS A 1 337 ? -14.947 1.075 20.663 1.00 93.75 337 LYS A CA 1
ATOM 2715 C C . LYS A 1 337 ? -15.996 0.504 21.611 1.00 93.75 337 LYS A C 1
ATOM 2717 O O . LYS A 1 337 ? -16.216 1.090 22.669 1.00 93.75 337 LYS A O 1
ATOM 2722 N N . LEU A 1 338 ? -16.586 -0.640 21.266 1.00 91.88 338 LEU A N 1
ATOM 2723 C CA . LEU A 1 338 ? -17.537 -1.353 22.115 1.00 91.88 338 LEU A CA 1
ATOM 2724 C C . LEU A 1 338 ? -16.882 -1.823 23.422 1.00 91.88 338 LEU A C 1
ATOM 2726 O O . LEU A 1 338 ? -17.438 -1.610 24.499 1.00 91.88 338 LEU A O 1
ATOM 2730 N N . ALA A 1 339 ? -15.691 -2.423 23.343 1.00 94.12 339 ALA A N 1
ATOM 2731 C CA . ALA A 1 339 ? -14.934 -2.848 24.520 1.00 94.12 339 ALA A CA 1
ATOM 2732 C C . ALA A 1 339 ? -14.583 -1.664 25.436 1.00 94.12 339 ALA A C 1
ATOM 2734 O O . ALA A 1 339 ? -14.699 -1.781 26.655 1.00 94.12 339 ALA A O 1
ATOM 2735 N N . TRP A 1 340 ? -14.230 -0.514 24.855 1.00 95.25 340 TRP A N 1
ATOM 2736 C CA . TRP A 1 340 ? -13.979 0.710 25.611 1.00 95.25 340 TRP A CA 1
ATOM 2737 C C . TRP A 1 340 ? -15.246 1.214 26.303 1.00 95.25 340 TRP A C 1
ATOM 2739 O O . TRP A 1 340 ? -15.221 1.452 27.502 1.00 95.25 340 TRP A O 1
ATOM 2749 N N . THR A 1 341 ? -16.379 1.312 25.602 1.00 93.44 341 THR A N 1
ATOM 2750 C CA . THR A 1 341 ? -17.656 1.720 26.219 1.00 93.44 341 THR A CA 1
ATOM 2751 C C . THR A 1 341 ? -18.100 0.754 27.320 1.00 93.44 341 THR A C 1
ATOM 2753 O O . THR A 1 341 ? -18.701 1.171 28.302 1.00 93.44 341 THR A O 1
ATOM 2756 N N . LYS A 1 342 ? -17.779 -0.540 27.204 1.00 92.12 342 LYS A N 1
ATOM 2757 C CA . LYS A 1 342 ? -18.039 -1.512 28.272 1.00 92.12 342 LYS A CA 1
ATOM 2758 C C . LYS A 1 342 ? -17.183 -1.259 29.518 1.00 92.12 342 LYS A C 1
ATOM 2760 O O . LYS A 1 342 ? -17.676 -1.443 30.626 1.00 92.12 342 LYS A O 1
ATOM 2765 N N . ALA A 1 343 ? -15.914 -0.897 29.339 1.00 93.62 343 ALA A N 1
ATOM 2766 C CA . ALA A 1 343 ? -15.005 -0.584 30.441 1.00 93.62 343 ALA A CA 1
ATOM 2767 C C . ALA A 1 343 ? -15.277 0.798 31.057 1.00 93.62 343 ALA A C 1
ATOM 2769 O O . ALA A 1 343 ? -15.044 0.987 32.246 1.00 93.62 343 ALA A O 1
ATOM 2770 N N . ASP A 1 344 ? -15.784 1.734 30.254 1.00 94.56 344 ASP A N 1
ATOM 2771 C CA . ASP A 1 344 ? -16.097 3.104 30.646 1.00 94.56 344 ASP A CA 1
ATOM 2772 C C . ASP A 1 344 ? -17.515 3.504 30.179 1.00 94.56 344 ASP A C 1
ATOM 2774 O O . ASP A 1 344 ? -17.686 4.086 29.096 1.00 94.56 344 ASP A O 1
ATOM 2778 N N . PRO A 1 345 ? -18.557 3.163 30.966 1.00 94.38 345 PRO A N 1
ATOM 2779 C CA . PRO A 1 345 ? -19.952 3.347 30.568 1.00 94.38 345 PRO A CA 1
ATOM 2780 C C . PRO A 1 345 ? -20.383 4.802 30.370 1.00 94.38 345 PRO A C 1
ATOM 2782 O O . PRO A 1 345 ? -21.366 5.042 29.667 1.00 94.38 345 PRO A O 1
ATOM 2785 N N . ILE A 1 346 ? -19.656 5.786 30.922 1.00 95.00 346 ILE A N 1
ATOM 2786 C CA . ILE A 1 346 ? -19.973 7.213 30.725 1.00 95.00 346 ILE A CA 1
ATOM 2787 C C . ILE A 1 346 ? -19.962 7.594 29.245 1.00 95.00 346 ILE A C 1
ATOM 2789 O O . ILE A 1 346 ? -20.756 8.426 28.808 1.00 95.00 346 ILE A O 1
ATOM 2793 N N . ARG A 1 347 ? -19.127 6.915 28.448 1.00 94.19 347 ARG A N 1
ATOM 2794 C CA . ARG A 1 347 ? -19.023 7.128 27.004 1.00 94.19 347 ARG A CA 1
ATOM 2795 C C . ARG A 1 347 ? -20.334 6.837 26.286 1.00 94.19 347 ARG A C 1
ATOM 2797 O O . ARG A 1 347 ? -20.586 7.439 25.250 1.00 94.19 347 ARG A O 1
ATOM 2804 N N . LEU A 1 348 ? -21.170 5.939 26.817 1.00 95.56 348 LEU A N 1
ATOM 2805 C CA . LEU A 1 348 ? -22.481 5.654 26.237 1.00 95.56 348 LEU A CA 1
ATOM 2806 C C . LEU A 1 348 ? -23.449 6.828 26.434 1.00 95.56 348 LEU A C 1
ATOM 2808 O O . LEU A 1 348 ? -24.160 7.189 25.500 1.00 95.56 348 LEU A O 1
ATOM 2812 N N . LEU A 1 349 ? -23.443 7.440 27.622 1.00 95.19 349 LEU A N 1
ATOM 2813 C CA . LEU A 1 349 ? -24.251 8.625 27.922 1.00 95.19 349 LEU A CA 1
ATOM 2814 C C . LEU A 1 349 ? -23.774 9.829 27.096 1.00 95.19 349 LEU A C 1
ATOM 2816 O O . LEU A 1 349 ? -24.572 10.463 26.415 1.00 95.19 349 LEU A O 1
ATOM 2820 N N . GLN A 1 350 ? -22.461 10.075 27.059 1.00 94.75 350 GLN A N 1
ATOM 2821 C CA . GLN A 1 350 ? -21.857 11.160 26.272 1.00 94.75 350 GLN A CA 1
ATOM 2822 C C . GLN A 1 350 ? -22.066 11.002 24.761 1.00 94.75 350 GLN A C 1
ATOM 2824 O O . GLN A 1 350 ? -22.179 11.998 24.053 1.00 94.75 350 GLN A O 1
ATOM 2829 N N . ALA A 1 351 ? -22.109 9.767 24.250 1.00 92.75 351 ALA A N 1
ATOM 2830 C CA . ALA A 1 351 ? -22.415 9.509 22.845 1.00 92.75 351 ALA A CA 1
ATOM 2831 C C . ALA A 1 351 ? -23.879 9.819 22.496 1.00 92.75 351 ALA A C 1
ATOM 2833 O O . ALA A 1 351 ? -24.167 10.123 21.340 1.00 92.75 351 ALA A O 1
ATOM 2834 N N . ALA A 1 352 ? -24.790 9.736 23.471 1.00 92.38 352 ALA A N 1
ATOM 2835 C CA . ALA A 1 352 ? -26.189 10.095 23.281 1.00 92.38 352 ALA A CA 1
ATOM 2836 C C . ALA A 1 352 ? -26.429 11.606 23.402 1.00 92.38 352 ALA A C 1
ATOM 2838 O O . ALA A 1 352 ? -27.175 12.168 22.604 1.00 92.38 352 ALA A O 1
ATOM 2839 N N . ASP A 1 353 ? -25.795 12.258 24.380 1.00 92.38 353 ASP A N 1
ATOM 2840 C CA . ASP A 1 353 ? -25.841 13.709 24.560 1.00 92.38 353 ASP A CA 1
ATOM 2841 C C . ASP A 1 353 ? -24.544 14.211 25.217 1.00 92.38 353 ASP A C 1
ATOM 2843 O O . ASP A 1 353 ? -24.331 14.101 26.423 1.00 92.38 353 ASP A O 1
ATOM 2847 N N . SER A 1 354 ? -23.656 14.794 24.412 1.00 92.50 354 SER A N 1
ATOM 2848 C CA . SER A 1 354 ? -22.365 15.308 24.881 1.00 92.50 354 SER A CA 1
ATOM 2849 C C . SER A 1 354 ? -22.455 16.676 25.563 1.00 92.50 354 SER A C 1
ATOM 2851 O O . SER A 1 354 ? -21.430 17.195 25.998 1.00 92.50 354 SER A O 1
ATOM 2853 N N . SER A 1 355 ? -23.637 17.304 25.613 1.00 91.38 355 SER A N 1
ATOM 2854 C CA . SER A 1 355 ? -23.821 18.615 26.254 1.00 91.38 355 SER A CA 1
ATOM 2855 C C . SER A 1 355 ? -23.913 18.529 27.780 1.00 91.38 355 SER A C 1
ATOM 2857 O O . SER A 1 355 ? -23.868 19.556 28.460 1.00 91.38 355 SER A O 1
ATOM 2859 N N . LYS A 1 356 ? -24.045 17.313 28.322 1.00 91.06 356 LYS A N 1
ATOM 2860 C CA . LYS A 1 356 ? -24.264 17.043 29.742 1.00 91.06 356 LYS A CA 1
ATOM 2861 C C . LYS A 1 356 ? -23.007 16.530 30.432 1.00 91.06 356 LYS A C 1
ATOM 2863 O O . LYS A 1 356 ? -22.256 15.719 29.892 1.00 91.06 356 LYS A O 1
ATOM 2868 N N . ASN A 1 357 ? -22.833 16.960 31.679 1.00 92.69 357 ASN A N 1
ATOM 2869 C CA . ASN A 1 357 ? -21.790 16.462 32.565 1.00 92.69 357 ASN A CA 1
ATOM 2870 C C . ASN A 1 357 ? -22.358 15.342 33.434 1.00 92.69 357 ASN A C 1
ATOM 2872 O O . ASN A 1 357 ? -22.988 15.601 34.455 1.00 92.69 357 ASN A O 1
ATOM 2876 N N . TYR A 1 358 ? -22.146 14.098 33.015 1.00 94.38 358 TYR A N 1
ATOM 2877 C CA . TYR A 1 358 ? -22.640 12.937 33.748 1.00 94.38 358 TYR A CA 1
ATOM 2878 C C . TYR A 1 358 ? -21.754 12.581 34.950 1.00 94.38 358 TYR A C 1
ATOM 2880 O O . TYR A 1 358 ? -20.526 12.591 34.869 1.00 94.38 358 TYR A O 1
ATOM 2888 N N . ALA A 1 359 ? -22.396 12.193 36.046 1.00 92.00 359 ALA A N 1
ATOM 2889 C CA . ALA A 1 359 ? -21.821 11.734 37.302 1.00 92.00 359 ALA A CA 1
ATOM 2890 C C . ALA A 1 359 ? -22.551 10.472 37.797 1.00 92.00 359 ALA A C 1
ATOM 2892 O O . ALA A 1 359 ? -23.591 10.082 37.261 1.00 92.00 359 ALA A O 1
ATOM 2893 N N . ASN A 1 360 ? -21.994 9.820 38.825 1.00 92.12 360 ASN A N 1
ATOM 2894 C CA . ASN A 1 360 ? -22.562 8.617 39.456 1.00 92.12 360 ASN A CA 1
ATOM 2895 C C . ASN A 1 360 ? -22.901 7.500 38.452 1.00 92.12 360 ASN A C 1
ATOM 2897 O O . ASN A 1 360 ? -23.924 6.827 38.563 1.00 92.12 360 ASN A O 1
ATOM 2901 N N . VAL A 1 361 ? -22.049 7.329 37.439 1.00 95.56 361 VAL A N 1
ATOM 2902 C CA . VAL A 1 361 ? -22.358 6.464 36.303 1.00 95.56 361 VAL A CA 1
ATOM 2903 C C . VAL A 1 361 ? -22.174 4.996 36.662 1.00 95.56 361 VAL A C 1
ATOM 2905 O O . VAL A 1 361 ? -21.109 4.568 37.106 1.00 95.56 361 VAL A O 1
ATOM 2908 N N . ILE A 1 362 ? -23.203 4.211 36.376 1.00 95.38 362 ILE A N 1
ATOM 2909 C CA . ILE A 1 362 ? -23.152 2.755 36.334 1.00 95.38 362 ILE A CA 1
ATOM 2910 C C . ILE A 1 362 ? -23.353 2.277 34.904 1.00 95.38 362 ILE A C 1
ATOM 2912 O O . ILE A 1 362 ? -23.957 2.959 34.080 1.00 95.38 362 ILE A O 1
ATOM 2916 N N . GLY A 1 363 ? -22.918 1.058 34.620 1.00 94.62 363 GLY A N 1
ATOM 2917 C CA . GLY A 1 363 ? -23.248 0.409 33.364 1.00 94.62 363 GLY A CA 1
ATOM 2918 C C . GLY A 1 363 ? -23.117 -1.096 33.436 1.00 94.62 363 GLY A C 1
ATOM 2919 O O . GLY A 1 363 ? -22.725 -1.669 34.453 1.00 94.62 363 GLY A O 1
ATOM 2920 N N . GLY A 1 364 ? -23.469 -1.737 32.334 1.00 92.00 364 GLY A N 1
ATOM 2921 C CA . GLY A 1 364 ? -23.357 -3.176 32.183 1.00 92.00 364 GLY A CA 1
ATOM 2922 C C . GLY A 1 364 ? -23.586 -3.606 30.744 1.00 92.00 364 GLY A C 1
ATOM 2923 O O . GLY A 1 364 ? -23.861 -2.796 29.860 1.00 92.00 364 GLY A O 1
ATOM 2924 N N . SER A 1 365 ? -23.439 -4.905 30.507 1.00 92.44 365 SER A N 1
ATOM 2925 C CA . SER A 1 365 ? -23.552 -5.501 29.176 1.00 92.44 365 SER A CA 1
ATOM 2926 C C . SER A 1 365 ? -24.554 -6.644 29.157 1.00 92.44 365 SER A C 1
ATOM 2928 O O . SER A 1 365 ? -24.678 -7.360 30.152 1.00 92.44 365 SER A O 1
ATOM 2930 N N . SER A 1 366 ? -25.194 -6.855 28.008 1.00 88.94 366 SER A N 1
ATOM 2931 C CA . SER A 1 366 ? -26.077 -7.998 27.734 1.00 88.94 366 SER A CA 1
ATOM 2932 C C . SER A 1 366 ? -27.147 -8.212 28.811 1.00 88.94 366 SER A C 1
ATOM 2934 O O . SER A 1 366 ? -27.385 -9.333 29.251 1.00 88.94 366 SER A O 1
ATOM 2936 N N . SER A 1 367 ? -27.751 -7.126 29.287 1.00 88.06 367 SER A N 1
ATOM 2937 C CA . SER A 1 367 ? -28.770 -7.126 30.342 1.00 88.06 367 SER A CA 1
ATOM 2938 C C . SER A 1 367 ? -29.848 -6.108 30.000 1.00 88.06 367 SER A C 1
ATOM 2940 O O . SER A 1 367 ? -29.589 -5.154 29.267 1.00 88.06 367 SER A O 1
ATOM 2942 N N . TYR A 1 368 ? -31.055 -6.307 30.532 1.00 89.50 368 TYR A N 1
ATOM 2943 C CA . TYR A 1 368 ? -32.175 -5.373 30.362 1.00 89.50 368 TYR A CA 1
ATOM 2944 C C . TYR A 1 368 ? -32.509 -5.062 28.888 1.00 89.50 368 TYR A C 1
ATOM 2946 O O . TYR A 1 368 ? -32.812 -3.927 28.538 1.00 89.50 368 TYR A O 1
ATOM 2954 N N . GLY A 1 369 ? -32.378 -6.065 28.008 1.00 85.38 369 GLY A N 1
ATOM 2955 C CA . GLY A 1 369 ? -32.686 -5.930 26.578 1.00 85.38 369 GLY A CA 1
ATOM 2956 C C . GLY A 1 369 ? -31.670 -5.118 25.765 1.00 85.38 369 GLY A C 1
ATOM 2957 O O . GLY A 1 369 ? -31.871 -4.941 24.566 1.00 85.38 369 GLY A O 1
ATOM 2958 N N . ALA A 1 370 ? -30.575 -4.661 26.382 1.00 90.88 370 ALA A N 1
ATOM 2959 C CA . ALA A 1 370 ? -29.541 -3.859 25.739 1.00 90.88 370 ALA A CA 1
ATOM 2960 C C . ALA A 1 370 ? -28.215 -4.626 25.603 1.00 90.88 370 ALA A C 1
ATOM 2962 O O . ALA A 1 370 ? -27.833 -5.427 26.465 1.00 90.88 370 ALA A O 1
ATOM 2963 N N . GLN A 1 371 ? -27.474 -4.343 24.528 1.00 92.75 371 GLN A N 1
ATOM 2964 C CA . GLN A 1 371 ? -26.106 -4.829 24.350 1.00 92.75 371 GLN A CA 1
ATOM 2965 C C . GLN A 1 371 ? -25.171 -4.178 25.375 1.00 92.75 371 GLN A C 1
ATOM 2967 O O . GLN A 1 371 ? -24.397 -4.880 26.028 1.00 92.75 371 GLN A O 1
ATOM 2972 N N . LEU A 1 372 ? -25.283 -2.858 25.544 1.00 94.94 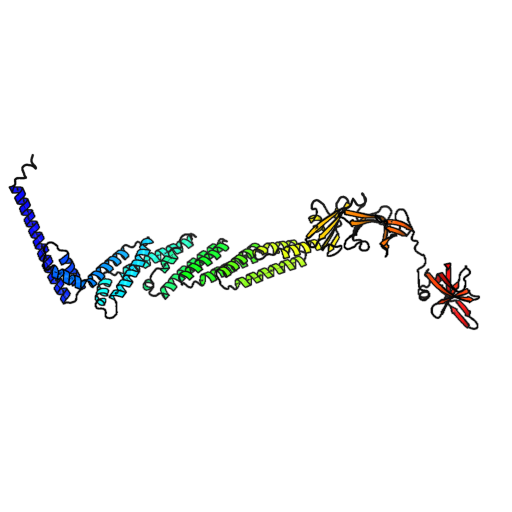372 LEU A N 1
ATOM 2973 C CA . LEU A 1 372 ? -24.710 -2.096 26.654 1.00 94.94 372 LEU A CA 1
ATOM 2974 C C . LEU A 1 372 ? -25.774 -1.164 27.223 1.00 94.94 372 LEU A C 1
ATOM 2976 O O . LEU A 1 372 ? -26.584 -0.623 26.472 1.00 94.94 372 LEU A O 1
ATOM 2980 N N . TYR A 1 373 ? -25.731 -0.937 28.528 1.00 95.38 373 TYR A N 1
ATOM 2981 C CA . TYR A 1 373 ? -26.506 0.115 29.168 1.00 95.38 373 TYR A CA 1
ATOM 2982 C C . TYR A 1 373 ? -25.618 0.957 30.078 1.00 95.38 373 TYR A C 1
ATOM 2984 O O . TYR A 1 373 ? -24.606 0.476 30.599 1.00 95.38 373 TYR A O 1
ATOM 2992 N N . ALA A 1 374 ? -26.031 2.199 30.287 1.00 96.94 374 ALA A N 1
ATOM 2993 C CA . ALA A 1 374 ? -25.453 3.105 31.258 1.00 96.94 374 ALA A CA 1
ATOM 2994 C C . ALA A 1 374 ? -26.569 3.907 31.927 1.00 96.94 374 ALA A C 1
ATOM 2996 O O . ALA A 1 374 ? -27.533 4.295 31.272 1.00 96.94 374 ALA A O 1
ATOM 2997 N N . ALA A 1 375 ? -26.441 4.157 33.223 1.00 95.69 375 ALA A N 1
ATOM 2998 C CA . ALA A 1 375 ? -27.312 5.064 33.955 1.00 95.69 375 ALA A CA 1
ATOM 2999 C C . ALA A 1 375 ? -26.454 6.010 34.785 1.00 95.69 375 ALA A C 1
ATOM 3001 O O . ALA A 1 375 ? -25.389 5.619 35.257 1.00 95.69 375 ALA A O 1
ATOM 3002 N N . GLY A 1 376 ? -26.897 7.246 34.946 1.00 95.19 376 GLY A N 1
ATOM 3003 C CA . GLY A 1 376 ? -26.140 8.272 35.651 1.00 95.19 376 GLY A CA 1
ATOM 3004 C C . GLY A 1 376 ? -27.005 9.480 35.954 1.00 95.19 376 GLY A C 1
ATOM 3005 O O . GLY A 1 376 ? -28.176 9.527 35.573 1.00 95.19 376 GLY A O 1
ATOM 3006 N N . THR A 1 377 ? -26.420 10.463 36.620 1.00 93.12 377 THR A N 1
ATOM 3007 C CA . THR A 1 377 ? -27.057 11.759 36.877 1.00 93.12 377 THR A CA 1
ATOM 3008 C C . THR A 1 377 ? -26.261 12.886 36.249 1.00 93.12 377 THR A C 1
ATOM 3010 O O . THR A 1 377 ? -25.082 12.699 35.973 1.00 93.12 377 THR A O 1
ATOM 3013 N N . ASP A 1 378 ? -26.866 14.045 36.023 1.00 91.00 378 ASP A N 1
ATOM 3014 C CA . ASP A 1 378 ? -26.121 15.269 35.712 1.00 91.00 378 ASP A CA 1
ATOM 3015 C C . ASP A 1 378 ? -25.886 16.133 36.964 1.00 91.00 378 ASP A C 1
ATOM 3017 O O . ASP A 1 378 ? -26.135 15.714 38.100 1.00 91.00 378 ASP A O 1
ATOM 3021 N N . ASP A 1 379 ? -25.358 17.335 36.750 1.00 85.12 379 ASP A N 1
ATOM 3022 C CA . ASP A 1 379 ? -25.083 18.345 37.769 1.00 85.12 379 ASP A CA 1
ATOM 3023 C C . ASP A 1 379 ? -26.345 18.951 38.401 1.00 85.12 379 ASP A C 1
ATOM 3025 O O . ASP A 1 379 ? -26.258 19.502 39.499 1.00 85.12 379 ASP A O 1
ATOM 3029 N N . THR A 1 380 ? -27.517 18.810 37.771 1.00 84.88 380 THR A N 1
ATOM 3030 C CA . THR A 1 380 ? -28.804 19.246 38.338 1.00 84.88 380 THR A CA 1
ATOM 3031 C C . THR A 1 380 ? -29.510 18.143 39.125 1.00 84.88 380 THR A C 1
ATOM 3033 O O . THR A 1 380 ? -30.592 18.372 39.660 1.00 84.88 380 THR A O 1
ATOM 3036 N N . GLY A 1 381 ? -28.916 16.947 39.218 1.00 85.06 381 GLY A N 1
ATOM 3037 C CA . GLY A 1 381 ? -29.528 15.789 39.873 1.00 85.06 381 GLY A CA 1
ATOM 3038 C C . GLY A 1 381 ? -30.557 15.072 38.998 1.00 85.06 381 GLY A C 1
ATOM 3039 O O . GLY A 1 381 ? -31.314 14.235 39.496 1.00 85.06 381 GLY A O 1
ATOM 3040 N N . ARG A 1 382 ? -30.590 15.366 37.695 1.00 91.31 382 ARG A N 1
ATOM 3041 C CA . ARG A 1 382 ? -31.484 14.707 36.748 1.00 91.31 382 ARG A CA 1
ATOM 3042 C C . ARG A 1 382 ? -30.944 13.337 36.383 1.00 91.31 382 ARG A C 1
ATOM 3044 O O . ARG A 1 382 ? -29.749 13.175 36.156 1.00 91.31 382 ARG A O 1
ATOM 3051 N N . ILE A 1 383 ? -31.824 12.344 36.309 1.00 93.31 383 ILE A N 1
ATOM 3052 C CA . ILE A 1 383 ? -31.440 10.940 36.120 1.00 93.31 383 ILE A CA 1
ATOM 3053 C C . ILE A 1 383 ? -31.581 10.556 34.654 1.00 93.31 383 ILE A C 1
ATOM 3055 O O . ILE A 1 383 ? -32.586 10.875 34.017 1.00 93.31 383 ILE A O 1
ATOM 3059 N N . TYR A 1 384 ? -30.592 9.831 34.141 1.00 95.31 384 TYR A N 1
ATOM 3060 C CA . TYR A 1 384 ? -30.521 9.375 32.761 1.00 95.31 384 TYR A CA 1
ATOM 3061 C C . TYR A 1 384 ? -30.305 7.871 32.689 1.00 95.31 384 TYR A C 1
ATOM 3063 O O . TYR A 1 384 ? -29.570 7.288 33.488 1.00 95.31 384 TYR A O 1
ATOM 3071 N N . TYR A 1 385 ? -30.897 7.261 31.668 1.00 95.88 385 TYR A N 1
ATOM 3072 C CA . TYR A 1 385 ? -30.621 5.892 31.261 1.00 95.88 385 TYR A CA 1
ATOM 3073 C C . TYR A 1 385 ? -30.403 5.854 29.750 1.00 95.88 385 TYR A C 1
ATOM 3075 O O . TYR A 1 385 ? -31.235 6.341 28.983 1.00 95.88 385 TYR A O 1
ATOM 3083 N N . ALA A 1 386 ? -29.293 5.256 29.326 1.00 95.81 386 ALA A N 1
ATOM 3084 C CA . ALA A 1 386 ? -28.994 4.966 27.936 1.00 95.81 386 ALA A CA 1
ATOM 3085 C C . ALA A 1 386 ? -28.888 3.457 27.717 1.00 95.81 386 ALA A C 1
ATOM 3087 O O . ALA A 1 386 ? -28.137 2.772 28.413 1.00 95.81 386 ALA A O 1
ATOM 3088 N N . GLY A 1 387 ? -29.601 2.951 26.714 1.00 94.31 387 GLY A N 1
ATOM 3089 C CA . GLY A 1 387 ? -29.469 1.581 26.221 1.00 94.31 387 GLY A CA 1
ATOM 3090 C C . GLY A 1 387 ? -29.020 1.581 24.765 1.00 94.31 387 GLY A C 1
ATOM 3091 O O . GLY A 1 387 ? -29.586 2.306 23.948 1.00 94.31 387 GLY A O 1
ATOM 3092 N N . MET A 1 388 ? -28.015 0.768 24.441 1.00 94.00 388 MET A N 1
ATOM 3093 C CA . MET A 1 388 ? -27.584 0.510 23.068 1.00 94.00 388 MET A CA 1
ATOM 3094 C C . MET A 1 388 ? -28.094 -0.851 22.603 1.00 94.00 388 MET A C 1
ATOM 3096 O O . MET A 1 388 ? -27.864 -1.861 23.276 1.00 94.00 388 MET A O 1
ATOM 3100 N N . ASP A 1 389 ? -28.764 -0.885 21.456 1.00 90.00 389 ASP A N 1
ATOM 3101 C CA . ASP A 1 389 ? -29.209 -2.132 20.833 1.00 90.00 389 ASP A CA 1
ATOM 3102 C C . ASP A 1 389 ? -28.105 -2.808 19.997 1.00 90.00 389 ASP A C 1
ATOM 3104 O O . ASP A 1 389 ? -26.997 -2.295 19.853 1.00 90.00 389 ASP A O 1
ATOM 3108 N N . ALA A 1 390 ? -28.408 -3.983 19.436 1.00 86.06 390 ALA A N 1
ATOM 3109 C CA . ALA A 1 390 ? -27.463 -4.746 18.616 1.00 86.06 390 ALA A CA 1
ATOM 3110 C C . ALA A 1 390 ? -27.107 -4.072 17.274 1.00 86.06 390 ALA A C 1
ATOM 3112 O O . ALA A 1 390 ? -26.122 -4.458 16.645 1.00 86.06 390 ALA A O 1
ATOM 3113 N N . ALA A 1 391 ? -27.898 -3.091 16.825 1.00 85.69 391 ALA A N 1
ATOM 3114 C CA . ALA A 1 391 ? -27.611 -2.284 15.641 1.00 85.69 391 ALA A CA 1
ATOM 3115 C C . ALA A 1 391 ? -26.746 -1.053 15.975 1.00 85.69 391 ALA A C 1
ATOM 3117 O O . ALA A 1 391 ? -26.361 -0.312 15.070 1.00 85.69 391 ALA A O 1
ATOM 3118 N N . GLY A 1 392 ? -26.425 -0.835 17.254 1.00 84.69 392 GLY A N 1
ATOM 3119 C CA . GLY A 1 392 ? -25.666 0.318 17.726 1.00 84.69 392 GLY A CA 1
ATOM 3120 C C . GLY A 1 392 ? -26.504 1.588 17.885 1.00 84.69 392 GLY A C 1
ATOM 3121 O O . GLY A 1 392 ? -25.929 2.657 18.087 1.00 84.69 392 GLY A O 1
ATOM 3122 N N . GLN A 1 393 ? -27.839 1.511 17.805 1.00 89.75 393 GLN A N 1
ATOM 3123 C CA . GLN A 1 393 ? -28.690 2.655 18.133 1.00 89.75 393 GLN A CA 1
ATOM 3124 C C . GLN A 1 393 ? -28.730 2.855 19.642 1.00 89.75 393 GLN A C 1
ATOM 3126 O O . GLN A 1 393 ? -29.025 1.932 20.404 1.00 89.75 393 GLN A O 1
ATOM 3131 N N . ILE A 1 394 ? -28.461 4.090 20.060 1.00 92.81 394 ILE A N 1
ATOM 3132 C CA . ILE A 1 394 ? -28.501 4.500 21.458 1.00 92.81 394 ILE A CA 1
ATOM 3133 C C . ILE A 1 394 ? -29.835 5.196 21.718 1.00 92.81 394 ILE A C 1
ATOM 3135 O O . ILE A 1 394 ? -30.190 6.154 21.031 1.00 92.81 394 ILE A O 1
ATOM 3139 N N . LYS A 1 395 ? -30.571 4.722 22.723 1.00 92.69 395 LYS A N 1
ATOM 3140 C CA . LYS A 1 395 ? -31.781 5.373 23.234 1.00 92.69 395 LYS A CA 1
ATOM 3141 C C . LYS A 1 395 ? -31.487 5.950 24.605 1.00 92.69 395 LYS A C 1
ATOM 3143 O O . LYS A 1 395 ? -31.188 5.189 25.521 1.00 92.69 395 LYS A O 1
ATOM 3148 N N . LEU A 1 396 ? -31.589 7.271 24.722 1.00 94.31 396 LEU A N 1
ATOM 3149 C CA . LEU A 1 396 ? -31.451 8.009 25.973 1.00 94.31 396 LEU A CA 1
ATOM 3150 C C . LEU A 1 396 ? -32.830 8.433 26.468 1.00 94.31 396 LEU A C 1
ATOM 3152 O O . LEU A 1 396 ? -33.614 9.011 25.718 1.00 94.31 396 LEU A O 1
ATOM 3156 N N . VAL A 1 397 ? -33.099 8.169 27.737 1.00 94.56 397 VAL A N 1
ATOM 3157 C CA . VAL A 1 397 ? -34.291 8.635 28.445 1.00 94.56 397 VAL A CA 1
ATOM 3158 C C . VAL A 1 397 ? -33.865 9.343 29.724 1.00 94.56 397 VAL A C 1
ATOM 3160 O O . VAL A 1 397 ? -32.818 9.026 30.294 1.00 94.56 397 VAL A O 1
ATOM 3163 N N . SER A 1 398 ? -34.664 10.309 30.172 1.00 92.44 398 SER A N 1
ATOM 3164 C CA . SER A 1 398 ? -34.419 11.038 31.416 1.00 92.44 398 SER A CA 1
ATOM 3165 C C . SER A 1 398 ? -35.675 11.114 32.280 1.00 92.44 398 SER A C 1
ATOM 3167 O O . SER A 1 398 ? -36.796 11.056 31.770 1.00 92.44 398 SER A O 1
ATOM 3169 N N . ALA A 1 399 ? -35.476 11.219 33.592 1.00 87.12 399 ALA A N 1
ATOM 3170 C CA . ALA A 1 399 ? -36.524 11.501 34.571 1.00 87.12 399 ALA A CA 1
ATOM 3171 C C . ALA A 1 399 ? -36.423 12.963 35.036 1.00 87.12 399 ALA A C 1
ATOM 3173 O O . ALA A 1 399 ? -35.515 13.683 34.617 1.00 87.12 399 ALA A O 1
ATOM 3174 N N . GLY A 1 400 ? -37.366 13.408 35.872 1.00 74.31 400 GLY A N 1
ATOM 3175 C CA . GLY A 1 400 ? -37.218 14.655 36.631 1.00 74.31 400 GLY A CA 1
ATOM 3176 C C . GLY A 1 400 ? -36.085 14.572 37.661 1.00 74.31 400 GLY A C 1
ATOM 3177 O O . GLY A 1 400 ? -35.497 13.505 37.856 1.00 74.31 400 GLY A O 1
ATOM 3178 N N . ASP A 1 401 ? -35.780 15.699 38.298 1.00 75.38 401 ASP A N 1
ATOM 3179 C CA . ASP A 1 401 ? -34.697 15.790 39.279 1.00 75.38 401 ASP A CA 1
ATOM 3180 C C . ASP A 1 401 ? -34.955 14.855 40.473 1.00 75.38 401 ASP A C 1
ATOM 3182 O O . ASP A 1 401 ? -36.086 14.731 40.957 1.00 75.38 401 ASP A O 1
ATOM 3186 N N . PHE A 1 402 ? -33.895 14.202 40.956 1.00 81.00 402 PHE A N 1
ATOM 3187 C CA . PHE A 1 402 ? -33.878 13.628 42.302 1.00 81.00 402 PHE A CA 1
ATOM 3188 C C . PHE A 1 402 ? -34.188 14.745 43.324 1.00 81.00 402 PHE A C 1
ATOM 3190 O O . PHE A 1 402 ? -33.851 15.900 43.041 1.00 81.00 402 PHE A O 1
ATOM 3197 N N . PRO A 1 403 ? -34.832 14.460 44.477 1.00 76.94 403 PRO A N 1
ATOM 3198 C CA . PRO A 1 403 ? -35.301 15.491 45.406 1.00 76.94 403 PRO A CA 1
ATOM 3199 C C . PRO A 1 403 ? -34.283 16.611 45.639 1.00 76.94 403 PRO A C 1
ATOM 3201 O O . PRO A 1 403 ? -33.144 16.370 46.049 1.00 76.94 403 PRO A O 1
ATOM 3204 N N . GLN A 1 404 ? -34.686 17.847 45.323 1.00 67.56 404 GLN A N 1
ATOM 3205 C CA . GLN A 1 404 ? -33.762 18.978 45.302 1.00 67.56 404 GLN A CA 1
ATOM 3206 C C . GLN A 1 404 ? -33.176 19.251 46.692 1.00 67.56 404 GLN A C 1
ATOM 3208 O O . GLN A 1 404 ? -33.874 19.211 47.703 1.00 67.56 404 GLN A O 1
ATOM 3213 N N . GLY A 1 405 ? -31.873 19.540 46.731 1.00 68.31 405 GLY A N 1
ATOM 3214 C CA . GLY A 1 405 ? -31.129 19.759 47.974 1.00 68.31 405 GLY A CA 1
ATOM 3215 C C . GLY A 1 405 ? -30.594 18.485 48.638 1.00 68.31 405 GLY A C 1
ATOM 3216 O O . GLY A 1 405 ? -29.930 18.596 49.666 1.00 68.31 405 GLY A O 1
ATOM 3217 N N . ARG A 1 406 ? -30.832 17.301 48.054 1.00 80.75 406 ARG A N 1
ATOM 3218 C CA . ARG A 1 406 ? -30.255 16.025 48.500 1.00 80.75 406 ARG A CA 1
ATOM 3219 C C . ARG A 1 406 ? -29.009 15.658 47.695 1.00 80.75 406 ARG A C 1
ATOM 3221 O O . ARG A 1 406 ? -29.004 15.736 46.465 1.00 80.75 406 ARG A O 1
ATOM 3228 N N . LYS A 1 407 ? -27.946 15.217 48.365 1.00 87.62 407 LYS A N 1
ATOM 3229 C CA . LYS A 1 407 ? -26.745 14.679 47.718 1.00 87.62 407 LYS A CA 1
ATOM 3230 C C . LYS A 1 407 ? -26.977 13.223 47.321 1.00 87.62 407 LYS A C 1
ATOM 3232 O O . LYS A 1 407 ? -27.240 12.377 48.169 1.00 87.62 407 LYS A O 1
ATOM 3237 N N . ILE A 1 408 ? -26.781 12.906 46.042 1.00 91.75 408 ILE A N 1
ATOM 3238 C CA . ILE A 1 408 ? -26.786 11.517 45.560 1.00 91.75 408 ILE A CA 1
ATOM 3239 C C . ILE A 1 408 ? -25.554 10.784 46.107 1.00 91.75 408 ILE A C 1
ATOM 3241 O O . ILE A 1 408 ? -24.418 11.231 45.925 1.00 91.75 408 ILE A O 1
ATOM 3245 N N . LEU A 1 409 ? -25.791 9.656 46.772 1.00 90.81 409 LEU A N 1
ATOM 3246 C CA . LEU A 1 409 ? -24.767 8.782 47.341 1.00 90.81 409 LEU A CA 1
ATOM 3247 C C . LEU A 1 409 ? -24.404 7.656 46.374 1.00 90.81 409 LEU A C 1
ATOM 3249 O O . LEU A 1 409 ? -23.224 7.347 46.199 1.00 90.81 409 LEU A O 1
ATOM 3253 N N . ARG A 1 410 ? -25.408 7.037 45.739 1.00 91.38 410 ARG A N 1
ATOM 3254 C CA . ARG A 1 410 ? -25.209 5.892 44.844 1.00 91.38 410 ARG A CA 1
ATOM 3255 C C . ARG A 1 410 ? -26.302 5.791 43.785 1.00 91.38 410 ARG A C 1
ATOM 3257 O O . ARG A 1 410 ? -27.460 6.100 44.038 1.00 91.38 410 ARG A O 1
ATOM 3264 N N . ILE A 1 411 ? -25.939 5.259 42.620 1.00 94.62 411 ILE A N 1
ATOM 3265 C CA . ILE A 1 411 ? -26.884 4.759 41.615 1.00 94.62 411 ILE A CA 1
ATOM 3266 C C . ILE A 1 411 ? -26.639 3.261 41.434 1.00 94.62 411 ILE A C 1
ATOM 3268 O O . ILE A 1 411 ? -25.502 2.791 41.478 1.00 94.62 411 ILE A O 1
ATOM 3272 N N . SER A 1 412 ? -27.702 2.481 41.275 1.00 95.12 412 SER A N 1
ATOM 3273 C CA . SER A 1 412 ? -27.634 1.045 40.989 1.00 95.12 412 SER A CA 1
ATOM 3274 C C . SER A 1 412 ? -28.835 0.597 40.151 1.00 95.12 412 SER A C 1
ATOM 3276 O O . SER A 1 412 ? -29.762 1.367 39.930 1.00 95.12 412 SER A O 1
ATOM 3278 N N . MET A 1 413 ? -28.817 -0.637 39.646 1.00 95.75 413 MET A N 1
ATOM 3279 C CA . MET A 1 413 ? -30.010 -1.247 39.047 1.00 95.75 413 MET A CA 1
ATOM 3280 C C . MET A 1 413 ? -30.760 -2.029 40.127 1.00 95.75 413 MET A C 1
ATOM 3282 O O . MET A 1 413 ? -30.148 -2.883 40.777 1.00 95.75 413 MET A O 1
ATOM 3286 N N . GLU A 1 414 ? -32.063 -1.794 40.290 1.00 95.31 414 GLU A N 1
ATOM 3287 C CA . GLU A 1 414 ? -32.903 -2.604 41.179 1.00 95.31 414 GLU A CA 1
ATOM 3288 C C . GLU A 1 414 ? -33.262 -3.912 40.473 1.00 95.31 414 GLU A C 1
ATOM 3290 O O . GLU A 1 414 ? -34.204 -3.993 39.680 1.00 95.31 414 GLU A O 1
ATOM 3295 N N . LYS A 1 415 ? -32.458 -4.946 40.722 1.00 93.25 415 LYS A N 1
ATOM 3296 C CA . LYS A 1 415 ? -32.525 -6.220 39.999 1.00 93.25 415 LYS A CA 1
ATOM 3297 C C . LYS A 1 415 ? -33.853 -6.945 40.189 1.00 93.25 415 LYS A C 1
ATOM 3299 O O . LYS A 1 415 ? -34.281 -7.609 39.253 1.00 93.25 415 LYS A O 1
ATOM 3304 N N . LYS A 1 416 ? -34.484 -6.843 41.365 1.00 92.50 416 LYS A N 1
ATOM 3305 C CA . LYS A 1 416 ? -35.732 -7.569 41.659 1.00 92.50 416 LYS A CA 1
ATOM 3306 C C . LYS A 1 416 ? -36.945 -6.951 40.963 1.00 92.50 416 LYS A C 1
ATOM 3308 O O . LYS A 1 416 ? -37.891 -7.669 40.667 1.00 92.50 416 LYS A O 1
ATOM 3313 N N . LEU A 1 417 ? -36.897 -5.649 40.671 1.00 92.75 417 LEU A N 1
ATOM 3314 C CA . LEU A 1 417 ? -37.946 -4.944 39.922 1.00 92.75 417 LEU A CA 1
ATOM 3315 C C . LEU A 1 417 ? -37.640 -4.822 38.424 1.00 92.75 417 LEU A C 1
ATOM 3317 O O . LEU A 1 417 ? -38.529 -4.511 37.633 1.00 92.75 417 LEU A O 1
ATOM 3321 N N . SER A 1 418 ? -36.388 -5.051 38.025 1.00 93.50 418 SER A N 1
ATOM 3322 C CA . SER A 1 418 ? -35.964 -4.949 36.632 1.00 93.50 418 SER A CA 1
ATOM 3323 C C . SER A 1 418 ? -36.313 -6.195 35.819 1.00 93.50 418 SER A C 1
ATOM 3325 O O . SER A 1 418 ? -36.144 -7.326 36.266 1.00 93.50 418 SER A O 1
ATOM 3327 N N . SER A 1 419 ? -36.685 -5.990 34.557 1.00 90.62 419 SER A N 1
ATOM 3328 C CA . SER A 1 419 ? -36.828 -7.049 33.549 1.00 90.62 419 SER A CA 1
ATOM 3329 C C . SER A 1 419 ? -36.095 -6.689 32.251 1.00 90.62 419 SER A C 1
ATOM 3331 O O . SER A 1 419 ? -35.536 -5.599 32.119 1.00 90.62 419 SER A O 1
ATOM 3333 N N . SER A 1 420 ? -36.099 -7.591 31.263 1.00 87.06 420 SER A N 1
ATOM 3334 C CA . SER A 1 420 ? -35.492 -7.342 29.947 1.00 87.06 420 SER A CA 1
ATOM 3335 C C . SER A 1 420 ? -36.118 -6.168 29.192 1.00 87.06 420 SER A C 1
ATOM 3337 O O . SER A 1 420 ? -35.443 -5.558 28.376 1.00 87.06 420 SER A O 1
ATOM 3339 N N . SER A 1 421 ? -37.390 -5.859 29.434 1.00 88.00 421 SER A N 1
ATOM 3340 C CA . SER A 1 421 ? -38.116 -4.770 28.766 1.00 88.00 421 SER A CA 1
ATOM 3341 C C . SER A 1 421 ? -38.380 -3.567 29.669 1.00 88.00 421 SER A C 1
ATOM 3343 O O . SER A 1 421 ? -38.874 -2.554 29.187 1.00 88.00 421 SER A O 1
ATOM 3345 N N . ARG A 1 422 ? -38.082 -3.684 30.968 1.00 91.31 422 ARG A N 1
ATOM 3346 C CA . ARG A 1 422 ? -38.342 -2.660 31.985 1.00 91.31 422 ARG A CA 1
ATOM 3347 C C . ARG A 1 422 ? -37.176 -2.602 32.982 1.00 91.31 422 ARG A C 1
ATOM 3349 O O . ARG A 1 422 ? -37.288 -3.161 34.073 1.00 91.31 422 ARG A O 1
ATOM 3356 N N . PRO A 1 423 ? -36.023 -2.026 32.604 1.00 94.75 423 PRO A N 1
ATOM 3357 C CA . PRO A 1 423 ? -34.947 -1.749 33.550 1.00 94.75 423 PRO A CA 1
ATOM 3358 C C . PRO A 1 423 ? -35.408 -0.760 34.624 1.00 94.75 423 PRO A C 1
ATOM 3360 O O . PRO A 1 423 ? -36.099 0.207 34.308 1.00 94.75 423 PRO A O 1
ATOM 3363 N N . VAL A 1 424 ? -34.988 -0.972 35.872 1.00 95.25 424 VAL A N 1
ATOM 3364 C CA . VAL A 1 424 ? -35.277 -0.075 36.998 1.00 95.25 424 VAL A CA 1
ATOM 3365 C C . VAL A 1 424 ? -33.976 0.485 37.565 1.00 95.25 424 VAL A C 1
ATOM 3367 O O . VAL A 1 424 ? -33.137 -0.258 38.079 1.00 95.25 424 VAL A O 1
ATOM 3370 N N . VAL A 1 425 ? -33.810 1.802 37.466 1.00 96.25 425 VAL A N 1
ATOM 3371 C CA . VAL A 1 425 ? -32.686 2.553 38.038 1.00 96.25 425 VAL A CA 1
ATOM 3372 C C . VAL A 1 425 ? -33.049 2.961 39.461 1.00 96.25 425 VAL A C 1
ATOM 3374 O O . VAL A 1 425 ? -34.067 3.609 39.673 1.00 96.25 425 VAL A O 1
ATOM 3377 N N . LEU A 1 426 ? -32.215 2.593 40.427 1.00 95.81 426 LEU A N 1
ATOM 3378 C CA . LEU A 1 426 ? -32.321 2.990 41.826 1.00 95.81 426 LEU A CA 1
ATOM 3379 C C . LEU A 1 426 ? -31.298 4.081 42.127 1.00 95.81 426 LEU A C 1
ATOM 3381 O O . LEU A 1 426 ? -30.102 3.890 41.891 1.00 95.81 426 LEU A O 1
ATOM 3385 N N . VAL A 1 427 ? -31.767 5.179 42.703 1.00 95.38 427 VAL A N 1
ATOM 3386 C CA . VAL A 1 427 ? -30.949 6.275 43.212 1.00 95.38 427 VAL A CA 1
ATOM 3387 C C . VAL A 1 427 ? -31.087 6.321 44.727 1.00 95.38 427 VAL A C 1
ATOM 3389 O O . VAL A 1 427 ? -32.194 6.366 45.260 1.00 95.38 427 VAL A O 1
ATOM 3392 N N . GLU A 1 428 ? -29.947 6.286 45.404 1.00 94.44 428 GLU A N 1
ATOM 3393 C CA . GLU A 1 428 ? -29.814 6.430 46.849 1.00 94.44 428 GLU A CA 1
ATOM 3394 C C . GLU A 1 428 ? -29.161 7.784 47.126 1.00 94.44 428 GLU A C 1
ATOM 3396 O O . GLU A 1 428 ? -28.087 8.089 46.594 1.00 94.44 428 GLU A O 1
ATOM 3401 N N . GLY A 1 429 ? -29.818 8.605 47.934 1.00 93.31 429 GLY A N 1
ATOM 3402 C CA . GLY A 1 429 ? -29.348 9.919 48.347 1.00 93.31 429 GLY A CA 1
ATOM 3403 C C . GLY A 1 429 ? -29.296 10.057 49.858 1.00 93.31 429 GLY A C 1
ATOM 3404 O O . GLY A 1 429 ? -29.781 9.201 50.601 1.00 93.31 429 GLY A O 1
ATOM 3405 N N . ASP A 1 430 ? -28.710 11.156 50.315 1.00 92.38 430 ASP A N 1
ATOM 3406 C CA . ASP A 1 430 ? -28.771 11.527 51.719 1.00 92.38 430 ASP A CA 1
ATOM 3407 C C . ASP A 1 430 ? -30.213 11.820 52.159 1.00 92.38 430 ASP A C 1
ATOM 3409 O O . ASP A 1 430 ? -31.127 12.057 51.365 1.00 92.38 430 ASP A O 1
ATOM 3413 N N . SER A 1 431 ? -30.427 11.733 53.463 1.00 90.88 431 SER A N 1
ATOM 3414 C CA . SER A 1 431 ? -31.716 11.942 54.108 1.00 90.88 431 SER A CA 1
ATOM 3415 C C . SER A 1 431 ? -31.500 12.760 55.384 1.00 90.88 431 SER A C 1
ATOM 3417 O O . SER A 1 431 ? -30.399 12.797 55.935 1.00 90.88 431 SER A O 1
ATOM 3419 N N . GLN A 1 432 ? -32.532 13.492 55.809 1.00 87.00 432 GLN A N 1
ATOM 3420 C CA . GLN A 1 432 ? -32.477 14.379 56.985 1.00 87.00 432 GLN A CA 1
ATOM 3421 C C . GLN A 1 432 ? -33.115 13.701 58.198 1.00 87.00 432 GLN A C 1
ATOM 3423 O O . GLN A 1 432 ? -32.776 14.032 59.332 1.00 87.00 432 GLN A O 1
ATOM 3428 N N . THR A 1 433 ? -34.027 12.761 57.955 1.00 88.06 433 THR A N 1
ATOM 3429 C CA . THR A 1 433 ? -34.898 12.148 58.965 1.00 88.06 433 THR A CA 1
ATOM 3430 C C . THR A 1 433 ? -34.616 10.655 59.154 1.00 88.06 433 THR A C 1
ATOM 3432 O O . THR A 1 433 ? -34.946 10.093 60.201 1.00 88.06 433 THR A O 1
ATOM 3435 N N . ARG A 1 434 ? -34.001 10.010 58.156 1.00 91.69 434 ARG A N 1
ATOM 3436 C CA . ARG A 1 434 ? -33.653 8.576 58.083 1.00 91.69 434 ARG A CA 1
ATOM 3437 C C . ARG A 1 434 ? -32.237 8.342 57.559 1.00 91.69 434 ARG A C 1
ATOM 3439 O O . ARG A 1 434 ? -31.545 9.300 57.207 1.00 91.69 434 ARG A O 1
ATOM 3446 N N . LYS A 1 435 ? -31.794 7.082 57.460 1.00 91.62 435 LYS A N 1
ATOM 3447 C CA . LYS A 1 435 ? -30.455 6.772 56.915 1.00 91.62 435 LYS A CA 1
ATOM 3448 C C . LYS A 1 435 ? -30.266 7.178 55.451 1.00 91.62 435 LYS A C 1
ATOM 3450 O O . LYS A 1 435 ? -29.180 7.646 55.121 1.00 91.62 435 LYS A O 1
ATOM 3455 N N . ALA A 1 436 ? -31.266 6.997 54.587 1.00 93.62 436 ALA A N 1
ATOM 3456 C CA . ALA A 1 436 ? -31.157 7.341 53.167 1.00 93.62 436 ALA A CA 1
ATOM 3457 C C . ALA A 1 436 ? -32.515 7.668 52.529 1.00 93.62 436 ALA A C 1
ATOM 3459 O O . ALA A 1 436 ? -33.564 7.213 52.987 1.00 93.62 436 ALA A O 1
ATOM 3460 N N . THR A 1 437 ? -32.464 8.425 51.433 1.00 94.25 437 THR A N 1
ATOM 3461 C CA . THR A 1 437 ? -33.586 8.611 50.508 1.00 94.25 437 THR A CA 1
ATOM 3462 C C . THR A 1 437 ? -33.425 7.636 49.348 1.00 94.25 437 THR A C 1
ATOM 3464 O O . THR A 1 437 ? -32.390 7.642 48.680 1.00 94.25 437 THR A O 1
ATOM 3467 N N . TYR A 1 438 ? -34.440 6.824 49.069 1.00 94.25 438 TYR A N 1
ATOM 3468 C CA . TYR A 1 438 ? -34.458 5.880 47.952 1.00 94.25 438 TYR A CA 1
ATOM 3469 C C . TYR A 1 438 ? -35.486 6.315 46.915 1.00 94.25 438 TYR A C 1
ATOM 3471 O O . TYR A 1 438 ? -36.659 6.480 47.244 1.00 94.25 438 TYR A O 1
ATOM 3479 N N . ALA A 1 439 ? -35.068 6.433 45.655 1.00 94.19 439 ALA A N 1
ATOM 3480 C CA . ALA A 1 439 ? -35.969 6.659 44.531 1.00 94.19 439 ALA A CA 1
ATOM 3481 C C . ALA A 1 439 ? -35.681 5.672 43.397 1.00 94.19 439 ALA A C 1
ATOM 3483 O O . ALA A 1 439 ? -34.541 5.544 42.946 1.00 94.19 439 ALA A O 1
ATOM 3484 N N . ALA A 1 440 ? -36.712 4.977 42.920 1.00 94.88 440 ALA A N 1
ATOM 3485 C CA . ALA A 1 440 ? -36.594 4.021 41.821 1.00 94.88 440 ALA A CA 1
ATOM 3486 C C . ALA A 1 440 ? -37.360 4.496 40.587 1.00 94.88 440 ALA A C 1
ATOM 3488 O O . ALA A 1 440 ? -38.484 4.983 40.694 1.00 94.88 440 ALA A O 1
ATOM 3489 N N . TYR A 1 441 ? -36.773 4.302 39.408 1.00 94.81 441 TYR A N 1
ATOM 3490 C CA . TYR A 1 441 ? -37.302 4.771 38.130 1.00 94.81 441 TYR A CA 1
ATOM 3491 C C . TYR A 1 441 ? -37.295 3.635 37.111 1.00 94.81 441 TYR A C 1
ATOM 3493 O O . TYR A 1 441 ? -36.234 3.101 36.787 1.00 94.81 441 TYR A O 1
ATOM 3501 N N . ALA A 1 442 ? -38.463 3.268 36.590 1.00 94.12 442 ALA A N 1
ATOM 3502 C CA . ALA A 1 442 ? -38.578 2.301 35.506 1.0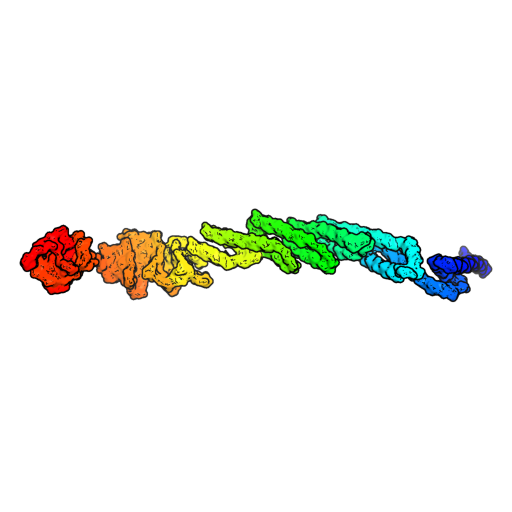0 94.12 442 ALA A CA 1
ATOM 3503 C C . ALA A 1 442 ? -38.430 2.979 34.146 1.00 94.12 442 ALA A C 1
ATOM 3505 O O . ALA A 1 442 ? -39.034 4.018 33.886 1.00 94.12 442 ALA A O 1
ATOM 3506 N N . VAL A 1 443 ? -37.664 2.355 33.258 1.00 93.25 443 VAL A N 1
ATOM 3507 C CA . VAL A 1 443 ? -37.593 2.732 31.846 1.00 93.25 443 VAL A CA 1
ATOM 3508 C C . VAL A 1 443 ? -38.787 2.117 31.123 1.00 93.25 443 VAL A C 1
ATOM 3510 O O . VAL A 1 443 ? -38.871 0.896 30.977 1.00 93.25 443 VAL A O 1
ATOM 3513 N N . GLU A 1 444 ? -39.702 2.959 30.653 1.00 88.31 444 GLU A N 1
ATOM 3514 C CA . GLU A 1 444 ? -40.946 2.552 29.995 1.00 88.31 444 GLU A CA 1
ATOM 3515 C C . GLU A 1 444 ? -41.282 3.514 28.862 1.00 88.31 444 GLU A C 1
ATOM 3517 O O . GLU A 1 444 ? -41.202 4.721 29.039 1.00 88.31 444 GLU A O 1
ATOM 3522 N N . ALA A 1 445 ? -41.680 2.997 27.697 1.00 78.81 445 ALA A N 1
ATOM 3523 C CA . ALA A 1 445 ? -42.243 3.796 26.599 1.00 78.81 445 ALA A CA 1
ATOM 3524 C C . ALA A 1 445 ? -41.454 5.077 26.212 1.00 78.81 445 ALA A C 1
ATOM 3526 O O . ALA A 1 445 ? -42.032 6.032 25.701 1.00 78.81 445 ALA A O 1
ATOM 3527 N N . GLY A 1 446 ? -40.130 5.094 26.410 1.00 82.12 446 GLY A N 1
ATOM 3528 C CA . GLY A 1 446 ? -39.286 6.255 26.101 1.00 82.12 446 GLY A CA 1
ATOM 3529 C C . GLY A 1 446 ? -39.178 7.306 27.215 1.00 82.12 446 GLY A C 1
ATOM 3530 O O . GLY A 1 446 ? -38.640 8.381 26.967 1.00 82.12 446 GLY A O 1
ATOM 3531 N N . SER A 1 447 ? -39.630 7.007 28.434 1.00 88.38 447 SER A N 1
ATOM 3532 C CA . SER A 1 447 ? -39.459 7.844 29.625 1.00 88.38 447 SER A CA 1
ATOM 3533 C C . SER A 1 447 ? -38.895 7.049 30.808 1.00 88.38 447 SER A C 1
ATOM 3535 O O . SER A 1 447 ? -38.853 5.816 30.801 1.00 88.38 447 SER A O 1
ATOM 3537 N N . LEU A 1 448 ? -38.428 7.774 31.828 1.00 92.19 448 LEU A N 1
ATOM 3538 C CA . LEU A 1 448 ? -38.163 7.227 33.157 1.00 92.19 448 LEU A CA 1
ATOM 3539 C C . LEU A 1 448 ? -39.323 7.595 34.086 1.00 92.19 448 LEU A C 1
ATOM 3541 O O . LEU A 1 448 ? -39.498 8.763 34.433 1.00 92.19 448 LEU A O 1
ATOM 3545 N N . ASN A 1 449 ? -40.094 6.592 34.498 1.00 91.56 449 ASN A N 1
ATOM 3546 C CA . ASN A 1 449 ? -41.256 6.750 35.368 1.00 91.56 449 ASN A CA 1
ATOM 3547 C C . ASN A 1 449 ? -40.869 6.402 36.808 1.00 91.56 449 ASN A C 1
ATOM 3549 O O . ASN A 1 449 ? -40.380 5.303 37.075 1.00 91.56 449 ASN A O 1
ATOM 3553 N N . LYS A 1 450 ? -41.073 7.336 37.742 1.00 92.50 450 LYS A N 1
ATOM 3554 C CA . LYS A 1 450 ? -40.774 7.125 39.164 1.00 92.50 450 LYS A CA 1
ATOM 3555 C C . LYS A 1 450 ? -41.744 6.096 39.750 1.00 92.50 450 LYS A C 1
ATOM 3557 O O . LYS A 1 450 ? -42.948 6.314 39.726 1.00 92.50 450 LYS A O 1
ATOM 3562 N N . LEU A 1 451 ? -41.211 4.994 40.270 1.00 93.06 451 LEU A N 1
ATOM 3563 C CA . LEU A 1 451 ? -41.978 3.924 40.910 1.00 93.06 451 LEU A CA 1
ATOM 3564 C C . LEU A 1 451 ? -42.265 4.243 42.374 1.00 93.06 451 LEU A C 1
ATOM 3566 O O . LEU A 1 451 ? -43.370 4.013 42.856 1.00 93.06 451 LEU A O 1
ATOM 3570 N N . PHE A 1 452 ? -41.255 4.740 43.083 1.00 93.19 452 PHE A N 1
ATOM 3571 C CA . PHE A 1 452 ? -41.360 5.141 44.479 1.00 93.19 452 PHE A CA 1
ATOM 3572 C C . PHE A 1 452 ? -40.272 6.147 44.833 1.00 93.19 452 PHE A C 1
ATOM 3574 O O . PHE A 1 452 ? -39.238 6.220 44.165 1.00 93.19 452 PHE A O 1
ATOM 3581 N N . GLU A 1 453 ? -40.530 6.896 45.897 1.00 93.25 453 GLU A N 1
ATOM 3582 C CA . GLU A 1 453 ? -39.593 7.784 46.572 1.00 93.25 453 GLU A CA 1
ATOM 3583 C C . GLU A 1 453 ? -39.918 7.743 48.063 1.00 93.25 453 GLU A C 1
ATOM 3585 O O . GLU A 1 453 ? -41.071 7.959 48.435 1.00 93.25 453 GLU A O 1
ATOM 3590 N N . LEU A 1 454 ? -38.940 7.401 48.896 1.00 92.50 454 LEU A N 1
ATOM 3591 C CA . LEU A 1 454 ? -39.131 7.261 50.339 1.00 92.50 454 LEU A CA 1
ATOM 3592 C C . LEU A 1 454 ? -37.830 7.528 51.103 1.00 92.50 454 LEU A C 1
ATOM 3594 O O . LEU A 1 454 ? -36.751 7.163 50.636 1.00 92.50 454 LEU A O 1
ATOM 3598 N N . GLU A 1 455 ? -37.936 8.132 52.286 1.00 93.50 455 GLU A N 1
ATOM 3599 C CA . GLU A 1 455 ? -36.854 8.201 53.277 1.00 93.50 455 GLU A CA 1
ATOM 3600 C C . GLU A 1 455 ? -37.020 7.016 54.233 1.00 93.50 455 GLU A C 1
ATOM 3602 O O . GLU A 1 455 ? -38.105 6.806 54.776 1.00 93.50 455 GLU A O 1
ATOM 3607 N N . ALA A 1 456 ? -35.981 6.196 54.401 1.00 93.62 456 ALA A N 1
ATOM 3608 C CA . ALA A 1 456 ? -36.040 4.991 55.230 1.00 93.62 456 ALA A CA 1
ATOM 3609 C C . ALA A 1 456 ? -34.654 4.545 55.705 1.00 93.62 456 ALA A C 1
ATOM 3611 O O . ALA A 1 456 ? -33.618 4.957 55.173 1.00 93.62 456 ALA A O 1
ATOM 3612 N N . ASP A 1 457 ? -34.632 3.647 56.687 1.00 91.94 457 ASP A N 1
ATOM 3613 C CA . ASP A 1 457 ? -33.389 3.028 57.151 1.00 91.94 457 ASP A CA 1
ATOM 3614 C C . ASP A 1 457 ? -32.911 1.898 56.226 1.00 91.94 457 ASP A C 1
ATOM 3616 O O . ASP A 1 457 ? -31.738 1.519 56.254 1.00 91.94 457 ASP A O 1
ATOM 3620 N N . GLY A 1 458 ? -33.803 1.411 55.363 1.00 90.88 458 GLY A N 1
ATOM 3621 C CA . GLY A 1 458 ? -33.550 0.407 54.337 1.00 90.88 458 GLY A CA 1
ATOM 3622 C C . GLY A 1 458 ? -34.850 -0.054 53.682 1.00 90.88 458 GLY A C 1
ATOM 3623 O O . GLY A 1 458 ? -35.942 0.226 54.176 1.00 90.88 458 GLY A O 1
ATOM 3624 N N . TYR A 1 459 ? -34.751 -0.788 52.576 1.00 93.81 459 TYR A N 1
ATOM 3625 C CA . TYR A 1 459 ? -35.898 -1.486 51.998 1.00 93.81 459 TYR A CA 1
ATOM 3626 C C . TYR A 1 459 ? -35.480 -2.813 51.360 1.00 93.81 459 TYR A C 1
ATOM 3628 O O . TYR A 1 459 ? -34.311 -3.036 51.035 1.00 93.81 459 TYR A O 1
ATOM 3636 N N . GLN A 1 460 ? -36.451 -3.700 51.164 1.00 92.50 460 GLN A N 1
ATOM 3637 C CA . GLN A 1 460 ? -36.292 -4.940 50.415 1.00 92.50 460 GLN A CA 1
ATOM 3638 C C . GLN A 1 460 ? -37.513 -5.189 49.536 1.00 92.50 460 GLN A C 1
ATOM 3640 O O . GLN A 1 460 ? -38.639 -4.925 49.938 1.00 92.50 460 GLN A O 1
ATOM 3645 N N . VAL A 1 461 ? -37.292 -5.752 48.350 1.00 91.69 461 VAL A N 1
ATOM 3646 C CA . VAL A 1 461 ? -38.374 -6.262 47.498 1.00 91.69 461 VAL A CA 1
ATOM 3647 C C . VAL A 1 461 ? -38.652 -7.720 47.879 1.00 91.69 461 VAL A C 1
ATOM 3649 O O . VAL A 1 461 ? -37.720 -8.545 47.867 1.00 91.69 461 VAL A O 1
ATOM 3652 N N . ASP A 1 462 ? -39.898 -8.028 48.244 1.00 85.38 462 ASP A N 1
ATOM 3653 C CA . ASP A 1 462 ? -40.352 -9.381 48.583 1.00 85.38 462 ASP A CA 1
ATOM 3654 C C . ASP A 1 462 ? -40.616 -10.244 47.330 1.00 85.38 462 ASP A C 1
ATOM 3656 O O . ASP A 1 462 ? -40.357 -9.829 46.199 1.00 85.38 462 ASP A O 1
ATOM 3660 N N . LYS A 1 463 ? -41.045 -11.500 47.523 1.00 80.44 463 LYS A N 1
ATOM 3661 C CA . LYS A 1 463 ? -41.273 -12.452 46.417 1.00 80.44 463 LYS A CA 1
ATOM 3662 C C . LYS A 1 463 ? -42.438 -12.047 45.511 1.00 80.44 463 LYS A C 1
ATOM 3664 O O . LYS A 1 463 ? -42.438 -12.427 44.344 1.00 80.44 463 LYS A O 1
ATOM 3669 N N . ASP A 1 464 ? -43.379 -11.278 46.046 1.00 82.25 464 ASP A N 1
ATOM 3670 C CA . ASP A 1 464 ? -44.575 -10.817 45.345 1.00 82.25 464 ASP A CA 1
ATOM 3671 C C . ASP A 1 464 ? -44.331 -9.470 44.643 1.00 82.25 464 ASP A C 1
ATOM 3673 O O . ASP A 1 464 ? -45.216 -8.939 43.975 1.00 82.25 464 ASP A O 1
ATOM 3677 N N . GLY A 1 465 ? -43.116 -8.921 44.766 1.00 84.88 465 GLY A N 1
ATOM 3678 C CA . GLY A 1 465 ? -42.731 -7.638 44.191 1.00 84.88 465 GLY A CA 1
ATOM 3679 C C . GLY A 1 465 ? -43.114 -6.438 45.054 1.00 84.88 465 GLY A C 1
ATOM 3680 O O . GLY A 1 465 ? -42.942 -5.314 44.601 1.00 84.88 465 GLY A O 1
ATOM 3681 N N . ASN A 1 466 ? -43.594 -6.640 46.283 1.00 90.81 466 ASN A N 1
ATOM 3682 C CA . ASN A 1 466 ? -43.913 -5.550 47.206 1.00 90.81 466 ASN A CA 1
ATOM 3683 C C . ASN A 1 466 ? -42.652 -5.049 47.915 1.00 90.81 466 ASN A C 1
ATOM 3685 O O . ASN A 1 466 ? -41.674 -5.785 48.074 1.00 90.81 466 ASN A O 1
ATOM 3689 N N . LEU A 1 467 ? -42.679 -3.803 48.386 1.00 92.81 467 LEU A N 1
ATOM 3690 C CA . LEU A 1 467 ? -41.579 -3.238 49.165 1.00 92.81 467 LEU A CA 1
ATOM 3691 C C . LEU A 1 467 ? -41.846 -3.443 50.651 1.00 92.81 467 LEU A C 1
ATOM 3693 O O . LEU A 1 467 ? -42.880 -3.025 51.165 1.00 92.81 467 LEU A O 1
ATOM 3697 N N . LEU A 1 468 ? -40.888 -4.042 51.346 1.00 91.25 468 LEU A N 1
ATOM 3698 C CA . LEU A 1 468 ? -40.787 -4.017 52.797 1.00 91.25 468 LEU A CA 1
ATOM 3699 C C . LEU A 1 468 ? -39.786 -2.928 53.180 1.00 91.25 468 LEU A C 1
ATOM 3701 O O . LEU A 1 468 ? -38.594 -3.056 52.902 1.00 91.25 468 LEU A O 1
ATOM 3705 N N . VAL A 1 469 ? -40.275 -1.854 53.783 1.00 92.31 469 VAL A N 1
ATOM 3706 C CA . VAL A 1 469 ? -39.516 -0.641 54.090 1.00 92.31 469 VAL A CA 1
ATOM 3707 C C . VAL A 1 469 ? -39.274 -0.570 55.591 1.00 92.31 469 VAL A C 1
ATOM 3709 O O . VAL A 1 469 ? -40.212 -0.685 56.376 1.00 92.31 469 VAL A O 1
ATOM 3712 N N . GLN A 1 470 ? -38.018 -0.400 55.988 1.00 90.69 470 GLN A N 1
ATOM 3713 C CA . GLN A 1 470 ? -37.594 -0.369 57.383 1.00 90.69 470 GLN A CA 1
ATOM 3714 C C . GLN A 1 470 ? -37.612 1.065 57.896 1.00 90.69 470 GLN A C 1
ATOM 3716 O O . GLN A 1 470 ? -36.877 1.906 57.373 1.00 90.69 470 GLN A O 1
ATOM 3721 N N . ASN A 1 471 ? -38.421 1.325 58.923 1.00 88.56 471 ASN A N 1
ATOM 3722 C CA . ASN A 1 471 ? -38.545 2.632 59.561 1.00 88.56 471 ASN A CA 1
ATOM 3723 C C . ASN A 1 471 ? -38.710 3.777 58.534 1.00 88.56 471 ASN A C 1
ATOM 3725 O O . ASN A 1 471 ? -37.850 4.655 58.453 1.00 88.56 471 ASN A O 1
ATOM 3729 N N . PRO A 1 472 ? -39.755 3.770 57.685 1.00 92.31 472 PRO A N 1
ATOM 3730 C CA . PRO A 1 472 ? -39.994 4.864 56.747 1.00 92.31 472 PRO A CA 1
ATOM 3731 C C . PRO A 1 472 ? -40.267 6.188 57.470 1.00 92.31 472 PRO A C 1
ATOM 3733 O O . PRO A 1 472 ? -40.745 6.223 58.607 1.00 92.31 472 PRO A O 1
ATOM 3736 N N . GLU A 1 473 ? -39.997 7.303 56.803 1.00 89.56 473 GLU A N 1
ATOM 3737 C CA . GLU A 1 473 ? -40.600 8.587 57.149 1.00 89.56 473 GLU A CA 1
ATOM 3738 C C . GLU A 1 473 ? -42.083 8.589 56.742 1.00 89.56 473 GLU A C 1
ATOM 3740 O O . GLU A 1 473 ? -42.430 8.296 55.597 1.00 89.56 473 GLU A O 1
ATOM 3745 N N . GLY A 1 474 ? -42.974 8.910 57.687 1.00 86.75 474 GLY A N 1
ATOM 3746 C CA . GLY A 1 474 ? -44.423 8.903 57.467 1.00 86.75 474 GLY A CA 1
ATOM 3747 C C . GLY A 1 474 ? -45.098 7.597 57.924 1.00 86.75 474 GLY A C 1
ATOM 3748 O O . GLY A 1 474 ? -44.770 7.095 59.006 1.00 86.75 474 GLY A O 1
ATOM 3749 N N . PRO A 1 475 ? -46.088 7.063 57.178 1.00 77.69 475 PRO A N 1
ATOM 3750 C CA . PRO A 1 475 ? -46.817 5.851 57.562 1.00 77.69 475 PRO A CA 1
ATOM 3751 C C . PRO A 1 475 ? -45.891 4.654 57.829 1.00 77.69 475 PRO A C 1
ATOM 3753 O O . PRO A 1 475 ? -45.130 4.245 56.957 1.00 77.69 475 PRO A O 1
ATOM 3756 N N . GLY A 1 476 ? -45.970 4.091 59.040 1.00 77.25 476 GLY A N 1
ATOM 3757 C CA . GLY A 1 476 ? -45.103 2.995 59.488 1.00 77.25 476 GLY A CA 1
ATOM 3758 C C . GLY A 1 476 ? -43.786 3.421 60.146 1.00 77.25 476 GLY A C 1
ATOM 3759 O O . GLY A 1 476 ? -42.908 2.580 60.310 1.00 77.25 476 GLY A O 1
ATOM 3760 N N . THR A 1 477 ? -43.649 4.694 60.539 1.00 85.44 477 THR A N 1
ATOM 3761 C CA . THR A 1 477 ? -42.528 5.190 61.367 1.00 85.44 477 THR A CA 1
ATOM 3762 C C . THR A 1 477 ? -42.268 4.278 62.575 1.00 85.44 477 THR A C 1
ATOM 3764 O O . THR A 1 477 ? -43.208 3.785 63.199 1.00 85.44 477 THR A O 1
ATOM 3767 N N . ASP A 1 478 ? -40.987 4.056 62.881 1.00 80.88 478 ASP A N 1
ATOM 3768 C CA . ASP A 1 478 ? -40.459 3.176 63.934 1.00 80.88 478 ASP A CA 1
ATOM 3769 C C . ASP A 1 478 ? -40.776 1.676 63.763 1.00 80.88 478 ASP A C 1
ATOM 3771 O O . ASP A 1 478 ? -40.452 0.873 64.638 1.00 80.88 478 ASP A O 1
ATOM 3775 N N . GLN A 1 479 ? -41.370 1.264 62.634 1.00 84.31 479 GLN A N 1
ATOM 3776 C CA . GLN A 1 479 ? -41.684 -0.135 62.321 1.00 84.31 479 GLN A CA 1
ATOM 3777 C C . GLN A 1 479 ? -41.323 -0.503 60.871 1.00 84.31 479 GLN A C 1
ATOM 3779 O O . GLN A 1 479 ? -40.871 0.327 60.082 1.00 84.31 479 GLN A O 1
ATOM 3784 N N . ASN A 1 480 ? -41.513 -1.774 60.505 1.00 84.75 480 ASN A N 1
ATOM 3785 C CA . ASN A 1 480 ? -41.454 -2.208 59.112 1.00 84.75 480 ASN A CA 1
ATOM 3786 C C . ASN A 1 480 ? -42.819 -1.985 58.444 1.00 84.75 480 ASN A C 1
ATOM 3788 O O . ASN A 1 480 ? -43.855 -2.390 58.971 1.00 84.75 480 ASN A O 1
ATOM 3792 N N . ALA A 1 481 ? -42.825 -1.382 57.261 1.00 89.75 481 ALA A N 1
ATOM 3793 C CA . ALA A 1 481 ? -44.031 -1.077 56.499 1.00 89.75 481 ALA A CA 1
ATOM 3794 C C . ALA A 1 481 ? -44.022 -1.781 55.143 1.00 89.75 481 ALA A C 1
ATOM 3796 O O . ALA A 1 481 ? -42.979 -1.899 54.497 1.00 89.75 481 ALA A O 1
ATOM 3797 N N . ARG A 1 482 ? -45.192 -2.230 54.689 1.00 91.00 482 ARG A N 1
ATOM 3798 C CA . ARG A 1 482 ? -45.376 -2.804 53.356 1.00 91.00 482 ARG A CA 1
ATOM 3799 C C . ARG A 1 482 ? -45.965 -1.766 52.406 1.00 91.00 482 ARG A C 1
ATOM 3801 O O . ARG A 1 482 ? -46.994 -1.160 52.704 1.00 91.00 482 ARG A O 1
ATOM 3808 N N . TYR A 1 483 ? -45.341 -1.629 51.239 1.00 92.88 483 TYR A N 1
ATOM 3809 C CA . TYR A 1 483 ? -45.839 -0.832 50.124 1.00 92.88 483 TYR A CA 1
ATOM 3810 C C . TYR A 1 483 ? -46.127 -1.735 48.925 1.00 92.88 483 TYR A C 1
ATOM 3812 O O . TYR A 1 483 ? -45.302 -2.581 48.564 1.00 92.88 483 TYR A O 1
ATOM 3820 N N . VAL A 1 484 ? -47.279 -1.535 48.290 1.00 92.06 484 VAL A N 1
ATOM 3821 C CA . VAL A 1 484 ? -47.780 -2.364 47.185 1.00 92.06 484 VAL A CA 1
ATOM 3822 C C . VAL A 1 484 ? -47.888 -1.544 45.910 1.00 92.06 484 VAL A C 1
ATOM 3824 O O . VAL A 1 484 ? -48.211 -0.358 45.940 1.00 92.06 484 VAL A O 1
ATOM 3827 N N . TRP A 1 485 ? -47.606 -2.184 44.778 1.00 89.31 485 TRP A N 1
ATOM 3828 C CA . TRP A 1 485 ? -47.739 -1.581 43.457 1.00 89.31 485 TRP A CA 1
ATOM 3829 C C . TRP A 1 485 ? -49.215 -1.366 43.081 1.00 89.31 485 TRP A C 1
ATOM 3831 O O . TRP A 1 485 ? -49.969 -2.330 42.955 1.00 89.31 485 TRP A O 1
ATOM 3841 N N . THR A 1 486 ? -49.622 -0.118 42.833 1.00 87.62 486 THR A N 1
ATOM 3842 C CA . THR A 1 486 ? -51.012 0.255 42.479 1.00 87.62 486 THR A CA 1
ATOM 3843 C C . THR A 1 486 ? -51.265 0.363 40.972 1.00 87.62 486 THR A C 1
ATOM 3845 O O . THR A 1 486 ? -52.362 0.705 40.539 1.00 87.62 486 THR A O 1
ATOM 3848 N N . GLY A 1 487 ? -50.263 0.052 40.144 1.00 80.56 487 GLY A N 1
ATOM 3849 C CA . GLY A 1 487 ? -50.311 0.212 38.686 1.00 80.56 487 GLY A CA 1
ATOM 3850 C C . GLY A 1 487 ? -49.488 1.396 38.175 1.00 80.56 487 GLY A C 1
ATOM 3851 O O . GLY A 1 487 ? -49.012 1.341 37.043 1.00 80.56 487 GLY A O 1
ATOM 3852 N N . SER A 1 488 ? -49.259 2.412 39.013 1.00 82.75 488 SER A N 1
ATOM 3853 C CA . SER A 1 488 ? -48.440 3.593 38.692 1.00 82.75 488 SER A CA 1
ATOM 3854 C C . SER A 1 488 ? -47.289 3.838 39.667 1.00 82.75 488 SER A C 1
ATOM 3856 O O . SER A 1 488 ? -46.233 4.305 39.247 1.00 82.75 488 SER A O 1
ATOM 3858 N N . SER A 1 489 ? -47.478 3.525 40.949 1.00 89.19 489 SER A N 1
ATOM 3859 C CA . SER A 1 489 ? -46.504 3.760 42.018 1.00 89.19 489 SER A CA 1
ATOM 3860 C C . SER A 1 489 ? -46.639 2.719 43.127 1.00 89.19 489 SER A C 1
ATOM 3862 O O . SER A 1 489 ? -47.620 1.979 43.179 1.00 89.19 489 SER A O 1
ATOM 3864 N N . TYR A 1 490 ? -45.647 2.642 44.012 1.00 92.19 490 TYR A N 1
ATOM 3865 C CA . TYR A 1 490 ? -45.795 1.924 45.277 1.00 92.19 490 TYR A CA 1
ATOM 3866 C C . TYR A 1 490 ? -46.437 2.824 46.326 1.00 92.19 490 TYR A C 1
ATOM 3868 O O . TYR A 1 490 ? -45.963 3.935 46.566 1.00 92.19 490 TYR A O 1
ATOM 3876 N N . GLU A 1 491 ? -47.478 2.323 46.979 1.00 91.25 491 GLU A N 1
ATOM 3877 C CA . GLU A 1 491 ? -48.213 3.038 48.023 1.00 91.25 491 GLU A CA 1
ATOM 3878 C C . GLU A 1 491 ? -48.246 2.222 49.312 1.00 91.25 491 GLU A C 1
ATOM 3880 O O . GLU A 1 491 ? -48.263 0.990 49.280 1.00 91.25 491 GLU A O 1
ATOM 3885 N N . TYR A 1 492 ? -48.230 2.918 50.451 1.00 90.12 492 TYR A N 1
ATOM 3886 C CA . TYR A 1 492 ? -48.305 2.295 51.769 1.00 90.12 492 TYR A CA 1
ATOM 3887 C C . TYR A 1 492 ? -49.608 1.498 51.910 1.00 90.12 492 TYR A C 1
ATOM 3889 O O . TYR A 1 492 ? -50.684 2.006 51.595 1.00 90.12 492 TYR A O 1
ATOM 3897 N N . GLN A 1 493 ? -49.508 0.276 52.431 1.00 88.62 493 GLN A N 1
ATOM 3898 C CA . GLN A 1 493 ? -50.661 -0.579 52.697 1.00 88.62 493 GLN A CA 1
ATOM 3899 C C . GLN A 1 493 ? -50.834 -0.851 54.193 1.00 88.62 493 GLN A C 1
ATOM 3901 O O . GLN A 1 493 ? -51.893 -0.570 54.752 1.00 88.62 493 GLN A O 1
ATOM 3906 N N . GLU A 1 494 ? -49.808 -1.401 54.844 1.00 83.69 494 GLU A N 1
ATOM 3907 C CA . GLU A 1 494 ? -49.897 -1.879 56.225 1.00 83.69 494 GLU A CA 1
ATOM 3908 C C . GLU A 1 494 ? -48.549 -1.826 56.955 1.00 83.69 494 GLU A C 1
ATOM 3910 O O . GLU A 1 494 ? -47.478 -1.870 56.342 1.00 83.69 494 GLU A O 1
ATOM 3915 N N . ILE A 1 495 ? -48.609 -1.778 58.287 1.00 79.75 495 ILE A N 1
ATOM 3916 C CA . ILE A 1 495 ? -47.470 -2.077 59.154 1.00 79.75 495 ILE A CA 1
ATOM 3917 C C . ILE A 1 495 ? -47.314 -3.595 59.199 1.00 79.75 495 ILE A C 1
ATOM 3919 O O . ILE A 1 495 ? -48.259 -4.314 59.520 1.00 79.75 495 ILE A O 1
ATOM 3923 N N . LYS A 1 496 ? -46.107 -4.081 58.920 1.00 68.38 496 LYS A N 1
ATOM 3924 C CA . LYS A 1 496 ? -45.747 -5.484 59.089 1.00 68.38 496 LYS A CA 1
ATOM 3925 C C . LYS A 1 496 ? -44.960 -5.611 60.386 1.00 68.38 496 LYS A C 1
ATOM 3927 O O . LYS A 1 496 ? -43.744 -5.432 60.390 1.00 68.38 496 LYS A O 1
ATOM 3932 N N . SER A 1 497 ? -45.649 -5.893 61.488 1.00 56.66 497 SER A N 1
ATOM 3933 C CA . SER A 1 497 ? -44.976 -6.200 62.750 1.00 56.66 497 SER A CA 1
ATOM 3934 C C . SER A 1 497 ? -44.058 -7.406 62.537 1.00 56.66 497 SER A C 1
ATOM 3936 O O . SER A 1 497 ? -44.490 -8.432 62.006 1.00 56.66 497 SER A O 1
ATOM 3938 N N . GLU A 1 498 ? -42.781 -7.285 62.903 1.00 55.88 498 GLU A N 1
ATOM 3939 C CA . GLU A 1 498 ? -41.948 -8.470 63.090 1.00 55.88 498 GLU A CA 1
ATOM 3940 C C . GLU A 1 498 ? -42.641 -9.313 64.162 1.00 55.88 498 GLU A C 1
ATOM 3942 O O . GLU A 1 498 ? -42.863 -8.839 65.276 1.00 55.88 498 GLU A O 1
ATOM 3947 N N . SER A 1 499 ? -43.061 -10.532 63.809 1.00 57.12 499 SER A N 1
ATOM 3948 C CA . SER A 1 499 ? -43.443 -11.512 64.821 1.00 57.12 499 SER A CA 1
ATOM 3949 C C . SER A 1 499 ? -42.257 -11.622 65.772 1.00 57.12 499 SER A C 1
ATOM 3951 O O . SER A 1 499 ? -41.155 -11.949 65.337 1.00 57.12 499 SER A O 1
ATOM 3953 N N . GLU A 1 500 ? -42.460 -11.339 67.058 1.00 65.06 500 GLU A N 1
ATOM 3954 C CA . GLU A 1 500 ? -41.417 -11.511 68.079 1.00 65.06 500 GLU A CA 1
ATOM 3955 C C . GLU A 1 500 ? -41.008 -12.989 68.253 1.00 65.06 500 GLU A C 1
ATOM 3957 O O . GLU A 1 500 ? -40.104 -13.289 69.032 1.00 65.06 500 GLU A O 1
ATOM 3962 N N . TYR A 1 501 ? -41.679 -13.895 67.533 1.00 77.25 501 TYR A N 1
ATOM 3963 C CA . TYR A 1 501 ? -41.461 -15.330 67.512 1.00 77.25 501 TYR A CA 1
ATOM 3964 C C . TYR A 1 501 ? -40.949 -15.785 66.145 1.00 77.25 501 TYR A C 1
ATOM 3966 O O . TYR A 1 501 ? -41.569 -15.488 65.117 1.00 77.25 501 TYR A O 1
ATOM 3974 N N . ALA A 1 502 ? -39.861 -16.555 66.144 1.00 80.56 502 ALA A N 1
ATOM 3975 C CA . ALA A 1 502 ? -39.405 -17.287 64.969 1.00 80.56 502 ALA A CA 1
ATOM 3976 C C . ALA A 1 502 ? -40.335 -18.479 64.691 1.00 80.56 502 ALA A C 1
ATOM 3978 O O . ALA A 1 502 ? -40.598 -19.278 65.589 1.00 80.56 502 ALA A O 1
ATOM 3979 N N . ASP A 1 503 ? -40.825 -18.599 63.457 1.00 84.00 503 ASP A N 1
ATOM 3980 C CA . ASP A 1 503 ? -41.623 -19.749 63.026 1.00 84.00 503 ASP A CA 1
ATOM 3981 C C . ASP A 1 503 ? -40.717 -20.963 62.816 1.00 84.00 503 ASP A C 1
ATOM 3983 O O . ASP A 1 503 ? -39.833 -20.926 61.958 1.00 84.00 503 ASP A O 1
ATOM 3987 N N . ILE A 1 504 ? -40.948 -22.026 63.583 1.00 88.38 504 ILE A N 1
ATOM 3988 C CA . ILE A 1 504 ? -40.172 -23.270 63.522 1.00 88.38 504 ILE A CA 1
ATOM 3989 C C . ILE A 1 504 ? -41.097 -24.472 63.339 1.00 88.38 504 ILE A C 1
ATOM 3991 O O . ILE A 1 504 ? -42.289 -24.425 63.671 1.00 88.38 504 ILE A O 1
ATOM 3995 N N . ALA A 1 505 ? -40.551 -25.578 62.843 1.00 87.38 505 ALA A N 1
ATOM 3996 C CA . ALA A 1 505 ? -41.244 -26.856 62.931 1.00 87.38 505 ALA A CA 1
ATOM 3997 C C . ALA A 1 505 ? -41.135 -27.416 64.365 1.00 87.38 505 ALA A C 1
ATOM 3999 O O . ALA A 1 505 ? -40.168 -27.151 65.080 1.00 87.38 505 ALA A O 1
ATOM 4000 N N . VAL A 1 506 ? -42.143 -28.165 64.832 1.00 88.44 506 VAL A N 1
ATOM 4001 C CA . VAL A 1 506 ? -42.171 -28.651 66.228 1.00 88.44 506 VAL A CA 1
ATOM 4002 C C . VAL A 1 506 ? -40.955 -29.523 66.560 1.00 88.44 506 VAL A C 1
ATOM 4004 O O . VAL A 1 506 ? -40.429 -29.439 67.660 1.00 88.44 506 VAL A O 1
ATOM 4007 N N . ASP A 1 507 ? -40.460 -30.308 65.607 1.00 89.00 507 ASP A N 1
ATOM 4008 C CA . ASP A 1 507 ? -39.270 -31.162 65.711 1.00 89.00 507 ASP A CA 1
ATOM 4009 C C . ASP A 1 507 ? -37.948 -30.385 65.829 1.00 89.00 507 ASP A C 1
ATOM 4011 O O . ASP A 1 507 ? -36.959 -30.921 66.334 1.00 89.00 507 ASP A O 1
ATOM 4015 N N . GLU A 1 508 ? -37.935 -29.109 65.448 1.00 89.38 508 GLU A N 1
ATOM 4016 C CA . GLU A 1 508 ? -36.788 -28.213 65.614 1.00 89.38 508 GLU A CA 1
ATOM 4017 C C . GLU A 1 508 ? -36.735 -27.591 67.019 1.00 89.38 508 GLU A C 1
ATOM 4019 O O . GLU A 1 508 ? -35.701 -27.052 67.406 1.00 89.38 508 GLU A O 1
ATOM 4024 N N . LEU A 1 509 ? -37.794 -27.717 67.832 1.00 89.81 509 LEU A N 1
ATOM 4025 C CA . LEU A 1 509 ? -37.945 -27.020 69.118 1.00 89.81 509 LEU A CA 1
ATOM 4026 C C . LEU A 1 509 ? -36.737 -27.158 70.055 1.00 89.81 509 LEU A C 1
ATOM 4028 O O . LEU A 1 509 ? -36.313 -26.177 70.663 1.00 89.81 509 LEU A O 1
ATOM 4032 N N . LEU A 1 510 ? -36.149 -28.353 70.156 1.00 89.75 510 LEU A N 1
ATOM 4033 C CA . LEU A 1 510 ? -35.006 -28.610 71.044 1.00 89.75 510 LEU A CA 1
ATOM 4034 C C . LEU A 1 510 ? -33.723 -27.871 70.628 1.00 89.75 510 LEU A C 1
ATOM 4036 O O . LEU A 1 510 ? -32.797 -27.766 71.430 1.00 89.75 510 LEU A O 1
ATOM 4040 N N . GLN A 1 511 ? -33.659 -27.365 69.396 1.00 89.38 511 GLN A N 1
ATOM 4041 C CA . GLN A 1 511 ? -32.523 -26.609 68.864 1.00 89.38 511 GLN A CA 1
ATOM 4042 C C . GLN A 1 511 ? -32.625 -25.107 69.179 1.00 89.38 511 GLN A C 1
ATOM 4044 O O . GLN A 1 511 ? -31.627 -24.402 69.065 1.00 89.38 511 GLN A O 1
ATOM 4049 N N . HIS A 1 512 ? -33.792 -24.635 69.633 1.00 88.25 512 HIS A N 1
ATOM 4050 C CA . HIS A 1 512 ? -34.112 -23.223 69.872 1.00 88.25 512 HIS A CA 1
ATOM 4051 C C . HIS A 1 512 ? -34.290 -22.904 71.370 1.00 88.25 512 HIS A C 1
ATOM 4053 O O . HIS A 1 512 ? -35.222 -22.212 71.790 1.00 88.25 512 HIS A O 1
ATOM 4059 N N . GLN A 1 513 ? -33.410 -23.442 72.221 1.00 86.75 513 GLN A N 1
ATOM 4060 C CA . GLN A 1 513 ? -33.499 -23.251 73.671 1.00 86.75 513 GLN A CA 1
ATOM 4061 C C . GLN A 1 513 ? -33.277 -21.781 74.065 1.00 86.75 513 GLN A C 1
ATOM 4063 O O . GLN A 1 513 ? -32.259 -21.183 73.725 1.00 86.75 513 GLN A O 1
ATOM 4068 N N . GLY A 1 514 ? -34.217 -21.200 74.820 1.00 81.12 514 GLY A N 1
ATOM 4069 C CA . GLY A 1 514 ? -34.168 -19.788 75.221 1.00 81.12 514 GLY A CA 1
ATOM 4070 C C . GLY A 1 514 ? -34.576 -18.780 74.136 1.00 81.12 514 GLY A C 1
ATOM 4071 O O . GLY A 1 514 ? -34.632 -17.584 74.423 1.00 81.12 514 GLY A O 1
ATOM 4072 N N . GLU A 1 515 ? -34.902 -19.230 72.921 1.00 86.75 515 GLU A N 1
ATOM 4073 C CA . GLU A 1 515 ? -35.403 -18.369 71.846 1.00 86.75 515 GLU A CA 1
ATOM 4074 C C . GLU A 1 515 ? -36.931 -18.208 71.926 1.00 86.75 515 GLU A C 1
ATOM 4076 O O . GLU A 1 515 ? -37.656 -19.100 72.375 1.00 86.75 515 GLU A O 1
ATOM 4081 N N . LYS A 1 516 ? -37.444 -17.050 71.490 1.00 89.44 516 LYS A N 1
ATOM 4082 C CA . LYS A 1 516 ? -38.883 -16.854 71.282 1.00 89.44 516 LYS A CA 1
ATOM 4083 C C . LYS A 1 516 ? -39.274 -17.509 69.962 1.00 89.44 516 LYS A C 1
ATOM 4085 O O . LYS A 1 516 ? -38.881 -17.033 68.897 1.00 89.44 516 LYS A O 1
ATOM 4090 N N . VAL A 1 517 ? -40.057 -18.578 70.028 1.00 90.88 517 VAL A N 1
ATOM 4091 C CA . VAL A 1 517 ? -40.455 -19.367 68.855 1.00 90.88 517 VAL A CA 1
ATOM 4092 C C . VAL A 1 517 ? -41.962 -19.584 68.802 1.00 90.88 517 VAL A C 1
ATOM 4094 O O . VAL A 1 517 ? -42.644 -19.534 69.829 1.00 90.88 517 VAL A O 1
ATOM 4097 N N . ARG A 1 518 ? -42.480 -19.812 67.596 1.00 91.69 518 ARG A N 1
ATOM 4098 C CA . ARG A 1 518 ? -43.868 -20.173 67.308 1.00 91.69 518 ARG A CA 1
ATOM 4099 C C . ARG A 1 518 ? -43.878 -21.442 66.471 1.00 91.69 518 ARG A C 1
ATOM 4101 O O . ARG A 1 518 ? -43.165 -21.541 65.478 1.00 91.69 518 ARG A O 1
ATOM 4108 N N . PHE A 1 519 ? -44.691 -22.408 66.873 1.00 91.94 519 PHE A N 1
ATOM 4109 C CA . PHE A 1 519 ? -44.863 -23.655 66.136 1.00 91.94 519 PHE A CA 1
ATOM 4110 C C . PHE A 1 519 ? -46.271 -24.210 66.329 1.00 91.94 519 PHE A C 1
ATOM 4112 O O . PHE A 1 519 ? -46.937 -23.958 67.336 1.00 91.94 519 PHE A O 1
ATOM 4119 N N . THR A 1 520 ? -46.717 -25.003 65.359 1.00 91.94 520 THR A N 1
ATOM 4120 C CA . THR A 1 520 ? -47.967 -25.760 65.452 1.00 91.94 520 THR A CA 1
ATOM 4121 C C . THR A 1 520 ? -47.670 -27.171 65.947 1.00 91.94 520 THR A C 1
ATOM 4123 O O . THR A 1 520 ? -46.818 -27.863 65.392 1.00 91.94 520 THR A O 1
ATOM 4126 N N . CYS A 1 521 ? -48.383 -27.623 66.977 1.00 91.38 521 CYS A N 1
ATOM 4127 C CA . CYS A 1 521 ? -48.232 -28.958 67.554 1.00 91.38 521 CYS A CA 1
ATOM 4128 C C . CYS A 1 521 ? -49.591 -29.619 67.812 1.00 91.38 521 CYS A C 1
ATOM 4130 O O . CYS A 1 521 ? -50.634 -28.970 67.762 1.00 91.38 521 CYS A O 1
ATOM 4132 N N . SER A 1 522 ? -49.584 -30.929 68.066 1.00 93.31 522 SER A N 1
ATOM 4133 C CA . SER A 1 522 ? -50.787 -31.680 68.436 1.00 93.31 522 SER A CA 1
ATOM 4134 C C . SER A 1 522 ? -50.725 -32.063 69.909 1.00 93.31 522 SER A C 1
ATOM 4136 O O . SER A 1 522 ? -49.856 -32.841 70.304 1.00 93.31 522 SER A O 1
ATOM 4138 N N . ILE A 1 523 ? -51.655 -31.550 70.714 1.00 93.00 523 ILE A N 1
ATOM 4139 C CA . ILE A 1 523 ? -51.830 -31.947 72.113 1.00 93.00 523 ILE A CA 1
ATOM 4140 C C . ILE A 1 523 ? -52.514 -33.311 72.141 1.00 93.00 523 ILE A C 1
ATOM 4142 O O . ILE A 1 523 ? -53.661 -33.450 71.714 1.00 93.00 523 ILE A O 1
ATOM 4146 N N . VAL A 1 524 ? -51.803 -34.317 72.646 1.00 91.38 524 VAL A N 1
ATOM 4147 C CA . VAL A 1 524 ? -52.253 -35.718 72.657 1.00 91.38 524 VAL A CA 1
ATOM 4148 C C . VAL A 1 524 ? -52.863 -36.143 73.991 1.00 91.38 524 VAL A C 1
ATOM 4150 O O . VAL A 1 524 ? -53.643 -37.090 74.031 1.00 91.38 524 VAL A O 1
ATOM 4153 N N . SER A 1 525 ? -52.516 -35.462 75.085 1.00 86.88 525 SER A N 1
ATOM 4154 C CA . SER A 1 525 ? -53.008 -35.775 76.429 1.00 86.88 525 SER A CA 1
ATOM 4155 C C . SER A 1 525 ? -52.938 -34.548 77.332 1.00 86.88 525 SER A C 1
ATOM 4157 O O . SER A 1 525 ? -52.049 -33.714 77.182 1.00 86.88 525 SER A O 1
ATOM 4159 N N . ILE A 1 526 ? -53.844 -34.462 78.305 1.00 86.38 526 ILE A N 1
ATOM 4160 C CA . ILE A 1 526 ? -53.803 -33.477 79.391 1.00 86.38 526 ILE A CA 1
ATOM 4161 C C . ILE A 1 526 ? -53.475 -34.235 80.677 1.00 86.38 526 ILE A C 1
ATOM 4163 O O . ILE A 1 526 ? -54.181 -35.177 81.030 1.00 86.38 526 ILE A O 1
ATOM 4167 N N . THR A 1 527 ? -52.383 -33.864 81.339 1.00 83.81 527 THR A N 1
ATOM 4168 C CA . THR A 1 527 ? -51.933 -34.463 82.607 1.00 83.81 527 THR A CA 1
ATOM 4169 C C . THR A 1 527 ? -52.054 -33.461 83.750 1.00 83.81 527 THR A C 1
ATOM 4171 O O . THR A 1 527 ? -52.226 -32.268 83.501 1.00 83.81 527 THR A O 1
ATOM 4174 N N . ASP A 1 528 ? -51.893 -33.917 84.995 1.00 80.81 528 ASP A N 1
ATOM 4175 C CA . ASP A 1 528 ? -51.884 -33.035 86.173 1.00 80.81 528 ASP A CA 1
ATOM 4176 C C . ASP A 1 528 ? -50.749 -31.990 86.128 1.00 80.81 528 ASP A C 1
ATOM 4178 O O . ASP A 1 528 ? -50.865 -30.920 86.721 1.00 80.81 528 ASP A O 1
ATOM 4182 N N . SER A 1 529 ? -49.665 -32.274 85.396 1.00 79.31 529 SER A N 1
ATOM 4183 C CA . SER A 1 529 ? -48.535 -31.357 85.184 1.00 79.31 529 SER A CA 1
ATOM 4184 C C . SER A 1 529 ? -48.749 -30.381 84.019 1.00 79.31 529 SER A C 1
ATOM 4186 O O . SER A 1 529 ? -47.989 -29.422 83.886 1.00 79.31 529 SER A O 1
ATOM 4188 N N . GLY A 1 530 ? -49.764 -30.616 83.178 1.00 86.56 530 GLY A N 1
ATOM 4189 C CA . GLY A 1 530 ? -50.111 -29.799 82.015 1.00 86.56 530 GLY A CA 1
ATOM 4190 C C . GLY A 1 530 ? -50.397 -30.601 80.729 1.00 86.56 530 GLY A C 1
ATOM 4191 O O . GLY A 1 530 ? -50.309 -31.836 80.711 1.00 86.56 530 GLY A O 1
ATOM 4192 N N . PRO A 1 531 ? -50.775 -29.910 79.638 1.00 91.38 531 PRO A N 1
ATOM 4193 C CA . PRO A 1 531 ? -50.919 -30.480 78.299 1.00 91.38 531 PRO A CA 1
ATOM 4194 C C . PRO A 1 531 ? -49.602 -31.017 77.735 1.00 91.38 531 PRO A C 1
ATOM 4196 O O . PRO A 1 531 ? -48.576 -30.339 77.762 1.00 91.38 531 PRO A O 1
ATOM 4199 N N . LEU A 1 532 ? -49.653 -32.212 77.155 1.00 92.12 532 LEU A N 1
ATOM 4200 C CA . LEU A 1 532 ? -48.540 -32.833 76.449 1.00 92.12 532 LEU A CA 1
ATOM 4201 C C . LEU A 1 532 ? -48.763 -32.740 74.945 1.00 92.12 532 LEU A C 1
ATOM 4203 O O . LEU A 1 532 ? -49.730 -33.302 74.417 1.00 92.12 532 LEU A O 1
ATOM 4207 N N . ALA A 1 533 ? -47.853 -32.057 74.261 1.00 92.38 533 ALA A N 1
ATOM 4208 C CA . ALA A 1 533 ? -47.828 -31.979 72.810 1.00 92.38 533 ALA A CA 1
ATOM 4209 C C . ALA A 1 533 ? -46.815 -32.962 72.221 1.00 92.38 533 ALA A C 1
ATOM 4211 O O . ALA A 1 533 ? -45.761 -33.218 72.802 1.00 92.38 533 ALA A O 1
ATOM 4212 N N . GLN A 1 534 ? -47.150 -33.532 71.067 1.00 91.88 534 GLN A N 1
ATOM 4213 C CA . GLN A 1 534 ? -46.270 -34.449 70.355 1.00 91.88 534 GLN A CA 1
ATOM 4214 C C . GLN A 1 534 ? -45.041 -33.712 69.804 1.00 91.88 534 GLN A C 1
ATOM 4216 O O . GLN A 1 534 ? -45.174 -32.701 69.115 1.00 91.88 534 GLN A O 1
ATOM 4221 N N . LEU A 1 535 ? -43.860 -34.264 70.082 1.00 88.88 535 LEU A N 1
ATOM 4222 C CA . LEU A 1 535 ? -42.552 -33.789 69.638 1.00 88.88 535 LEU A CA 1
ATOM 4223 C C . LEU A 1 535 ? -41.785 -34.973 69.026 1.00 88.88 535 LEU A C 1
ATOM 4225 O O . LEU A 1 535 ? -41.071 -35.691 69.726 1.00 88.88 535 LEU A O 1
ATOM 4229 N N . GLY A 1 536 ? -41.968 -35.218 67.725 1.00 82.06 536 GLY A N 1
ATOM 4230 C CA . GLY A 1 536 ? -41.427 -36.411 67.059 1.00 82.06 536 GLY A CA 1
ATOM 4231 C C . GLY A 1 536 ? -41.936 -37.710 67.704 1.00 82.06 536 GLY A C 1
ATOM 4232 O O . GLY A 1 536 ? -43.148 -37.919 67.795 1.00 82.06 536 GLY A O 1
ATOM 4233 N N . ASP A 1 537 ? -41.003 -38.542 68.181 1.00 82.56 537 ASP A N 1
ATOM 4234 C CA . ASP A 1 537 ? -41.269 -39.783 68.936 1.00 82.56 537 ASP A CA 1
ATOM 4235 C C . ASP A 1 537 ? -41.385 -39.560 70.464 1.00 82.56 537 ASP A C 1
ATOM 4237 O O . ASP A 1 537 ? -41.476 -40.516 71.234 1.00 82.56 537 ASP A O 1
ATOM 4241 N N . SER A 1 538 ? -41.352 -38.303 70.920 1.00 87.12 538 SER A N 1
ATOM 4242 C CA . SER A 1 538 ? -41.421 -37.897 72.329 1.00 87.12 538 SER A CA 1
ATOM 4243 C C . SER A 1 538 ? -42.524 -36.850 72.556 1.00 87.12 538 SER A C 1
ATOM 4245 O O . SER A 1 538 ? -43.363 -36.593 71.687 1.00 87.12 538 SER A O 1
ATOM 4247 N N . TYR A 1 539 ? -42.538 -36.242 73.741 1.00 91.50 539 TYR A N 1
ATOM 4248 C CA . TYR A 1 539 ? -43.498 -35.220 74.144 1.00 91.50 539 TYR A CA 1
ATOM 4249 C C . TYR A 1 539 ? -42.801 -33.965 74.666 1.00 91.50 539 TYR A C 1
ATOM 4251 O O . TYR A 1 539 ? -41.697 -34.029 75.204 1.00 91.50 539 TYR A O 1
ATOM 4259 N N . VAL A 1 540 ? -43.486 -32.831 74.547 1.00 92.62 540 VAL A N 1
ATOM 4260 C CA . VAL A 1 540 ? -43.151 -31.575 75.223 1.00 92.62 540 VAL A CA 1
ATOM 4261 C C . VAL A 1 540 ? -44.301 -31.185 76.146 1.00 92.62 540 VAL A C 1
ATOM 4263 O O . VAL A 1 540 ? -45.473 -31.279 75.771 1.00 92.62 540 VAL A O 1
ATOM 4266 N N . LEU A 1 541 ? -43.968 -30.771 77.366 1.00 93.06 541 LEU A N 1
ATOM 4267 C CA . LEU A 1 541 ? -44.932 -30.251 78.326 1.00 93.06 541 LEU A CA 1
ATOM 4268 C C . LEU A 1 541 ? -45.186 -28.771 78.034 1.00 93.06 541 LEU A C 1
ATOM 4270 O O . LEU A 1 541 ? -44.261 -27.963 78.075 1.00 93.06 541 LEU A O 1
ATOM 4274 N N . LEU A 1 542 ? -46.435 -28.405 77.762 1.00 93.19 542 LEU A N 1
ATOM 4275 C CA . LEU A 1 542 ? -46.826 -27.016 77.537 1.00 93.19 542 LEU A CA 1
ATOM 4276 C C . LEU A 1 542 ? -47.271 -26.385 78.859 1.00 93.19 542 LEU A C 1
ATOM 4278 O O . LEU A 1 542 ? -48.290 -26.783 79.422 1.00 93.19 542 LEU A O 1
ATOM 4282 N N . LYS A 1 543 ? -46.549 -25.374 79.346 1.00 91.12 543 LYS A N 1
ATOM 4283 C CA . LYS A 1 543 ? -46.990 -24.556 80.484 1.00 91.12 543 LYS A CA 1
ATOM 4284 C C . LYS A 1 543 ? -47.597 -23.263 79.980 1.00 91.12 543 LYS A C 1
ATOM 4286 O O . LYS A 1 543 ? -46.896 -22.430 79.420 1.00 91.12 543 LYS A O 1
ATOM 4291 N N . SER A 1 544 ? -48.899 -23.108 80.181 1.00 84.62 544 SER A N 1
ATOM 4292 C CA . SER A 1 544 ? -49.648 -21.920 79.785 1.00 84.62 544 SER A CA 1
ATOM 4293 C C . SER A 1 544 ? -50.552 -21.467 80.922 1.00 84.62 544 SER A C 1
ATOM 4295 O O . SER A 1 544 ? -51.125 -22.300 81.621 1.00 84.62 544 SER A O 1
ATOM 4297 N N . ASP A 1 545 ? -50.743 -20.155 81.042 1.00 79.56 545 ASP A N 1
ATOM 4298 C CA . ASP A 1 545 ? -51.801 -19.573 81.877 1.00 79.56 545 ASP A CA 1
ATOM 4299 C C . ASP A 1 545 ? -53.196 -19.736 81.234 1.00 79.56 545 ASP A C 1
ATOM 4301 O O . ASP A 1 545 ? -54.220 -19.484 81.871 1.00 79.56 545 ASP A O 1
ATOM 4305 N N . SER A 1 546 ? -53.252 -20.162 79.966 1.00 79.12 546 SER A N 1
ATOM 4306 C CA . SER A 1 546 ? -54.487 -20.423 79.222 1.00 79.12 546 SER A CA 1
ATOM 4307 C C . SER A 1 546 ? -54.872 -21.903 79.260 1.00 79.12 546 SER A C 1
ATOM 4309 O O . SER A 1 546 ? -54.023 -22.792 79.192 1.00 79.12 546 SER A O 1
ATOM 4311 N N . LEU A 1 547 ? -56.178 -22.182 79.319 1.00 81.06 547 LEU A N 1
ATOM 4312 C CA . LEU A 1 547 ? -56.704 -23.545 79.220 1.00 81.06 547 LEU A CA 1
ATOM 4313 C C . LEU A 1 547 ? -56.520 -24.075 77.791 1.00 81.06 547 LEU A C 1
ATOM 4315 O O . LEU A 1 547 ? -57.120 -23.560 76.850 1.00 81.06 547 LEU A O 1
ATOM 4319 N N . LEU A 1 548 ? -55.718 -25.127 77.646 1.00 86.31 548 LEU A N 1
ATOM 4320 C CA . LEU A 1 548 ? -55.482 -25.825 76.383 1.00 86.31 548 LEU A CA 1
ATOM 4321 C C . LEU A 1 548 ? -56.288 -27.132 76.333 1.00 86.31 548 LEU A C 1
ATOM 4323 O O . LEU A 1 548 ? -56.478 -27.797 77.351 1.00 86.31 548 LEU A O 1
ATOM 4327 N N . SER A 1 549 ? -56.751 -27.511 75.141 1.00 86.12 549 SER A N 1
ATOM 4328 C CA . SER A 1 549 ? -57.520 -28.741 74.906 1.00 86.12 549 SER A CA 1
ATOM 4329 C C . SER A 1 549 ? -56.806 -29.663 73.916 1.00 86.12 549 SER A C 1
ATOM 4331 O O . SER A 1 549 ? -55.921 -29.224 73.185 1.00 86.12 549 SER A O 1
ATOM 4333 N N . ALA A 1 550 ? -57.154 -30.952 73.921 1.00 89.00 550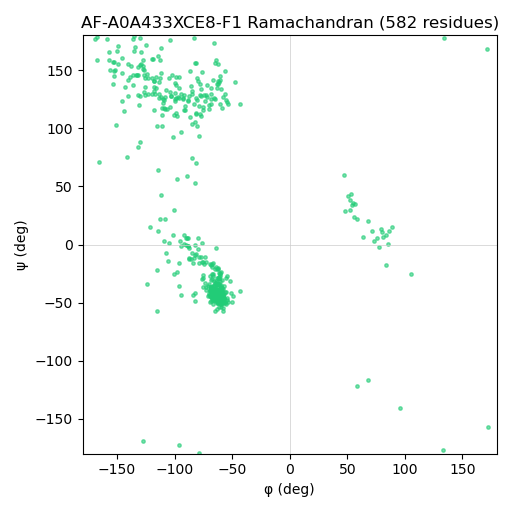 ALA A N 1
ATOM 4334 C CA . ALA A 1 550 ? -56.575 -31.920 72.992 1.00 89.00 550 ALA A CA 1
ATOM 4335 C C . ALA A 1 550 ? -56.919 -31.562 71.535 1.00 89.00 550 ALA A C 1
ATOM 4337 O O . ALA A 1 550 ? -58.060 -31.207 71.234 1.00 89.00 550 ALA A O 1
ATOM 4338 N N . GLY A 1 551 ? -55.944 -31.693 70.635 1.00 87.69 551 GLY A N 1
ATOM 4339 C CA . GLY A 1 551 ? -56.065 -31.279 69.236 1.00 87.69 551 GLY A CA 1
ATOM 4340 C C . GLY A 1 551 ? -54.861 -30.478 68.743 1.00 87.69 551 GLY A C 1
ATOM 4341 O O . GLY A 1 551 ? -53.871 -30.308 69.454 1.00 87.69 551 GLY A O 1
ATOM 4342 N N . GLN A 1 552 ? -54.937 -30.016 67.496 1.00 90.44 552 GLN A N 1
ATOM 4343 C CA . GLN A 1 552 ? -53.900 -29.185 66.890 1.00 90.44 552 GLN A CA 1
ATOM 4344 C C . GLN A 1 552 ? -54.007 -27.746 67.406 1.00 90.44 552 GLN A C 1
ATOM 4346 O O . GLN A 1 552 ? -55.101 -27.187 67.441 1.00 90.44 552 GLN A O 1
ATOM 4351 N N . VAL A 1 553 ? -52.877 -27.153 67.782 1.00 91.25 553 VAL A N 1
ATOM 4352 C CA . VAL A 1 553 ? -52.801 -25.782 68.298 1.00 91.25 553 VAL A CA 1
ATOM 4353 C C . VAL A 1 553 ? -51.504 -25.117 67.851 1.00 91.25 553 VAL A C 1
ATOM 4355 O O . VAL A 1 553 ? -50.473 -25.786 67.727 1.00 91.25 553 VAL A O 1
ATOM 4358 N N . THR A 1 554 ? -51.541 -23.805 67.627 1.00 89.69 554 THR A N 1
ATOM 4359 C CA . THR A 1 554 ? -50.334 -23.001 67.424 1.00 89.69 554 THR A CA 1
ATOM 4360 C C . THR A 1 554 ? -49.997 -22.287 68.722 1.00 89.69 554 THR A C 1
ATOM 4362 O O . THR A 1 554 ? -50.830 -21.605 69.314 1.00 89.69 554 THR A O 1
ATOM 4365 N N . VAL A 1 555 ? -48.767 -22.476 69.193 1.00 91.00 555 VAL A N 1
ATOM 4366 C CA . VAL A 1 555 ? -48.288 -21.879 70.441 1.00 91.00 555 VAL A CA 1
ATOM 4367 C C . VAL A 1 555 ? -47.049 -21.043 70.183 1.00 91.00 555 VAL A C 1
ATOM 4369 O O . VAL A 1 555 ? -46.200 -21.394 69.362 1.00 91.00 555 VAL A O 1
ATOM 4372 N N . SER A 1 556 ? -46.943 -19.931 70.901 1.00 90.56 556 SER A N 1
ATOM 4373 C CA . SER A 1 556 ? -45.783 -19.043 70.869 1.00 90.56 556 SER A CA 1
ATOM 4374 C C . SER A 1 556 ? -45.248 -18.838 72.274 1.00 90.56 556 SER A C 1
ATOM 4376 O O . SER A 1 556 ? -46.017 -18.654 73.220 1.00 90.56 556 SER A O 1
ATOM 4378 N N . GLY A 1 557 ? -43.933 -18.900 72.435 1.00 90.69 557 GLY A N 1
ATOM 4379 C CA . GLY A 1 557 ? -43.325 -18.984 73.755 1.00 90.69 557 GLY A CA 1
ATOM 4380 C C . GLY A 1 557 ? -41.827 -19.241 73.715 1.00 90.69 557 GLY A C 1
ATOM 4381 O O . GLY A 1 557 ? -41.167 -18.958 72.715 1.00 90.69 557 GLY A O 1
ATOM 4382 N N . THR A 1 558 ? -41.295 -19.785 74.805 1.00 91.94 558 THR A N 1
ATOM 4383 C CA . THR A 1 558 ? -39.865 -20.090 74.939 1.00 91.94 558 THR A CA 1
ATOM 4384 C C . THR A 1 558 ? -39.667 -21.463 75.571 1.00 91.94 558 THR A C 1
ATOM 4386 O O . THR A 1 558 ? -40.342 -21.819 76.537 1.00 91.94 558 THR A O 1
ATOM 4389 N N . LEU A 1 559 ? -38.728 -22.243 75.030 1.00 91.94 559 LEU A N 1
ATOM 4390 C CA . LEU A 1 559 ? -38.334 -23.518 75.625 1.00 91.94 559 LEU A CA 1
ATOM 4391 C C . LEU A 1 559 ? -37.502 -23.265 76.890 1.00 91.94 559 LEU A C 1
ATOM 4393 O O . LEU A 1 559 ? -36.470 -22.589 76.831 1.00 91.94 559 LEU A O 1
ATOM 4397 N N . ALA A 1 560 ? -37.945 -23.817 78.019 1.00 87.31 560 ALA A N 1
ATOM 4398 C CA . ALA A 1 560 ? -37.273 -23.686 79.302 1.00 87.31 560 ALA A CA 1
ATOM 4399 C C . ALA A 1 560 ? -35.895 -24.369 79.298 1.00 87.31 560 ALA A C 1
ATOM 4401 O O . ALA A 1 560 ? -35.610 -25.297 78.536 1.00 87.31 560 ALA A O 1
ATOM 4402 N N . SER A 1 561 ? -35.012 -23.915 80.188 1.00 81.38 561 SER A N 1
ATOM 4403 C CA . SER A 1 561 ? -33.662 -24.474 80.315 1.00 81.38 561 SER A CA 1
ATOM 4404 C C . SER A 1 561 ? -33.621 -25.839 81.013 1.00 81.38 561 SER A C 1
ATOM 4406 O O . SER A 1 561 ? -32.604 -26.530 80.952 1.00 81.38 561 SER A O 1
ATOM 4408 N N . GLN A 1 562 ? -34.710 -26.225 81.680 1.00 83.75 562 GLN A N 1
ATOM 4409 C CA . GLN A 1 562 ? -34.813 -27.435 82.488 1.00 83.75 562 GLN A CA 1
ATOM 4410 C C . GLN A 1 562 ? -36.004 -28.282 82.040 1.00 83.75 562 GLN A C 1
ATOM 4412 O O . GLN A 1 562 ? -37.058 -27.752 81.687 1.00 83.75 562 GLN A O 1
ATOM 4417 N N . ASN A 1 563 ? -35.818 -29.599 82.080 1.00 89.56 563 ASN A N 1
ATOM 4418 C CA . ASN A 1 563 ? -36.894 -30.565 81.896 1.00 89.56 563 ASN A CA 1
ATOM 4419 C C . ASN A 1 563 ? -37.658 -30.758 83.212 1.00 89.56 563 ASN A C 1
ATOM 4421 O O . ASN A 1 563 ? -37.095 -30.567 84.292 1.00 89.56 563 ASN A O 1
ATOM 4425 N N . GLU A 1 564 ? -38.910 -31.194 83.122 1.00 88.44 564 GLU A N 1
ATOM 4426 C CA . GLU A 1 564 ? -39.718 -31.587 84.278 1.00 88.44 564 GLU A CA 1
ATOM 4427 C C . GLU A 1 564 ? -40.105 -33.062 84.202 1.00 88.44 564 GLU A C 1
ATOM 4429 O O . GLU A 1 564 ? -40.427 -33.587 83.134 1.00 88.44 564 GLU A O 1
ATOM 4434 N N . ASP A 1 565 ? -40.084 -33.731 85.354 1.00 85.38 565 ASP A N 1
ATOM 4435 C CA . ASP A 1 565 ? -40.483 -35.128 85.464 1.00 85.38 565 ASP A CA 1
ATOM 4436 C C . ASP A 1 565 ? -42.011 -35.229 85.542 1.00 85.38 565 ASP A C 1
ATOM 4438 O O . ASP A 1 565 ? -42.640 -34.829 86.524 1.00 85.38 565 ASP A O 1
ATOM 4442 N N . VAL A 1 566 ? -42.614 -35.785 84.493 1.00 83.94 566 VAL A N 1
ATOM 4443 C CA . VAL A 1 566 ? -44.057 -36.002 84.365 1.00 83.94 566 VAL A CA 1
ATOM 4444 C C . VAL A 1 566 ? -44.353 -37.491 84.512 1.00 83.94 566 VAL A C 1
ATOM 4446 O O . VAL A 1 566 ? -43.705 -38.341 83.898 1.00 83.94 566 VAL A O 1
ATOM 4449 N N . THR A 1 567 ? -45.352 -37.830 85.327 1.00 78.75 567 THR A N 1
ATOM 4450 C CA . THR A 1 567 ? -45.792 -39.223 85.499 1.00 78.75 567 THR A CA 1
ATOM 4451 C C . THR A 1 567 ? -46.895 -39.547 84.497 1.00 78.75 567 THR A C 1
ATOM 4453 O O . THR A 1 567 ? -47.989 -38.992 84.562 1.00 78.75 567 THR A O 1
ATOM 4456 N N . LEU A 1 568 ? -46.619 -40.473 83.581 1.00 73.44 568 LEU A N 1
ATOM 4457 C CA . LEU A 1 568 ? -47.577 -41.010 82.615 1.00 73.44 568 LEU A CA 1
ATOM 4458 C C . LEU A 1 568 ? -47.869 -42.470 82.981 1.00 73.44 568 LEU A C 1
ATOM 4460 O O . LEU A 1 568 ? -47.067 -43.373 82.739 1.00 73.44 568 LEU A O 1
ATOM 4464 N N . GLY A 1 569 ? -49.016 -42.715 83.618 1.00 74.25 569 GLY A N 1
ATOM 4465 C CA . GLY A 1 569 ? -49.366 -44.043 84.130 1.00 74.25 569 GLY A CA 1
ATOM 4466 C C . GLY A 1 569 ? -48.464 -44.468 85.297 1.00 74.25 569 GLY A C 1
ATOM 4467 O O . GLY A 1 569 ? -48.499 -43.846 86.353 1.00 74.25 569 GLY A O 1
ATOM 4468 N N . GLN A 1 570 ? -47.677 -45.540 85.125 1.00 72.06 570 GLN A N 1
ATOM 4469 C CA . GLN A 1 570 ? -46.707 -46.027 86.126 1.00 72.06 570 GLN A CA 1
ATOM 4470 C C . GLN A 1 570 ? -45.250 -45.634 85.810 1.00 72.06 570 GLN A C 1
ATOM 4472 O O . GLN A 1 570 ? -44.328 -46.128 86.457 1.00 72.06 570 GLN A O 1
ATOM 4477 N N . THR A 1 571 ? -45.015 -44.777 84.811 1.00 74.88 571 THR A N 1
ATOM 4478 C CA . THR A 1 571 ? -43.667 -44.415 84.351 1.00 74.88 571 THR A CA 1
ATOM 4479 C C . THR A 1 571 ? -43.429 -42.915 84.513 1.00 74.88 571 THR A C 1
ATOM 4481 O O . THR A 1 571 ? -44.246 -42.104 84.081 1.00 74.88 571 THR A O 1
ATOM 4484 N N . ALA A 1 572 ? -42.307 -42.550 85.136 1.00 80.06 572 ALA A N 1
ATOM 4485 C CA . ALA A 1 572 ? -41.836 -41.169 85.201 1.00 80.06 572 ALA A CA 1
ATOM 4486 C C . ALA A 1 572 ? -40.974 -40.863 83.968 1.00 80.06 572 ALA A C 1
ATOM 4488 O O . ALA A 1 572 ? -40.047 -41.616 83.659 1.00 80.06 572 ALA A O 1
ATOM 4489 N N . LEU A 1 573 ? -41.291 -39.780 83.261 1.00 84.12 573 LEU A N 1
ATOM 4490 C CA . LEU A 1 573 ? -40.591 -39.319 82.064 1.00 84.12 573 LEU A CA 1
ATOM 4491 C C . LEU A 1 573 ? -40.108 -37.886 82.281 1.00 84.12 573 LEU A C 1
ATOM 4493 O O . LEU A 1 573 ? -40.898 -37.030 82.658 1.00 84.12 573 LEU A O 1
ATOM 4497 N N . SER A 1 574 ? -38.831 -37.620 82.008 1.00 88.38 574 SER A N 1
ATOM 4498 C CA . SER A 1 574 ? -38.275 -36.265 82.054 1.00 88.38 574 SER A CA 1
ATOM 4499 C C . SER A 1 574 ? -38.499 -35.579 80.709 1.00 88.38 574 SER A C 1
ATOM 4501 O O . SER A 1 574 ? -37.909 -35.992 79.706 1.00 88.38 574 SER A O 1
ATOM 4503 N N . LEU A 1 575 ? -39.381 -34.579 80.666 1.00 90.88 575 LEU A N 1
ATOM 4504 C CA . LEU A 1 575 ? -39.843 -33.949 79.428 1.00 90.88 575 LEU A CA 1
ATOM 4505 C C . LEU A 1 575 ? -39.373 -32.491 79.307 1.00 90.88 575 LEU A C 1
ATOM 4507 O O . LEU A 1 575 ? -39.357 -31.769 80.306 1.00 90.88 575 LEU A O 1
ATOM 4511 N N . PRO A 1 576 ? -39.036 -32.026 78.091 1.00 91.56 576 PRO A N 1
ATOM 4512 C CA . PRO A 1 576 ? -38.807 -30.609 77.824 1.00 91.56 576 PRO A CA 1
ATOM 4513 C C . PRO A 1 576 ? -40.069 -29.789 78.121 1.00 91.56 576 PRO A C 1
ATOM 4515 O O . PRO A 1 576 ? -41.182 -30.229 77.822 1.00 91.56 576 PRO A O 1
ATOM 4518 N N . VAL A 1 577 ? -39.894 -28.591 78.686 1.00 92.81 577 VAL A N 1
ATOM 4519 C CA . VAL A 1 577 ? -40.996 -27.686 79.048 1.00 92.81 577 VAL A CA 1
ATOM 4520 C C . VAL A 1 577 ? -40.998 -26.468 78.139 1.00 92.81 577 VAL A C 1
ATOM 4522 O O . VAL A 1 577 ? -40.001 -25.756 78.044 1.00 92.81 577 VAL A O 1
ATOM 4525 N N . PHE A 1 578 ? -42.127 -26.202 77.493 1.00 93.56 578 PHE A N 1
ATOM 4526 C CA . PHE A 1 578 ? -42.338 -25.005 76.691 1.00 93.56 578 PHE A CA 1
ATOM 4527 C C . PHE A 1 578 ? -43.273 -24.039 77.421 1.00 93.56 578 PHE A C 1
ATOM 4529 O O . PHE A 1 578 ? -44.435 -24.361 77.681 1.00 93.56 578 PHE A O 1
ATOM 4536 N N . GLU A 1 579 ? -42.764 -22.854 77.759 1.00 93.19 579 GLU A N 1
ATOM 4537 C CA . GLU A 1 579 ? -43.544 -21.784 78.380 1.00 93.19 579 GLU A CA 1
ATOM 4538 C C . GLU A 1 579 ? -44.328 -21.033 77.305 1.00 93.19 579 GLU A C 1
ATOM 4540 O O . GLU A 1 579 ? -43.786 -20.203 76.573 1.00 93.19 579 GLU A O 1
ATOM 4545 N N . VAL A 1 580 ? -45.619 -21.330 77.212 1.00 90.50 580 VAL A N 1
ATOM 4546 C CA . VAL A 1 580 ? -46.545 -20.744 76.246 1.00 90.50 580 VAL A CA 1
ATOM 4547 C C . VAL A 1 580 ? -46.969 -19.355 76.718 1.00 90.50 580 VAL A C 1
ATOM 4549 O O . VAL A 1 580 ? -47.598 -19.202 77.765 1.00 90.50 580 VAL A O 1
ATOM 4552 N N . ARG A 1 581 ? -46.669 -18.342 75.905 1.00 86.94 581 ARG A N 1
ATOM 4553 C CA . ARG A 1 581 ? -47.068 -16.942 76.109 1.00 86.94 581 ARG A CA 1
ATOM 4554 C C . ARG A 1 581 ? -48.334 -16.578 75.343 1.00 86.94 581 ARG A C 1
ATOM 4556 O O . ARG A 1 581 ? -49.140 -15.809 75.856 1.00 86.94 581 ARG A O 1
ATOM 4563 N N . LEU A 1 582 ? -48.507 -17.132 74.145 1.00 82.56 582 LEU A N 1
ATOM 4564 C CA . LEU A 1 582 ? -49.666 -16.913 73.279 1.00 82.56 582 LEU A CA 1
ATOM 4565 C C . LEU A 1 582 ? -50.133 -18.244 72.686 1.00 82.56 582 LEU A C 1
ATOM 4567 O O . LEU A 1 582 ? -49.326 -19.134 72.407 1.00 82.56 582 LEU A O 1
ATOM 4571 N N . VAL A 1 583 ? -51.445 -18.353 72.504 1.00 82.94 583 VAL A N 1
ATOM 4572 C CA . VAL A 1 583 ? -52.129 -19.488 71.880 1.00 82.94 583 VAL A CA 1
ATOM 4573 C C . VAL A 1 583 ? -52.980 -18.926 70.746 1.00 82.94 583 VAL A C 1
ATOM 4575 O O . VAL A 1 583 ? -53.738 -17.983 70.982 1.00 82.94 583 VAL A O 1
ATOM 4578 N N . GLU A 1 584 ? -52.837 -19.488 69.548 1.00 75.62 584 GLU A N 1
ATOM 4579 C CA . GLU A 1 584 ? -53.574 -19.112 68.330 1.00 75.62 584 GLU A CA 1
ATOM 4580 C C . GLU A 1 584 ? -54.491 -20.241 67.845 1.00 75.62 584 GLU A C 1
ATOM 4582 O O . GLU A 1 584 ? -54.053 -21.422 67.848 1.00 75.62 584 GLU A O 1
#

Sequence (584 aa):
MTIKNKLTLRNLFIVLCSALLILLAVKGYYIKQKIAWISEAERAYTKKDLVQAEEWYQKARNNRWLEYKEDEVNARLMQLEPITEIKNRLAGLDEAAQSASPDSDADFTKLVQGYSDLSTLRNKYMKTGGQYSSYYKQISSGYKVTDHFLDKFKQFEQRFITQMDNNVEKRTYQDESFRNKLLQIPEAYYGSEAKRLASLSAAFKKYDTSKLTQLSAGGMFTSMLNEALIMRNIYKDAGVEAPWIKKTAESLADQVLRSDLKTENYTAFASHGREFVNFVQSAKVKSPLTGYISTQYSRLLKKAKLMIARGEFQQAIALYEAVAGYRDTSKEVADAKLAWTKADPIRLLQAADSSKNYANVIGGSSSYGAQLYAAGTDDTGRIYYAGMDAAGQIKLVSAGDFPQGRKILRISMEKKLSSSSRPVVLVEGDSQTRKATYAAYAVEAGSLNKLFELEADGYQVDKDGNLLVQNPEGPGTDQNARYVWTGSSYEYQEIKSESEYADIAVDELLQHQGEKVRFTCSIVSITDSGPLAQLGDSYVLLKSDSLLSAGQVTVSGTLASQNEDVTLGQTALSLPVFEVRLVE

Foldseek 3Di:
DPVPPCPDVVNVVVVVVVVVVVVVVVLVVLVVLLVVLCVQLVVCVVVVVLLSNLVSLVSNQVRPSDDDCNVVSVVSNVVSVLLVVLQVLLVVLLCLLQPQDLVDPVSLVVLLVSVVVVVVNCVVQCPVVHPRNVVSVVSCVVSVSVVSSLVSLVSNLVVLLVVLVVCLVVVPDPDNVSLVSLLSRDQVSLPHPVSSLVVSLVSVLVSLLSNLVVCLVVVVLLVSLVSLLVVVVVCVVSVHDNPSSVVSNLVSLVVQLVVCVVVVQLLSNLQSLQSVVVSCVSSVHDDCVVVVSVVVLVVLLVVLVVCLVVLVLVVSLVSLVSNCSNPHSPVVNVVSVLSNCQVPVVVLVCVVPVVFDWDQKDKHAPFLQARIKIWTATPQQKIKIWGAHPVRDIQIAIDDHDPPPWAWDHKDWPVLPGDSPWTKIWTWTPDDPERIWIWIWIDDPSYTAIADIWGANDWDQDPVRWIFTHQTDDPQHPATWIWDRPPRYTDTDDTDHDPQADEDELLCQVVQAFGWHKYKWFFPDAAPQGTWTDHPPDTEHEDEPDDDDGGIWIFIFHWYPAWDFGDDPPDTDTHTYTYTPDID